Protein AF-A0A2N1WE53-F1 (afdb_monomer)

Sequence (401 aa):
MAVELYDEHEQSERVRNWMRENGVSVLMGVVLALAGIFGWRQWQDYQITQAMLANEYYAAVQREVEAGNLEAAAQQWASLREAVGEHGYSALAGLLIAGEHAARGELDPAAEIYAELRQGKSWDALQPLLRIRLAQLESARGRSDSALSLLQGAAPIGFEGLWQELRGDVLLDQSQGLNFPATYALVAQRHMQQYGTTTRDFELISLKNHANAQLNPLAHFHHKKVTQTDIDAGATVAAPLRLFDCCPVSDGAAAIIISRNPRDERSVPIIGSGLGTDAISLAQRENHTSFAAARAAAGQAYMQAGITAADIDLVEVHDCFTIAEIVAMEDLGLAEPGAAVDLIRAGETAPGGKMPVNPSGGLKAGGHAIGATGIGQMYEATKQLRGEAGDRQVPGAEIAV

pLDDT: mean 91.37, std 8.87, range [40.12, 98.56]

Mean predicted aligned error: 12.95 Å

Structure (mmCIF, N/CA/C/O backbone):
data_AF-A0A2N1WE53-F1
#
_entry.id   AF-A0A2N1WE53-F1
#
loop_
_atom_site.group_PDB
_atom_site.id
_atom_site.type_symbol
_atom_site.label_atom_id
_atom_site.label_alt_id
_atom_site.label_comp_id
_atom_site.label_asym_id
_atom_site.label_entity_id
_atom_site.label_seq_id
_atom_site.pdbx_PDB_ins_code
_atom_site.Cartn_x
_atom_site.Cartn_y
_atom_site.Cartn_z
_atom_site.occupancy
_atom_site.B_iso_or_equiv
_atom_site.auth_seq_id
_atom_site.auth_comp_id
_atom_site.auth_asym_id
_atom_site.auth_atom_id
_atom_site.pdbx_PDB_model_num
ATOM 1 N N . MET A 1 1 ? 37.924 63.545 -34.837 1.00 40.12 1 MET A N 1
ATOM 2 C CA . MET A 1 1 ? 37.833 62.192 -35.422 1.00 40.12 1 MET A CA 1
ATOM 3 C C . MET A 1 1 ? 37.201 62.344 -36.787 1.00 40.12 1 MET A C 1
ATOM 5 O O . MET A 1 1 ? 36.008 62.602 -36.857 1.00 40.12 1 MET A O 1
ATOM 9 N N . ALA A 1 2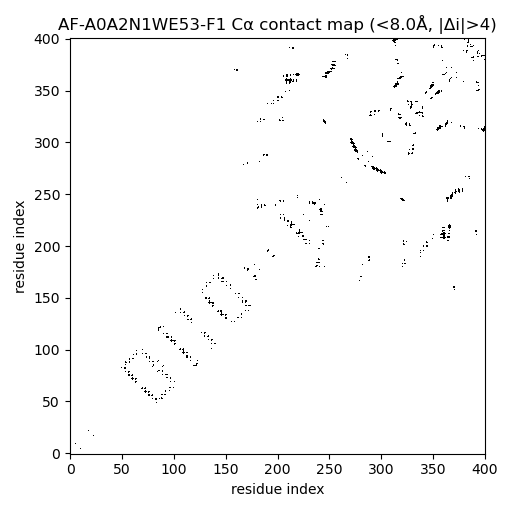 ? 38.015 62.338 -37.841 1.00 41.25 2 ALA A N 1
ATOM 10 C CA . ALA A 1 2 ? 37.519 62.398 -39.207 1.00 41.25 2 ALA A CA 1
ATOM 11 C C . ALA A 1 2 ? 36.960 61.017 -39.566 1.00 41.25 2 ALA A C 1
ATOM 13 O O . ALA A 1 2 ? 37.676 60.024 -39.473 1.00 41.25 2 ALA A O 1
ATOM 14 N N . VAL A 1 3 ? 35.676 60.958 -39.903 1.00 51.59 3 VAL A N 1
ATOM 15 C CA . VAL A 1 3 ? 35.092 59.792 -40.564 1.00 51.59 3 VAL A CA 1
ATOM 16 C C . VAL A 1 3 ? 35.572 59.870 -42.011 1.00 51.59 3 VAL A C 1
ATOM 18 O O . VAL A 1 3 ? 35.158 60.771 -42.738 1.00 51.59 3 VAL A O 1
ATOM 21 N N . GLU A 1 4 ? 36.496 58.991 -42.406 1.00 52.78 4 GLU A N 1
ATOM 22 C CA . GLU A 1 4 ? 36.828 58.773 -43.819 1.00 52.78 4 GLU A CA 1
ATOM 23 C C . GLU A 1 4 ? 35.568 58.253 -44.523 1.00 52.78 4 GLU A C 1
ATOM 25 O O . GLU A 1 4 ? 35.209 57.080 -44.422 1.00 52.78 4 GLU A O 1
ATOM 30 N N . LEU A 1 5 ? 34.852 59.153 -45.196 1.00 53.03 5 LEU A N 1
ATOM 31 C CA . LEU A 1 5 ? 33.812 58.805 -46.158 1.00 53.03 5 LEU A CA 1
ATOM 32 C C . LEU A 1 5 ? 34.520 58.312 -47.425 1.00 53.03 5 LEU A C 1
ATOM 34 O O . LEU A 1 5 ? 34.875 59.109 -48.288 1.00 53.03 5 LEU A O 1
ATOM 38 N N . TYR A 1 6 ? 34.785 57.006 -47.483 1.00 56.25 6 TYR A N 1
ATOM 39 C CA . TYR A 1 6 ? 35.295 56.338 -48.682 1.00 56.25 6 TYR A CA 1
ATOM 40 C C . TYR A 1 6 ? 34.317 56.534 -49.848 1.00 56.25 6 TYR A C 1
ATOM 42 O O . TYR A 1 6 ? 33.113 56.333 -49.665 1.00 56.25 6 TYR A O 1
ATOM 50 N N . ASP A 1 7 ? 34.847 56.882 -51.023 1.00 65.38 7 ASP A N 1
ATOM 51 C CA . ASP A 1 7 ? 34.106 56.952 -52.287 1.00 65.38 7 ASP A CA 1
ATOM 52 C C . ASP A 1 7 ? 33.467 55.581 -52.591 1.00 65.38 7 ASP A C 1
ATOM 54 O O . ASP A 1 7 ? 34.053 54.536 -52.280 1.00 65.38 7 ASP A O 1
ATOM 58 N N . GLU A 1 8 ? 32.262 55.551 -53.175 1.00 64.56 8 GLU A N 1
ATOM 59 C CA . GLU A 1 8 ? 31.503 54.306 -53.423 1.00 64.56 8 GLU A CA 1
ATOM 60 C C . GLU A 1 8 ? 32.340 53.282 -54.208 1.00 64.56 8 GLU A C 1
ATOM 62 O O . GLU A 1 8 ? 32.225 52.065 -54.016 1.00 64.56 8 GLU A O 1
ATOM 67 N N . HIS A 1 9 ? 33.258 53.779 -55.039 1.00 65.56 9 HIS A N 1
ATOM 68 C CA . HIS A 1 9 ? 34.184 52.957 -55.799 1.00 65.56 9 HIS A CA 1
ATOM 69 C C . HIS A 1 9 ? 35.218 52.222 -54.928 1.00 65.56 9 HIS A C 1
ATOM 71 O O . HIS A 1 9 ? 35.420 51.021 -55.126 1.00 65.56 9 HIS A O 1
ATOM 77 N N . GLU A 1 10 ? 35.820 52.871 -53.928 1.00 67.19 10 GLU A N 1
ATOM 78 C CA . GLU A 1 10 ? 36.818 52.243 -53.041 1.00 67.19 10 GLU A CA 1
ATOM 79 C C . GLU A 1 10 ? 36.188 51.213 -52.096 1.00 67.19 10 GLU A C 1
ATOM 81 O O . GLU A 1 10 ? 36.779 50.163 -51.819 1.00 67.19 10 GLU A O 1
ATOM 86 N N . GLN A 1 11 ? 34.956 51.463 -51.639 1.00 69.19 11 GLN A N 1
ATOM 87 C CA . GLN A 1 11 ? 34.206 50.479 -50.853 1.00 69.19 11 GLN A CA 1
ATOM 88 C C . GLN A 1 11 ? 33.918 49.217 -51.676 1.00 69.19 11 GLN A C 1
ATOM 90 O O . GLN A 1 11 ? 34.068 48.097 -51.176 1.00 69.19 11 GLN A O 1
ATOM 95 N N . SER A 1 12 ? 33.576 49.387 -52.958 1.00 68.81 12 SER A N 1
ATOM 96 C CA . SER A 1 12 ? 33.310 48.269 -53.865 1.00 68.81 12 SER A CA 1
ATOM 97 C C . SER A 1 12 ? 34.553 47.404 -54.123 1.00 68.81 12 SER A C 1
ATOM 99 O O . SER A 1 12 ? 34.458 46.173 -54.128 1.00 68.81 12 SER A O 1
ATOM 101 N N . GLU A 1 13 ? 35.739 48.009 -54.263 1.00 74.56 13 GLU A N 1
ATOM 102 C CA . GLU A 1 13 ? 36.986 47.265 -54.475 1.00 74.56 13 GLU A CA 1
ATOM 103 C C . GLU A 1 13 ? 37.429 46.492 -53.232 1.00 74.56 13 GLU A C 1
ATOM 105 O O . GLU A 1 13 ? 37.861 45.342 -53.348 1.00 74.56 13 GLU A O 1
ATOM 110 N N . ARG A 1 14 ? 37.255 47.064 -52.033 1.00 77.31 14 ARG A N 1
ATOM 111 C CA . ARG A 1 14 ? 37.538 46.370 -50.767 1.00 77.31 14 ARG A CA 1
ATOM 112 C C . ARG A 1 14 ? 36.705 45.104 -50.606 1.00 77.31 14 ARG A C 1
ATOM 114 O O . ARG A 1 14 ? 37.258 44.052 -50.292 1.00 77.31 14 ARG A O 1
ATOM 121 N N . VAL A 1 15 ? 35.400 45.180 -50.866 1.00 76.06 15 VAL A N 1
ATOM 122 C CA . VAL A 1 15 ? 34.510 44.008 -50.807 1.00 76.06 15 VAL A CA 1
ATOM 123 C C . VAL A 1 15 ? 34.922 42.965 -51.847 1.00 76.06 15 VAL A C 1
ATOM 125 O O . VAL A 1 15 ? 34.939 41.770 -51.553 1.00 76.06 15 VAL A O 1
ATOM 128 N N . ARG A 1 16 ? 35.313 43.399 -53.050 1.00 76.69 16 ARG A N 1
ATOM 129 C CA . ARG A 1 16 ? 35.734 42.506 -54.137 1.00 76.69 16 ARG A CA 1
ATOM 130 C C . ARG A 1 16 ? 37.054 41.790 -53.836 1.00 76.69 16 ARG A C 1
ATOM 132 O O . ARG A 1 16 ? 37.174 40.603 -54.140 1.00 76.69 16 ARG A O 1
ATOM 139 N N . ASN A 1 17 ? 38.013 42.474 -53.214 1.00 80.44 17 ASN A N 1
ATOM 140 C CA . ASN A 1 17 ? 39.272 41.875 -52.766 1.00 80.44 17 ASN A CA 1
ATOM 141 C C . ASN A 1 17 ? 39.057 40.941 -51.570 1.00 80.44 17 ASN A C 1
ATOM 143 O O . ASN A 1 17 ? 39.539 39.811 -51.595 1.00 80.44 17 ASN A O 1
ATOM 147 N N . TRP A 1 18 ? 38.233 41.334 -50.594 1.00 83.38 18 TRP A N 1
ATOM 148 C CA . TRP A 1 18 ? 37.872 40.466 -49.470 1.00 83.38 18 TRP A CA 1
ATOM 149 C C . TRP A 1 18 ? 37.157 39.189 -49.931 1.00 83.38 18 TRP A C 1
ATOM 151 O O . TRP A 1 18 ? 37.475 38.103 -49.453 1.00 83.38 18 TRP A O 1
ATOM 161 N N . MET A 1 19 ? 36.251 39.291 -50.910 1.00 77.62 19 MET A N 1
ATOM 162 C CA . MET A 1 19 ? 35.602 38.137 -51.547 1.00 77.62 19 MET A CA 1
ATOM 163 C C . MET A 1 19 ? 36.584 37.257 -52.327 1.00 77.62 19 MET A C 1
ATOM 165 O O . MET A 1 19 ? 36.406 36.044 -52.362 1.00 77.62 19 MET A O 1
ATOM 169 N N . ARG A 1 20 ? 37.630 37.822 -52.942 1.00 79.81 20 ARG A N 1
ATOM 170 C CA . ARG A 1 20 ? 38.683 37.023 -53.595 1.00 79.81 20 ARG A CA 1
ATOM 171 C C . ARG A 1 20 ? 39.531 36.249 -52.589 1.00 79.81 20 ARG A C 1
ATOM 173 O O . ARG A 1 20 ? 39.886 35.111 -52.869 1.00 79.81 20 ARG A O 1
ATOM 180 N N . GLU A 1 21 ? 39.827 36.844 -51.439 1.00 84.12 21 GLU A N 1
ATOM 181 C CA . GLU A 1 21 ? 40.636 36.215 -50.390 1.00 84.12 21 GLU A CA 1
ATOM 182 C C . GLU A 1 21 ? 39.837 35.209 -49.546 1.00 84.12 21 GLU A C 1
ATOM 184 O O . GLU A 1 21 ? 40.342 34.139 -49.217 1.00 84.12 21 GLU A O 1
ATOM 189 N N . ASN A 1 22 ? 38.578 35.521 -49.219 1.00 88.19 22 ASN A N 1
ATOM 190 C CA . ASN A 1 22 ? 37.775 34.770 -48.246 1.00 88.19 22 ASN A CA 1
ATOM 191 C C . ASN A 1 22 ? 36.565 34.048 -48.854 1.00 88.19 22 ASN A C 1
ATOM 193 O O . ASN A 1 22 ? 35.926 33.250 -48.168 1.00 88.19 22 ASN A O 1
ATOM 197 N N . GLY A 1 23 ? 36.231 34.288 -50.126 1.00 84.06 23 GLY A N 1
ATOM 198 C CA . GLY A 1 23 ? 35.020 33.752 -50.756 1.00 84.06 23 GLY A CA 1
ATOM 199 C C . GLY A 1 23 ? 34.953 32.225 -50.757 1.00 84.06 23 GLY A C 1
ATOM 200 O O . GLY A 1 23 ? 33.880 31.665 -50.546 1.00 84.06 23 GLY A O 1
ATOM 201 N N . VAL A 1 24 ? 36.095 31.542 -50.901 1.00 86.44 24 VAL A N 1
ATOM 202 C CA . VAL A 1 24 ? 36.174 30.071 -50.810 1.00 86.44 24 VAL A CA 1
ATOM 203 C C . VAL A 1 24 ? 35.845 29.586 -49.393 1.00 86.44 24 VAL A C 1
ATOM 205 O O . VAL A 1 24 ? 35.058 28.655 -49.233 1.00 86.44 24 VAL A O 1
ATOM 208 N N . SER A 1 25 ? 36.381 30.245 -48.364 1.00 87.31 25 SER A N 1
ATOM 209 C CA . SER A 1 25 ? 36.132 29.910 -46.955 1.00 87.31 25 SER A CA 1
ATOM 210 C C . SER A 1 25 ? 34.677 30.159 -46.550 1.00 87.31 25 SER A C 1
ATOM 212 O O . SER A 1 25 ? 34.080 29.336 -45.857 1.00 87.31 25 SER A O 1
ATOM 214 N N . VAL A 1 26 ? 34.076 31.257 -47.023 1.00 87.31 26 VAL A N 1
ATOM 215 C CA . VAL A 1 26 ? 32.651 31.563 -46.805 1.00 87.31 26 VAL A CA 1
ATOM 216 C C . VAL A 1 26 ? 31.765 30.524 -47.494 1.00 87.31 26 VAL A C 1
ATOM 218 O O . VAL A 1 26 ? 30.842 30.003 -46.869 1.00 87.31 26 VAL A O 1
ATOM 221 N N . LEU A 1 27 ? 32.068 30.164 -48.747 1.00 89.44 27 LEU A N 1
ATOM 222 C CA . LEU A 1 27 ? 31.337 29.128 -49.479 1.00 89.44 27 LEU A CA 1
ATOM 223 C C . LEU A 1 27 ? 31.416 27.773 -48.757 1.00 89.44 27 LEU A C 1
ATOM 225 O O . LEU A 1 27 ? 30.393 27.119 -48.568 1.00 89.44 27 LEU A O 1
ATOM 229 N N . MET A 1 28 ? 32.605 27.376 -48.291 1.00 88.81 28 MET A N 1
ATOM 230 C CA . MET A 1 28 ? 32.788 26.166 -47.482 1.00 88.81 28 MET A CA 1
ATOM 231 C C . MET A 1 28 ? 31.977 26.202 -46.183 1.00 88.81 28 MET A C 1
ATOM 233 O O . MET A 1 28 ? 31.338 25.208 -45.841 1.00 88.81 28 MET A O 1
ATOM 237 N N . GLY A 1 29 ? 31.970 27.334 -45.473 1.00 91.12 29 GLY A N 1
ATOM 238 C CA . GLY A 1 29 ? 31.183 27.506 -44.251 1.00 91.12 29 GLY A CA 1
ATOM 239 C C . GLY A 1 29 ? 29.682 27.330 -44.493 1.00 91.12 29 GLY A C 1
ATOM 240 O O . GLY A 1 29 ? 29.013 26.628 -43.737 1.00 91.12 29 GLY A O 1
ATOM 241 N N . VAL A 1 30 ? 29.162 27.892 -45.590 1.00 90.75 30 VAL A N 1
ATOM 242 C CA . VAL A 1 30 ? 27.756 27.727 -45.994 1.00 90.75 30 VAL A CA 1
ATOM 243 C C . VAL A 1 30 ? 27.448 26.275 -46.369 1.00 90.75 30 VAL A C 1
ATOM 245 O O . VAL A 1 30 ? 26.426 25.745 -45.939 1.00 90.75 30 VAL A O 1
ATOM 248 N N . VAL A 1 31 ? 28.327 25.601 -47.116 1.00 93.44 31 VAL A N 1
ATOM 249 C CA . VAL A 1 31 ? 28.145 24.186 -47.488 1.00 93.44 31 VAL A CA 1
ATOM 250 C C . VAL A 1 31 ? 28.136 23.280 -46.255 1.00 93.44 31 VAL A C 1
ATOM 252 O O . VAL A 1 31 ? 27.266 22.419 -46.152 1.00 93.44 31 VAL A O 1
ATOM 255 N N . LEU A 1 32 ? 29.040 23.493 -45.293 1.00 93.69 32 LEU A N 1
ATOM 256 C CA . LEU A 1 32 ? 29.061 22.740 -44.033 1.00 93.69 32 LEU A CA 1
ATOM 257 C C . LEU A 1 32 ? 27.807 22.996 -43.189 1.00 93.69 32 LEU A C 1
ATOM 259 O O . LEU A 1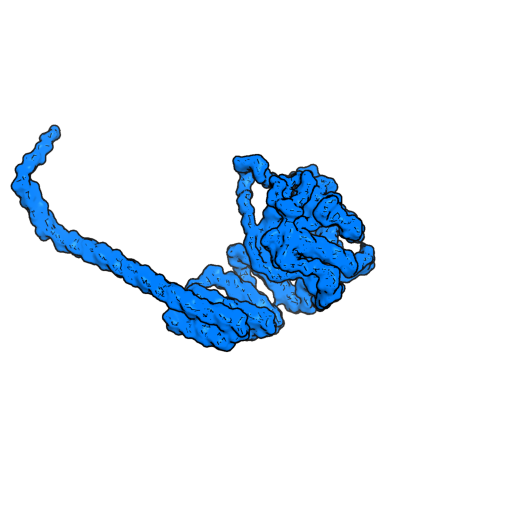 32 ? 27.241 22.052 -42.642 1.00 93.69 32 LEU A O 1
ATOM 263 N N . ALA A 1 33 ? 27.339 24.246 -43.119 1.00 92.12 33 ALA A N 1
ATOM 264 C CA . ALA A 1 33 ? 26.107 24.586 -42.414 1.00 92.12 33 ALA A CA 1
ATOM 265 C C . ALA A 1 33 ? 24.883 23.911 -43.053 1.00 92.12 33 ALA A C 1
ATOM 267 O O . ALA A 1 33 ? 24.067 23.318 -42.348 1.00 92.12 33 ALA A O 1
ATOM 268 N N . LEU A 1 34 ? 24.776 23.936 -44.386 1.00 93.94 34 LEU A N 1
ATOM 269 C CA . LEU A 1 34 ? 23.707 23.248 -45.109 1.00 93.94 34 LEU A CA 1
ATOM 270 C C . LEU A 1 34 ? 23.798 21.729 -44.927 1.00 93.94 34 LEU A C 1
ATOM 272 O O . LEU A 1 34 ? 22.786 21.108 -44.620 1.00 93.94 34 LEU A O 1
ATOM 276 N N . ALA A 1 35 ? 24.987 21.133 -45.035 1.00 92.88 35 ALA A N 1
ATOM 277 C CA . ALA A 1 35 ? 25.188 19.705 -44.790 1.00 92.88 35 ALA A CA 1
ATOM 278 C C . ALA A 1 35 ? 24.785 19.306 -43.360 1.00 92.88 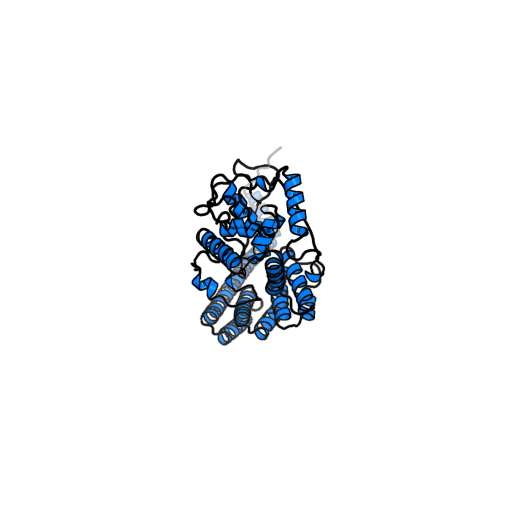35 ALA A C 1
ATOM 280 O O . ALA A 1 35 ? 24.132 18.282 -43.176 1.00 92.88 35 ALA A O 1
ATOM 281 N N . GLY A 1 36 ? 25.094 20.140 -42.362 1.00 95.19 36 GLY A N 1
ATOM 282 C CA . GLY A 1 36 ? 24.650 19.947 -40.983 1.00 95.19 36 GLY A CA 1
ATOM 283 C C . GLY A 1 36 ? 23.129 20.015 -40.835 1.00 95.19 36 GLY A C 1
ATOM 284 O O . GLY A 1 36 ? 22.539 19.135 -40.216 1.00 95.19 36 GLY A O 1
ATOM 285 N N . ILE A 1 37 ? 22.473 21.008 -41.446 1.00 93.62 37 ILE A N 1
ATOM 286 C CA . ILE A 1 37 ? 21.010 21.173 -41.380 1.00 93.62 37 ILE A CA 1
ATOM 287 C C . ILE A 1 37 ? 20.286 20.024 -42.092 1.00 93.62 37 ILE A C 1
ATOM 289 O O . ILE A 1 37 ? 19.351 19.453 -41.533 1.00 93.62 37 ILE A O 1
ATOM 293 N N . PHE A 1 38 ? 20.698 19.677 -43.315 1.00 94.69 38 PHE A N 1
ATOM 294 C CA . PHE A 1 38 ? 20.082 18.593 -44.082 1.00 94.69 38 PHE A CA 1
ATOM 295 C C . PHE A 1 38 ? 20.367 17.228 -43.458 1.00 94.69 38 PHE A C 1
ATOM 297 O O . PHE A 1 38 ? 19.446 16.427 -43.335 1.00 94.69 38 PHE A O 1
ATOM 304 N N . GLY A 1 39 ? 21.599 16.987 -43.000 1.00 94.69 39 GLY A N 1
ATOM 305 C CA . GLY A 1 39 ? 21.957 15.763 -42.289 1.00 94.69 39 GLY A CA 1
ATOM 306 C C . GLY A 1 39 ? 21.170 15.601 -40.989 1.00 94.69 39 GLY A C 1
ATOM 307 O O . GLY A 1 39 ? 20.643 14.524 -40.725 1.00 94.69 39 GLY A O 1
ATOM 308 N N . TRP A 1 40 ? 21.011 16.679 -40.213 1.00 93.81 40 TRP A N 1
ATOM 309 C CA . TRP A 1 40 ? 20.199 16.668 -38.996 1.00 93.81 40 TRP A CA 1
ATOM 310 C C . TRP A 1 40 ? 18.718 16.414 -39.288 1.00 93.81 40 TRP A C 1
ATOM 312 O O . TRP A 1 40 ? 18.115 15.567 -38.637 1.00 93.81 40 TRP A O 1
ATOM 322 N N . ARG A 1 41 ? 18.137 17.085 -40.293 1.00 94.38 41 ARG A N 1
ATOM 323 C CA . ARG A 1 41 ? 16.746 16.840 -40.713 1.00 94.38 41 ARG A CA 1
ATOM 324 C C . ARG A 1 41 ? 16.535 15.402 -41.175 1.00 94.38 41 ARG A C 1
ATOM 326 O O . ARG A 1 41 ? 15.615 14.753 -40.704 1.00 94.38 41 ARG A O 1
ATOM 333 N N . GLN A 1 42 ? 17.420 14.880 -42.022 1.00 94.81 42 GLN A N 1
ATOM 334 C CA . GLN A 1 42 ? 17.325 13.503 -42.502 1.00 94.81 42 GLN A CA 1
ATOM 335 C C . GLN A 1 42 ? 17.466 12.487 -41.363 1.00 94.81 42 GLN A C 1
ATOM 337 O O . GLN A 1 42 ? 16.774 11.472 -41.348 1.00 94.81 42 GLN A O 1
ATOM 342 N N . TRP A 1 43 ? 18.333 12.762 -40.387 1.00 93.25 43 TRP A N 1
ATOM 343 C CA . TRP A 1 43 ? 18.435 11.945 -39.185 1.00 93.25 43 TRP A CA 1
ATOM 344 C C . TRP A 1 43 ? 17.159 12.015 -38.332 1.00 93.25 43 TRP A C 1
ATOM 346 O O . TRP A 1 43 ? 16.685 10.975 -37.884 1.00 93.25 43 TRP A O 1
ATOM 356 N N . GLN A 1 44 ? 16.556 13.196 -38.156 1.00 92.38 44 GLN A N 1
ATOM 357 C CA . GLN A 1 44 ? 15.270 13.342 -37.461 1.00 92.38 44 GLN A CA 1
ATOM 358 C C . GLN A 1 44 ? 14.144 12.578 -38.169 1.00 92.38 44 GLN A C 1
ATOM 360 O O . GLN A 1 44 ? 13.412 11.837 -37.515 1.00 92.38 44 GLN A O 1
ATOM 365 N N . ASP A 1 45 ? 14.040 12.700 -39.493 1.00 92.25 45 ASP A N 1
ATOM 366 C CA . ASP A 1 45 ? 13.042 11.989 -40.300 1.00 92.25 45 ASP A CA 1
ATOM 367 C C . ASP A 1 45 ? 13.233 10.468 -40.207 1.00 92.25 45 ASP A C 1
ATOM 369 O O . ASP A 1 45 ? 12.262 9.714 -40.087 1.00 92.25 45 ASP A O 1
ATOM 373 N N . TYR A 1 46 ? 14.487 10.005 -40.188 1.00 89.75 46 TYR A N 1
ATOM 374 C CA . TYR A 1 46 ? 14.817 8.602 -39.953 1.00 89.75 46 TYR A CA 1
ATOM 375 C C . TYR A 1 46 ? 14.350 8.131 -38.569 1.00 89.75 46 TYR A C 1
ATOM 377 O O . TYR A 1 46 ? 13.693 7.097 -38.476 1.00 89.75 46 TYR A O 1
ATOM 385 N N . GLN A 1 47 ? 14.621 8.896 -37.504 1.00 86.81 47 GLN A N 1
ATOM 386 C CA . GLN A 1 47 ? 14.170 8.555 -36.147 1.00 86.81 47 GLN A CA 1
ATOM 387 C C . GLN A 1 47 ? 12.640 8.510 -36.040 1.00 86.81 47 GLN A C 1
ATOM 389 O O . GLN A 1 47 ? 12.096 7.581 -35.448 1.00 86.81 47 GLN A O 1
ATOM 394 N N . ILE A 1 48 ? 11.931 9.466 -36.654 1.00 88.50 48 ILE A N 1
ATOM 395 C CA . ILE A 1 48 ? 10.461 9.477 -36.689 1.00 88.50 48 ILE A CA 1
ATOM 396 C C . ILE A 1 48 ? 9.932 8.242 -37.424 1.00 88.50 48 ILE A C 1
ATOM 398 O O . ILE A 1 48 ? 9.032 7.571 -36.924 1.00 88.50 48 ILE A O 1
ATOM 402 N N . THR A 1 49 ? 10.511 7.911 -38.580 1.00 90.00 49 THR A N 1
ATOM 403 C CA . THR A 1 49 ? 10.097 6.746 -39.376 1.00 90.00 49 THR A CA 1
ATOM 404 C C . THR A 1 49 ? 10.299 5.445 -38.598 1.00 90.00 49 THR A C 1
ATOM 406 O O . THR A 1 49 ? 9.402 4.605 -38.559 1.00 90.00 49 THR A O 1
ATOM 409 N N . GLN A 1 50 ? 11.444 5.300 -37.925 1.00 87.38 50 GLN A N 1
ATOM 410 C CA . GLN A 1 50 ? 11.728 4.154 -37.058 1.00 87.38 50 GLN A CA 1
ATOM 411 C C . GLN A 1 50 ? 10.744 4.069 -35.885 1.00 87.38 50 GLN A C 1
ATOM 413 O O . GLN A 1 50 ? 10.209 2.997 -35.613 1.00 87.38 50 GLN A O 1
ATOM 418 N N . ALA A 1 51 ? 10.435 5.193 -35.233 1.00 87.44 51 ALA A N 1
ATOM 419 C CA . ALA A 1 51 ? 9.471 5.231 -34.136 1.00 87.44 51 ALA A CA 1
ATOM 420 C C . ALA A 1 51 ? 8.042 4.883 -34.590 1.00 87.44 51 ALA A C 1
ATOM 422 O O . ALA A 1 51 ? 7.338 4.160 -33.886 1.00 87.44 51 ALA A O 1
ATOM 423 N N . MET A 1 52 ? 7.616 5.354 -35.769 1.00 90.81 52 MET A N 1
ATOM 424 C CA . MET A 1 52 ? 6.312 5.014 -36.350 1.00 90.81 52 MET A CA 1
ATOM 425 C C . MET A 1 52 ? 6.206 3.520 -36.660 1.00 90.81 52 MET A C 1
ATOM 427 O O . MET A 1 52 ? 5.217 2.894 -36.282 1.00 90.81 52 MET A O 1
ATOM 431 N N . LEU A 1 53 ? 7.241 2.948 -37.284 1.00 92.75 53 LEU A N 1
ATOM 432 C CA . LEU A 1 53 ? 7.306 1.517 -37.575 1.00 92.75 53 LEU A CA 1
ATOM 433 C C . LEU A 1 53 ? 7.280 0.690 -36.283 1.00 92.75 53 LEU A C 1
ATOM 435 O O . LEU A 1 53 ? 6.514 -0.263 -36.162 1.00 92.75 53 LEU A O 1
ATOM 439 N N . ALA A 1 54 ? 8.067 1.092 -35.282 1.00 92.19 54 ALA A N 1
ATOM 440 C CA . ALA A 1 54 ? 8.097 0.438 -33.981 1.00 92.19 54 ALA A CA 1
ATOM 441 C C . ALA A 1 54 ? 6.725 0.465 -33.285 1.00 92.19 54 ALA A C 1
ATOM 443 O O . ALA A 1 54 ? 6.302 -0.534 -32.705 1.00 92.19 54 ALA A O 1
ATOM 444 N N . ASN A 1 55 ? 6.016 1.594 -33.363 1.00 92.56 55 ASN A N 1
ATOM 445 C CA . ASN A 1 55 ? 4.678 1.742 -32.802 1.00 92.56 55 ASN A CA 1
ATOM 446 C C . ASN A 1 55 ? 3.642 0.853 -33.513 1.00 92.56 55 ASN A C 1
ATOM 448 O O . ASN A 1 55 ? 2.770 0.296 -32.852 1.00 92.56 55 ASN A O 1
ATOM 452 N N . GLU A 1 56 ? 3.733 0.690 -34.835 1.00 94.69 56 GLU A N 1
ATOM 453 C CA . GLU A 1 56 ? 2.831 -0.183 -35.598 1.00 94.69 56 GLU A CA 1
ATOM 454 C C . GLU A 1 56 ? 2.955 -1.650 -35.161 1.00 94.69 56 GLU A C 1
ATOM 456 O O . GLU A 1 56 ? 1.951 -2.293 -34.838 1.00 94.69 56 GLU A O 1
ATOM 461 N N . TYR A 1 57 ? 4.185 -2.158 -35.065 1.00 95.12 57 TYR A N 1
ATOM 462 C CA . TYR A 1 57 ? 4.433 -3.503 -34.547 1.00 95.12 57 TYR A CA 1
ATOM 463 C C . TYR A 1 57 ? 4.030 -3.643 -33.076 1.00 95.12 57 TYR A C 1
ATOM 465 O O . TYR A 1 57 ? 3.426 -4.643 -32.697 1.00 95.12 57 TYR A O 1
ATOM 473 N N . TYR A 1 58 ? 4.315 -2.641 -32.239 1.00 95.50 58 TYR A N 1
ATOM 474 C CA . TYR A 1 58 ? 3.886 -2.646 -30.840 1.00 95.50 58 TYR A CA 1
ATOM 475 C C . TYR A 1 58 ? 2.357 -2.738 -30.713 1.00 95.50 58 TYR A C 1
ATOM 477 O O . TYR A 1 58 ? 1.852 -3.562 -29.954 1.00 95.50 58 TYR A O 1
ATOM 485 N N . ALA A 1 59 ? 1.610 -1.980 -31.518 1.00 95.56 59 ALA A N 1
ATOM 486 C CA . ALA A 1 59 ? 0.152 -2.064 -31.563 1.00 95.56 59 ALA A CA 1
ATOM 487 C C . ALA A 1 59 ? -0.352 -3.427 -32.080 1.00 95.56 59 ALA A C 1
ATOM 489 O O . ALA A 1 59 ? -1.442 -3.871 -31.715 1.00 95.56 59 ALA A O 1
ATOM 490 N N . ALA A 1 60 ? 0.411 -4.115 -32.937 1.00 96.50 60 ALA A N 1
ATOM 491 C CA . ALA A 1 60 ? 0.112 -5.495 -33.318 1.00 96.50 60 ALA A CA 1
ATOM 492 C C . ALA A 1 60 ? 0.308 -6.463 -32.140 1.00 96.50 60 ALA A C 1
ATOM 494 O O . ALA A 1 60 ? -0.586 -7.262 -31.873 1.00 96.50 60 ALA A O 1
ATOM 495 N N . VAL A 1 61 ? 1.407 -6.335 -31.385 1.00 96.69 61 VAL A N 1
ATOM 496 C CA . VAL A 1 61 ? 1.634 -7.114 -30.154 1.00 96.69 61 VAL A CA 1
ATOM 497 C C . VAL A 1 61 ? 0.492 -6.902 -29.158 1.00 96.69 61 VAL A C 1
ATOM 499 O O . VAL A 1 61 ? -0.051 -7.879 -28.652 1.00 96.69 61 VAL A O 1
ATOM 502 N N . GLN A 1 62 ? 0.085 -5.651 -28.914 1.00 95.62 62 GLN A N 1
ATOM 503 C CA . GLN A 1 62 ? -1.014 -5.334 -27.993 1.00 95.62 62 GLN A CA 1
ATOM 504 C C . GLN A 1 62 ? -2.313 -6.051 -28.369 1.00 95.62 62 GLN A C 1
ATOM 506 O O . GLN A 1 62 ? -2.921 -6.689 -27.515 1.00 95.62 62 GLN A O 1
ATOM 511 N N . ARG A 1 63 ? -2.699 -6.015 -29.651 1.00 97.50 63 ARG A N 1
ATOM 512 C CA . ARG A 1 63 ? -3.915 -6.687 -30.134 1.00 97.50 63 ARG A CA 1
ATOM 513 C C . ARG A 1 63 ? -3.879 -8.199 -29.924 1.00 97.50 63 ARG A C 1
ATOM 515 O O . ARG A 1 63 ? -4.889 -8.775 -29.535 1.00 97.50 63 ARG A O 1
ATOM 522 N N . GLU A 1 64 ? -2.738 -8.840 -30.171 1.00 97.44 64 GLU A N 1
ATOM 523 C CA . GLU A 1 64 ? -2.607 -10.288 -29.966 1.00 97.44 64 GLU A CA 1
ATOM 524 C C . GLU A 1 64 ? -2.628 -10.658 -28.476 1.00 97.44 64 GLU A C 1
ATOM 526 O O . GLU A 1 64 ? -3.265 -11.643 -28.104 1.00 97.44 64 GLU A O 1
ATOM 531 N N . VAL A 1 65 ? -2.005 -9.849 -27.608 1.00 94.75 65 VAL A N 1
ATOM 532 C CA . VAL A 1 65 ? -2.088 -10.034 -26.149 1.00 94.75 65 VAL A CA 1
ATOM 533 C C . VAL A 1 65 ? -3.529 -9.872 -25.660 1.00 94.75 65 VAL A C 1
ATOM 535 O O . VAL A 1 65 ? -4.016 -10.732 -24.932 1.00 94.75 65 VAL A O 1
ATOM 538 N N . GLU A 1 66 ? -4.244 -8.836 -26.107 1.00 92.88 66 GLU A N 1
ATOM 539 C CA . GLU A 1 66 ? -5.662 -8.611 -25.781 1.00 92.88 66 GLU A CA 1
ATOM 540 C C . GLU A 1 66 ? -6.569 -9.748 -26.279 1.00 92.88 66 GLU A C 1
ATOM 542 O O . GLU A 1 66 ? -7.530 -10.123 -25.608 1.00 92.88 66 GLU A O 1
ATOM 547 N N . ALA A 1 67 ? -6.246 -10.340 -27.433 1.00 94.75 67 ALA A N 1
ATOM 548 C CA . ALA A 1 67 ? -6.917 -11.530 -27.956 1.00 94.75 67 ALA A CA 1
ATOM 549 C C . ALA A 1 67 ? -6.526 -12.826 -27.217 1.00 94.75 67 ALA A C 1
ATOM 551 O O . ALA A 1 67 ? -7.070 -13.895 -27.500 1.00 94.75 67 ALA A O 1
ATOM 552 N N . GLY A 1 68 ? -5.578 -12.750 -26.280 1.00 92.62 68 GLY A N 1
ATOM 553 C CA . GLY A 1 68 ? -5.063 -13.868 -25.503 1.00 92.62 68 GLY A CA 1
ATOM 554 C C . GLY A 1 68 ? -4.089 -14.783 -26.256 1.00 92.62 68 GLY A C 1
ATOM 555 O O . GLY A 1 68 ? -3.740 -15.845 -25.731 1.00 92.62 68 GLY A O 1
ATOM 556 N N . ASN A 1 69 ? -3.637 -14.380 -27.446 1.00 96.19 69 ASN A N 1
ATOM 557 C CA . ASN A 1 69 ? -2.797 -15.147 -28.360 1.00 96.19 69 ASN A CA 1
ATOM 558 C C . ASN A 1 69 ? -1.304 -14.825 -28.174 1.00 96.19 69 ASN A C 1
ATOM 560 O O . ASN A 1 69 ? -0.689 -14.088 -28.947 1.00 96.19 69 ASN A O 1
ATOM 564 N N . LEU A 1 70 ? -0.706 -15.390 -27.124 1.00 94.81 70 LEU A N 1
ATOM 565 C CA . LEU A 1 70 ? 0.678 -15.089 -26.743 1.00 94.81 70 LEU A CA 1
ATOM 566 C C . LEU A 1 70 ? 1.726 -15.572 -27.747 1.00 94.81 70 LEU A C 1
ATOM 568 O O . LEU A 1 70 ? 2.763 -14.932 -27.901 1.00 94.81 70 LEU A O 1
ATOM 572 N N . GLU A 1 71 ? 1.455 -16.656 -28.471 1.00 94.88 71 GLU A N 1
ATOM 573 C CA . GLU A 1 71 ? 2.377 -17.157 -29.491 1.00 94.88 71 GLU A CA 1
ATOM 574 C C . GLU A 1 71 ? 2.474 -16.181 -30.672 1.00 94.88 71 GLU A C 1
ATOM 576 O O . GLU A 1 71 ? 3.575 -15.821 -31.096 1.00 94.88 71 GLU A O 1
ATOM 581 N N . ALA A 1 72 ? 1.336 -15.673 -31.156 1.00 96.00 72 ALA A N 1
ATOM 582 C CA . ALA A 1 72 ? 1.338 -14.643 -32.191 1.00 96.00 72 ALA A CA 1
ATOM 583 C C . ALA A 1 72 ? 1.929 -13.325 -31.678 1.00 96.00 72 ALA A C 1
ATOM 585 O O . ALA A 1 72 ? 2.696 -12.684 -32.397 1.00 96.00 72 ALA A O 1
ATOM 586 N N . ALA A 1 73 ? 1.651 -12.943 -30.427 1.00 96.69 73 ALA A N 1
ATOM 587 C CA . ALA A 1 73 ? 2.267 -11.771 -29.811 1.00 96.69 73 ALA A CA 1
ATOM 588 C C . ALA A 1 73 ? 3.804 -11.887 -29.778 1.00 96.69 73 ALA A C 1
ATOM 590 O O . ALA A 1 73 ? 4.502 -10.943 -30.152 1.00 96.69 73 ALA A O 1
ATOM 591 N N . ALA A 1 74 ? 4.343 -13.057 -29.420 1.00 95.12 74 ALA A N 1
ATOM 592 C CA . ALA A 1 74 ? 5.780 -13.326 -29.433 1.00 95.12 74 ALA A CA 1
ATOM 593 C C . ALA A 1 74 ? 6.381 -13.255 -30.850 1.00 95.12 74 ALA A C 1
ATOM 595 O O . ALA A 1 74 ? 7.472 -12.711 -31.027 1.00 95.12 74 ALA A O 1
ATOM 596 N N . GLN A 1 75 ? 5.662 -13.727 -31.875 1.00 96.19 75 GLN A N 1
ATOM 597 C CA . GLN A 1 75 ? 6.082 -13.592 -33.279 1.00 96.19 75 GLN A CA 1
ATOM 598 C C . GLN A 1 75 ? 6.106 -12.124 -33.739 1.00 96.19 75 GLN A C 1
ATOM 600 O O . GLN A 1 75 ? 7.063 -11.692 -34.392 1.00 96.19 75 GLN A O 1
ATOM 605 N N . GLN A 1 76 ? 5.096 -11.331 -33.364 1.00 96.50 76 GLN A N 1
ATOM 606 C CA . GLN A 1 76 ? 5.072 -9.890 -33.642 1.00 96.50 76 GLN A CA 1
ATOM 607 C C . GLN A 1 76 ? 6.207 -9.163 -32.914 1.00 96.50 76 GLN A C 1
ATOM 609 O O . GLN A 1 76 ? 6.852 -8.283 -33.482 1.00 96.50 76 GLN A O 1
ATOM 614 N N . TRP A 1 77 ? 6.520 -9.573 -31.686 1.00 95.75 77 TRP A N 1
ATOM 615 C CA . TRP A 1 77 ? 7.641 -9.027 -30.929 1.00 95.75 77 TRP A CA 1
ATOM 616 C C . TRP A 1 77 ? 9.006 -9.388 -31.531 1.00 95.75 77 TRP A C 1
ATOM 618 O O . TRP A 1 77 ? 9.901 -8.544 -31.586 1.00 95.75 77 TRP A O 1
ATOM 628 N N . ALA A 1 78 ? 9.179 -10.609 -32.042 1.00 94.75 78 ALA A N 1
ATOM 629 C CA . ALA A 1 78 ? 10.373 -10.979 -32.801 1.00 94.75 78 ALA A CA 1
ATOM 630 C C . ALA A 1 78 ? 10.523 -10.116 -34.067 1.00 94.75 78 ALA A C 1
ATOM 632 O O . ALA A 1 78 ? 11.595 -9.559 -34.298 1.00 94.75 78 ALA A O 1
ATOM 633 N N . SER A 1 79 ? 9.428 -9.922 -34.809 1.00 95.31 79 SER A N 1
ATOM 634 C CA . SER A 1 79 ? 9.395 -9.085 -36.018 1.00 95.31 79 SER A CA 1
ATOM 635 C C . SER A 1 79 ? 9.726 -7.619 -35.716 1.00 95.31 79 SER A C 1
ATOM 637 O O . SER A 1 79 ? 10.504 -6.995 -36.434 1.00 95.31 79 SER A O 1
ATOM 639 N N . LEU A 1 80 ? 9.206 -7.080 -34.607 1.00 94.12 80 LEU A N 1
ATOM 640 C CA . LEU A 1 80 ? 9.541 -5.743 -34.115 1.00 94.12 80 LEU A CA 1
ATOM 641 C C . LEU A 1 80 ? 11.052 -5.596 -33.898 1.00 94.12 80 LEU A C 1
ATOM 643 O O . LEU A 1 80 ? 11.662 -4.642 -34.376 1.00 94.12 80 LEU A O 1
ATOM 647 N N . ARG A 1 81 ? 11.671 -6.552 -33.200 1.00 91.75 81 ARG A N 1
ATOM 648 C CA . ARG A 1 81 ? 13.109 -6.512 -32.901 1.00 91.75 81 ARG A CA 1
ATOM 649 C C . ARG A 1 81 ? 13.973 -6.643 -34.149 1.00 91.75 81 ARG A C 1
ATOM 651 O O . ARG A 1 81 ? 15.013 -6.000 -34.216 1.00 91.75 81 ARG A O 1
ATOM 658 N N . GLU A 1 82 ? 13.545 -7.423 -35.134 1.00 93.25 82 GLU A N 1
ATOM 659 C CA . GLU A 1 82 ? 14.231 -7.505 -36.424 1.00 93.25 82 GLU A CA 1
ATOM 660 C C . GLU A 1 82 ? 14.120 -6.189 -37.210 1.00 93.25 82 GLU A C 1
ATOM 662 O O . GLU A 1 82 ? 15.100 -5.732 -37.796 1.00 93.25 82 GLU A O 1
ATOM 667 N N . ALA A 1 83 ? 12.949 -5.547 -37.177 1.00 91.06 83 ALA A N 1
ATOM 668 C CA . ALA A 1 83 ? 12.679 -4.338 -37.945 1.00 91.06 83 ALA A CA 1
ATOM 669 C C . ALA A 1 83 ? 13.368 -3.082 -37.387 1.00 91.06 83 ALA A C 1
ATOM 671 O O . ALA A 1 83 ? 13.887 -2.281 -38.165 1.00 91.06 83 ALA A O 1
ATOM 672 N N . VAL A 1 84 ? 13.353 -2.888 -36.061 1.00 88.81 84 VAL A N 1
ATOM 673 C CA . VAL A 1 84 ? 13.829 -1.639 -35.425 1.00 88.81 84 VAL A CA 1
ATOM 674 C C . VAL A 1 84 ? 14.947 -1.839 -34.396 1.00 88.81 84 VAL A C 1
ATOM 676 O O . VAL A 1 84 ? 15.475 -0.863 -33.863 1.00 88.81 84 VAL A O 1
ATOM 679 N N . GLY A 1 85 ? 15.339 -3.084 -34.104 1.00 85.62 85 GLY A N 1
ATOM 680 C CA . GLY A 1 85 ? 16.398 -3.400 -33.144 1.00 85.62 85 GLY A CA 1
ATOM 681 C C . GLY A 1 85 ? 16.029 -3.110 -31.682 1.00 85.62 85 GLY A C 1
ATOM 682 O O . GLY A 1 85 ? 14.878 -3.263 -31.249 1.00 85.62 85 GLY A O 1
ATOM 683 N N . GLU A 1 86 ? 17.032 -2.697 -30.897 1.00 83.62 86 GLU A N 1
ATOM 684 C CA . GLU A 1 86 ? 16.855 -2.260 -29.507 1.00 83.62 86 GLU A CA 1
ATOM 685 C C . GLU A 1 86 ? 16.192 -0.873 -29.448 1.00 83.62 86 GLU A C 1
ATOM 687 O O . GLU A 1 86 ? 16.857 0.157 -29.309 1.00 83.62 86 GLU A O 1
ATOM 692 N N . HIS A 1 87 ? 14.862 -0.859 -29.535 1.00 87.19 87 HIS A N 1
ATOM 693 C CA . HIS A 1 87 ? 14.021 0.329 -29.396 1.00 87.19 87 HIS A CA 1
ATOM 694 C C . HIS A 1 87 ? 13.139 0.235 -28.136 1.00 87.19 87 HIS A C 1
ATOM 696 O O . HIS A 1 87 ? 12.804 -0.859 -27.684 1.00 87.19 87 HIS A O 1
ATOM 702 N N . GLY A 1 88 ? 12.708 1.371 -27.574 1.00 85.81 88 GLY A N 1
ATOM 703 C CA . GLY A 1 88 ? 11.883 1.395 -26.352 1.00 85.81 88 GLY A CA 1
ATOM 704 C C . GLY A 1 88 ? 10.570 0.605 -26.477 1.00 85.81 88 GLY A C 1
ATOM 705 O O . GLY A 1 88 ? 10.194 -0.126 -25.565 1.00 85.81 88 GLY A O 1
ATOM 706 N N . TYR A 1 89 ? 9.920 0.666 -27.643 1.00 89.38 89 TYR A N 1
ATOM 707 C CA . TYR A 1 89 ? 8.740 -0.154 -27.957 1.00 89.38 89 TYR A CA 1
ATOM 708 C C . TYR A 1 89 ? 9.023 -1.662 -27.946 1.00 89.38 89 TYR A C 1
ATOM 710 O O . TYR A 1 89 ? 8.149 -2.433 -27.556 1.00 89.38 89 TYR A O 1
ATOM 718 N N . SER A 1 90 ? 10.238 -2.093 -28.305 1.00 89.81 90 SER A N 1
ATOM 719 C CA . SER A 1 90 ? 10.646 -3.499 -28.214 1.00 89.81 90 SER A CA 1
ATOM 720 C C . SER A 1 90 ? 10.672 -3.967 -26.759 1.00 89.81 90 SER A C 1
ATOM 722 O O . SER A 1 90 ? 10.223 -5.072 -26.464 1.00 89.81 90 SER A O 1
ATOM 724 N N . ALA A 1 91 ? 11.138 -3.120 -25.836 1.00 90.31 91 ALA A N 1
ATOM 725 C CA . ALA A 1 91 ? 11.099 -3.425 -24.409 1.00 90.31 91 ALA A CA 1
ATOM 726 C C . ALA A 1 91 ? 9.663 -3.462 -23.869 1.00 90.31 91 ALA A C 1
ATOM 728 O O . ALA A 1 91 ? 9.301 -4.405 -23.172 1.00 90.31 91 ALA A O 1
ATOM 729 N N . LEU A 1 92 ? 8.829 -2.482 -24.235 1.00 91.69 92 LEU A N 1
ATOM 730 C CA . LEU A 1 92 ? 7.423 -2.433 -23.819 1.00 91.69 92 LEU A CA 1
ATOM 731 C C . LEU A 1 92 ? 6.623 -3.645 -24.319 1.00 91.69 92 LEU A C 1
ATOM 733 O O . LEU A 1 92 ? 5.854 -4.216 -23.551 1.00 91.69 92 LEU A O 1
ATOM 737 N N . ALA A 1 93 ? 6.828 -4.071 -25.570 1.00 94.50 93 ALA A N 1
ATOM 738 C CA . ALA A 1 93 ? 6.202 -5.275 -26.119 1.00 94.50 93 ALA A CA 1
ATOM 739 C C . ALA A 1 93 ? 6.576 -6.527 -25.314 1.00 94.50 93 ALA A C 1
ATOM 741 O O . ALA A 1 93 ? 5.699 -7.293 -24.922 1.00 94.50 93 ALA A O 1
ATOM 742 N N . GLY A 1 94 ? 7.868 -6.712 -25.024 1.00 94.62 94 GLY A N 1
ATOM 743 C CA . GLY A 1 94 ? 8.332 -7.843 -24.222 1.00 94.62 94 GLY A CA 1
ATOM 744 C C . GLY A 1 94 ? 7.765 -7.812 -22.800 1.00 94.62 94 GLY A C 1
ATOM 745 O O . GLY A 1 94 ? 7.292 -8.830 -22.309 1.00 94.62 94 GLY A O 1
ATOM 746 N N . LEU A 1 95 ? 7.739 -6.637 -22.159 1.00 94.44 95 LEU A N 1
ATOM 747 C CA . LEU A 1 95 ? 7.136 -6.455 -20.834 1.00 94.44 95 LEU A CA 1
ATOM 748 C C . LEU A 1 95 ? 5.652 -6.831 -20.817 1.00 94.44 95 LEU A C 1
ATOM 750 O O . LEU A 1 95 ? 5.201 -7.461 -19.864 1.00 94.44 95 LEU A O 1
ATOM 754 N N . LEU A 1 96 ? 4.910 -6.460 -21.861 1.00 94.94 96 LEU A N 1
ATOM 755 C CA . LEU A 1 96 ? 3.490 -6.773 -21.990 1.00 94.94 96 LEU A CA 1
ATOM 756 C C . LEU A 1 96 ? 3.258 -8.287 -22.095 1.00 94.94 96 LEU A C 1
ATOM 758 O O . LEU A 1 96 ? 2.443 -8.838 -21.359 1.00 94.94 96 LEU A O 1
ATOM 762 N N . ILE A 1 97 ? 4.016 -8.963 -22.963 1.00 97.12 97 ILE A N 1
ATOM 763 C CA . ILE A 1 97 ? 3.932 -10.419 -23.149 1.00 97.12 97 ILE A CA 1
ATOM 764 C C . ILE A 1 97 ? 4.334 -11.150 -21.860 1.00 97.12 97 ILE A C 1
ATOM 766 O O . ILE A 1 97 ? 3.627 -12.049 -21.407 1.00 97.12 97 ILE A O 1
ATOM 770 N N . ALA A 1 98 ? 5.442 -10.743 -21.232 1.00 96.06 98 ALA A N 1
ATOM 771 C CA . ALA A 1 98 ? 5.915 -11.337 -19.985 1.00 96.06 98 ALA A CA 1
ATOM 772 C C . ALA A 1 98 ? 4.921 -11.142 -18.832 1.00 96.06 98 ALA A C 1
ATOM 774 O O . ALA A 1 98 ? 4.719 -12.057 -18.033 1.00 96.06 98 ALA A O 1
ATOM 775 N N . GLY A 1 99 ? 4.289 -9.967 -18.757 1.00 91.00 99 GLY A N 1
ATOM 776 C CA . GLY A 1 99 ? 3.250 -9.666 -17.777 1.00 91.00 99 GLY A CA 1
ATOM 777 C C . GLY A 1 99 ? 2.037 -10.585 -17.916 1.00 91.00 99 GLY A C 1
ATOM 778 O O . GLY A 1 99 ? 1.560 -11.113 -16.915 1.00 91.00 99 GLY A O 1
ATOM 779 N N . GLU A 1 100 ? 1.587 -10.843 -19.144 1.00 94.31 100 GLU A N 1
ATOM 780 C CA . GLU A 1 100 ? 0.458 -11.743 -19.404 1.00 94.31 100 GLU A CA 1
ATOM 781 C C . GLU A 1 100 ? 0.811 -13.216 -19.121 1.00 94.31 100 GLU A C 1
ATOM 783 O O . GLU A 1 100 ? 0.020 -13.922 -18.495 1.00 94.31 100 GLU A O 1
ATOM 788 N N . HIS A 1 101 ? 2.018 -13.681 -19.474 1.00 94.50 101 HIS A N 1
ATOM 789 C CA . HIS A 1 101 ? 2.498 -15.003 -19.042 1.00 94.50 101 HIS A CA 1
ATOM 790 C C . HIS A 1 101 ? 2.488 -15.130 -17.510 1.00 94.50 101 HIS A C 1
ATOM 792 O O . HIS A 1 101 ? 1.968 -16.106 -16.964 1.00 94.50 101 HIS A O 1
ATOM 798 N N . ALA A 1 102 ? 3.001 -14.122 -16.796 1.00 88.81 102 ALA A N 1
ATOM 799 C CA . ALA A 1 102 ? 3.001 -14.113 -15.337 1.00 88.81 102 ALA A CA 1
ATOM 800 C C . ALA A 1 102 ? 1.573 -14.138 -14.759 1.00 88.81 102 ALA A C 1
ATOM 802 O O . ALA A 1 102 ? 1.317 -14.878 -13.809 1.00 88.81 102 ALA A O 1
ATOM 803 N N . ALA A 1 103 ? 0.631 -13.400 -15.358 1.00 86.50 103 ALA A N 1
ATOM 804 C CA . ALA A 1 103 ? -0.777 -13.389 -14.954 1.00 86.50 103 ALA A CA 1
ATOM 805 C C . ALA A 1 103 ? -1.458 -14.760 -15.115 1.00 86.50 103 ALA A C 1
ATOM 807 O O . ALA A 1 103 ? -2.323 -15.120 -14.315 1.00 86.50 103 ALA A O 1
ATOM 808 N N . ARG A 1 104 ? -1.032 -15.558 -16.102 1.00 91.00 104 ARG A N 1
ATOM 809 C CA . ARG A 1 104 ? -1.490 -16.944 -16.317 1.00 91.00 104 ARG A CA 1
ATOM 810 C C . ARG A 1 104 ? -0.795 -17.974 -15.423 1.00 91.00 104 ARG A C 1
ATOM 812 O O . ARG A 1 104 ? -1.142 -19.152 -15.470 1.00 91.00 104 ARG A O 1
ATOM 819 N N . GLY A 1 105 ? 0.176 -17.556 -14.611 1.00 87.69 105 GLY A N 1
ATOM 820 C CA . GLY A 1 105 ? 1.012 -18.457 -13.812 1.00 87.69 105 GLY A CA 1
ATOM 821 C C . GLY A 1 105 ? 2.094 -19.177 -14.625 1.00 87.69 105 GLY A C 1
ATOM 822 O O . GLY A 1 105 ? 2.721 -20.112 -14.130 1.00 87.69 105 GLY A O 1
ATOM 823 N N . GLU A 1 106 ? 2.347 -18.746 -15.861 1.00 93.62 106 GLU A N 1
ATOM 824 C CA . GLU A 1 106 ? 3.374 -19.294 -16.747 1.00 93.62 106 GLU A CA 1
ATOM 825 C C . GLU A 1 106 ? 4.727 -18.631 -16.425 1.00 93.62 106 GLU A C 1
ATOM 827 O O . GLU A 1 106 ? 5.216 -17.745 -17.127 1.00 93.62 106 GLU A O 1
ATOM 832 N N . LEU A 1 107 ? 5.325 -19.027 -15.297 1.00 93.31 107 LEU A N 1
ATOM 833 C CA . LEU A 1 107 ? 6.467 -18.315 -14.705 1.00 93.31 107 LEU A CA 1
ATOM 834 C C . LEU A 1 107 ? 7.763 -18.402 -15.523 1.00 93.31 107 LEU A C 1
ATOM 836 O O . LEU A 1 107 ? 8.536 -17.445 -15.544 1.00 93.31 107 LEU A O 1
ATOM 840 N N . ASP A 1 108 ? 8.026 -19.539 -16.167 1.00 95.50 108 ASP A N 1
ATOM 841 C CA . ASP A 1 108 ? 9.245 -19.740 -16.958 1.00 95.50 108 ASP A CA 1
ATOM 842 C C . ASP A 1 108 ? 9.305 -18.856 -18.215 1.00 95.50 108 ASP A C 1
ATOM 844 O O . ASP A 1 108 ? 10.274 -18.099 -18.321 1.00 95.50 108 ASP A O 1
ATOM 848 N N . PRO A 1 109 ? 8.295 -18.838 -19.112 1.00 95.88 109 PRO A N 1
ATOM 849 C CA . PRO A 1 109 ? 8.336 -17.957 -20.281 1.00 95.88 109 PRO A CA 1
ATOM 850 C C . PRO A 1 109 ? 8.355 -16.476 -19.884 1.00 95.88 109 PRO A C 1
ATOM 852 O O . PRO A 1 109 ? 9.088 -15.689 -20.482 1.00 95.88 109 PRO A O 1
ATOM 855 N N . ALA A 1 110 ? 7.632 -16.089 -18.824 1.00 96.12 110 ALA A N 1
ATOM 856 C CA . ALA A 1 110 ? 7.704 -14.729 -18.296 1.00 96.12 110 ALA A CA 1
ATOM 857 C C . ALA A 1 110 ? 9.141 -14.361 -17.892 1.00 96.12 110 ALA A C 1
ATOM 859 O O . ALA A 1 110 ? 9.671 -13.323 -18.296 1.00 96.12 110 ALA A O 1
ATOM 860 N N . ALA A 1 111 ? 9.795 -15.221 -17.110 1.00 95.94 111 ALA A N 1
ATOM 861 C CA . ALA A 1 111 ? 11.134 -14.955 -16.608 1.00 95.94 111 ALA A CA 1
ATOM 862 C C . ALA A 1 111 ? 12.200 -14.933 -17.707 1.00 95.94 111 ALA A C 1
ATOM 864 O O . ALA A 1 111 ? 13.121 -14.121 -17.630 1.00 95.94 111 ALA A O 1
ATOM 865 N N . GLU A 1 112 ? 12.082 -15.790 -18.721 1.00 96.12 112 GLU A N 1
ATOM 866 C CA . GLU A 1 112 ? 12.981 -15.788 -19.878 1.00 96.12 112 GLU A CA 1
ATOM 867 C C . GLU A 1 112 ? 12.927 -14.451 -20.620 1.00 96.12 112 GLU A C 1
ATOM 869 O O . GLU A 1 112 ? 13.974 -13.854 -20.879 1.00 96.12 112 GLU A O 1
ATOM 874 N N . ILE A 1 113 ? 11.723 -13.918 -20.855 1.00 95.88 113 ILE A N 1
ATOM 875 C CA . ILE A 1 113 ? 11.549 -12.612 -21.501 1.00 95.88 113 ILE A CA 1
ATOM 876 C C . ILE A 1 113 ? 12.156 -11.493 -20.643 1.00 95.88 113 ILE A C 1
ATOM 878 O O . ILE A 1 113 ? 12.909 -10.664 -21.153 1.00 95.88 113 ILE A O 1
ATOM 882 N N . TYR A 1 114 ? 11.899 -11.468 -19.329 1.00 95.62 114 TYR A N 1
ATOM 883 C CA . TYR A 1 114 ? 12.517 -10.474 -18.438 1.00 95.62 114 TYR A CA 1
ATOM 884 C C . TYR A 1 114 ? 14.051 -10.580 -18.411 1.00 95.62 114 TYR A C 1
ATOM 886 O O . TYR A 1 114 ? 14.743 -9.556 -18.401 1.00 95.62 114 TYR A O 1
ATOM 894 N N . ALA A 1 115 ? 14.597 -11.798 -18.412 1.00 94.62 115 ALA A N 1
ATOM 895 C CA . ALA A 1 115 ? 16.036 -12.037 -18.445 1.00 94.62 115 ALA A CA 1
ATOM 896 C C . ALA A 1 115 ? 16.669 -11.597 -19.773 1.00 94.62 115 ALA A C 1
ATOM 898 O O . ALA A 1 115 ? 17.784 -11.069 -19.765 1.00 94.62 115 ALA A O 1
ATOM 899 N N . GLU A 1 116 ? 15.965 -11.776 -20.891 1.00 93.12 116 GLU A N 1
ATOM 900 C CA . GLU A 1 116 ? 16.376 -11.293 -22.207 1.00 93.12 116 GLU A CA 1
ATOM 901 C C . GLU A 1 116 ? 16.358 -9.761 -22.266 1.00 93.12 116 GLU A C 1
ATOM 903 O O . GLU A 1 116 ? 17.366 -9.142 -22.606 1.00 93.12 116 GLU A O 1
ATOM 908 N N . LEU A 1 117 ? 15.262 -9.128 -21.834 1.00 92.94 117 LEU A N 1
ATOM 909 C CA . LEU A 1 117 ? 15.142 -7.668 -21.794 1.00 92.94 117 LEU A CA 1
ATOM 910 C C . LEU A 1 117 ? 16.234 -7.013 -20.943 1.00 92.94 117 LEU A C 1
ATOM 912 O O . LEU A 1 117 ? 16.716 -5.933 -21.277 1.00 92.94 117 LEU A O 1
ATOM 916 N N . ARG A 1 118 ? 16.675 -7.664 -19.863 1.00 91.94 118 ARG A N 1
ATOM 917 C CA . ARG A 1 118 ? 17.756 -7.156 -19.006 1.00 91.94 118 ARG A CA 1
ATOM 918 C C . ARG A 1 118 ? 19.094 -7.019 -19.743 1.00 91.94 118 ARG A C 1
ATOM 920 O O . ARG A 1 118 ? 19.935 -6.232 -19.315 1.00 91.94 118 ARG A O 1
ATOM 927 N N . GLN A 1 119 ? 19.304 -7.767 -20.825 1.00 89.81 119 GLN A N 1
ATOM 928 C CA . GLN A 1 119 ? 20.539 -7.717 -21.612 1.00 89.81 119 GLN A CA 1
ATOM 929 C C . GLN A 1 119 ? 20.601 -6.503 -22.551 1.00 89.81 119 GLN A C 1
ATOM 931 O O . GLN A 1 119 ? 21.695 -6.149 -22.994 1.00 89.81 119 GLN A O 1
ATOM 936 N N . GLY A 1 120 ? 19.462 -5.860 -22.830 1.00 86.06 120 GLY A N 1
ATOM 937 C CA . GLY A 1 120 ? 19.400 -4.687 -23.700 1.00 86.06 120 GLY A CA 1
ATOM 938 C C . GLY A 1 120 ? 19.977 -3.428 -23.054 1.00 86.06 120 GLY A C 1
ATOM 939 O O . GLY A 1 120 ? 19.868 -3.220 -21.842 1.00 86.06 120 GLY A O 1
ATOM 940 N N . LYS A 1 121 ? 20.590 -2.577 -23.882 1.00 81.62 121 LYS A N 1
ATOM 941 C CA . LYS A 1 121 ? 21.291 -1.352 -23.456 1.00 81.62 121 LYS A CA 1
ATOM 942 C C . LYS A 1 121 ? 20.502 -0.080 -23.752 1.00 81.62 121 LYS A C 1
ATOM 944 O O . LYS A 1 121 ? 20.767 0.956 -23.156 1.00 81.62 121 LYS A O 1
ATOM 949 N N . SER A 1 122 ? 19.514 -0.141 -24.643 1.00 80.56 122 SER A N 1
ATOM 950 C CA . SER A 1 122 ? 18.718 1.034 -25.029 1.00 80.56 122 SER A CA 1
ATOM 951 C C . SER A 1 122 ? 17.690 1.499 -23.983 1.00 80.56 122 SER A C 1
ATOM 953 O O . SER A 1 122 ? 16.986 2.478 -24.226 1.00 80.56 122 SER A O 1
ATOM 955 N N . TRP A 1 123 ? 17.563 0.830 -22.830 1.00 84.81 123 TRP A N 1
ATOM 956 C CA . TRP A 1 123 ? 16.555 1.145 -21.802 1.00 84.81 123 TRP A CA 1
ATOM 957 C C . TRP A 1 123 ? 17.086 1.047 -20.367 1.00 84.81 123 TRP A C 1
ATOM 959 O O . TRP A 1 123 ? 16.467 0.440 -19.492 1.00 84.81 123 TRP A O 1
ATOM 969 N N . ASP A 1 124 ? 18.205 1.714 -20.091 1.00 82.88 124 ASP A N 1
ATOM 970 C CA . ASP A 1 124 ? 18.796 1.778 -18.744 1.00 82.88 124 ASP A CA 1
ATOM 971 C C . ASP A 1 124 ? 17.798 2.221 -17.659 1.00 82.88 124 ASP A C 1
ATOM 973 O O . ASP A 1 124 ? 17.814 1.699 -16.544 1.00 82.88 124 ASP A O 1
ATOM 977 N N . ALA A 1 125 ? 16.862 3.114 -17.998 1.00 84.00 125 ALA A N 1
ATOM 978 C CA . ALA A 1 125 ? 15.810 3.569 -17.087 1.00 84.00 125 ALA A CA 1
ATOM 979 C C . ALA A 1 125 ? 14.861 2.444 -16.620 1.00 84.00 125 ALA A C 1
ATOM 981 O O . ALA A 1 125 ? 14.271 2.550 -15.547 1.00 84.00 125 ALA A O 1
ATOM 982 N N . LEU A 1 126 ? 14.719 1.362 -17.395 1.00 87.44 126 LEU A N 1
ATOM 983 C CA . LEU A 1 126 ? 13.871 0.212 -17.057 1.00 87.44 126 LEU A CA 1
ATOM 984 C C . LEU A 1 126 ? 14.622 -0.872 -16.276 1.00 87.44 126 LEU A C 1
ATOM 986 O O . LEU A 1 126 ? 13.987 -1.759 -15.708 1.00 87.44 126 LEU A O 1
ATOM 990 N N . GLN A 1 127 ? 15.955 -0.815 -16.211 1.00 88.00 127 GLN A N 1
ATOM 991 C CA . GLN A 1 127 ? 16.773 -1.844 -15.559 1.00 88.00 127 GLN A CA 1
ATOM 992 C C . GLN A 1 127 ? 16.388 -2.106 -14.090 1.00 88.00 127 GLN A C 1
ATOM 994 O O . GLN A 1 127 ? 16.311 -3.279 -13.714 1.00 88.00 127 GLN A O 1
ATOM 999 N N . PRO A 1 128 ? 16.083 -1.089 -13.252 1.00 89.81 128 PRO A N 1
ATOM 1000 C CA . PRO A 1 128 ? 15.563 -1.321 -11.903 1.00 89.81 128 PRO A CA 1
ATOM 1001 C C . PRO A 1 128 ? 14.296 -2.182 -11.893 1.00 89.81 128 PRO A C 1
ATOM 1003 O O . PRO A 1 128 ? 14.231 -3.182 -11.178 1.00 89.81 128 PRO A O 1
ATOM 1006 N N . LEU A 1 129 ? 13.322 -1.836 -12.739 1.00 89.81 129 LEU A N 1
ATOM 1007 C CA . LEU A 1 129 ? 12.044 -2.536 -12.834 1.00 89.81 129 LEU A CA 1
ATOM 1008 C C . LEU A 1 129 ? 12.226 -3.974 -13.335 1.00 89.81 129 LEU A C 1
ATOM 1010 O O . LEU A 1 129 ? 11.661 -4.897 -12.754 1.00 89.81 129 LEU A O 1
ATOM 1014 N N . LEU A 1 130 ? 13.046 -4.175 -14.372 1.00 92.50 130 LEU A N 1
ATOM 1015 C CA . LEU A 1 130 ? 13.350 -5.499 -14.926 1.00 92.50 130 LEU A CA 1
ATOM 1016 C C . LEU A 1 130 ? 13.980 -6.420 -13.875 1.00 92.50 130 LEU A C 1
ATOM 1018 O O . LEU A 1 130 ? 13.587 -7.580 -13.762 1.00 92.50 130 LEU A O 1
ATOM 1022 N N . ARG A 1 131 ? 14.924 -5.906 -13.072 1.00 93.06 131 ARG A N 1
ATOM 1023 C CA . ARG A 1 131 ? 15.554 -6.669 -11.980 1.00 93.06 131 ARG A CA 1
ATOM 1024 C C . ARG A 1 131 ? 14.541 -7.078 -10.919 1.00 93.06 131 ARG A C 1
ATOM 1026 O O . ARG A 1 131 ? 14.538 -8.236 -10.518 1.00 93.06 131 ARG A O 1
ATOM 1033 N N . ILE A 1 132 ? 13.689 -6.149 -10.490 1.00 92.69 132 ILE A N 1
ATOM 1034 C CA . ILE A 1 132 ? 12.670 -6.401 -9.466 1.00 92.69 132 ILE A CA 1
ATOM 1035 C C . ILE A 1 132 ? 11.655 -7.438 -9.960 1.00 92.69 132 ILE A C 1
ATOM 1037 O O . ILE A 1 132 ? 11.419 -8.430 -9.276 1.00 92.69 132 ILE A O 1
ATOM 1041 N N . ARG A 1 133 ? 11.100 -7.262 -11.166 1.00 93.62 133 ARG A N 1
ATOM 1042 C CA . ARG A 1 133 ? 10.126 -8.205 -11.741 1.00 93.62 133 ARG A CA 1
ATOM 1043 C C . ARG A 1 133 ? 10.726 -9.594 -11.949 1.00 93.62 133 ARG A C 1
ATOM 1045 O O . ARG A 1 133 ? 10.104 -10.588 -11.587 1.00 93.62 133 ARG A O 1
ATOM 1052 N N . LEU A 1 134 ? 11.958 -9.679 -12.454 1.00 95.31 134 LEU A N 1
ATOM 1053 C CA . LEU A 1 134 ? 12.639 -10.964 -12.595 1.00 95.31 134 LEU A CA 1
ATOM 1054 C C . LEU A 1 134 ? 12.901 -11.620 -11.232 1.00 95.31 134 LEU A C 1
ATOM 1056 O O . LEU A 1 134 ? 12.698 -12.822 -11.096 1.00 95.31 134 LEU A O 1
ATOM 1060 N N . ALA A 1 135 ? 13.295 -10.851 -10.214 1.00 93.94 135 ALA A N 1
ATOM 1061 C CA . ALA A 1 135 ? 13.493 -11.375 -8.866 1.00 93.94 135 ALA A CA 1
ATOM 1062 C C . ALA A 1 135 ? 12.188 -11.920 -8.258 1.00 93.94 135 ALA A C 1
ATOM 1064 O O . ALA A 1 135 ? 12.214 -12.990 -7.653 1.00 93.94 135 ALA A O 1
ATOM 1065 N N . GLN A 1 136 ? 11.045 -11.261 -8.490 1.00 90.44 136 GLN A N 1
ATOM 1066 C CA . GLN A 1 136 ? 9.724 -11.781 -8.105 1.00 90.44 136 GLN A CA 1
ATOM 1067 C C . GLN A 1 136 ? 9.442 -13.140 -8.763 1.00 90.44 136 GLN A C 1
ATOM 1069 O O . GLN A 1 136 ? 9.045 -14.085 -8.084 1.00 90.44 136 GLN A O 1
ATOM 1074 N N . LEU A 1 137 ? 9.704 -13.269 -10.069 1.00 92.50 137 LEU A N 1
ATOM 1075 C CA . LEU A 1 137 ? 9.495 -14.519 -10.810 1.00 92.50 137 LEU A CA 1
ATOM 1076 C C . LEU A 1 137 ? 10.473 -15.633 -10.406 1.00 92.50 137 LEU A C 1
ATOM 1078 O O . LEU A 1 137 ? 10.113 -16.808 -10.410 1.00 92.50 137 LEU A O 1
ATOM 1082 N N . GLU A 1 138 ? 11.724 -15.305 -10.081 1.00 92.81 138 GLU A N 1
ATOM 1083 C CA . GLU A 1 138 ? 12.690 -16.261 -9.519 1.00 92.81 138 GLU A CA 1
ATOM 1084 C C . GLU A 1 138 ? 12.246 -16.737 -8.125 1.00 92.81 138 GLU A C 1
ATOM 1086 O O . GLU A 1 138 ? 12.272 -17.942 -7.873 1.00 92.81 138 GLU A O 1
ATOM 1091 N N . SER A 1 139 ? 11.753 -15.840 -7.259 1.00 87.50 139 SER A N 1
ATOM 1092 C CA . SER A 1 139 ? 11.203 -16.220 -5.946 1.00 87.50 139 SER A CA 1
ATOM 1093 C C . SER A 1 139 ? 9.991 -17.136 -6.089 1.00 87.50 139 SER A C 1
ATOM 1095 O O . SER A 1 139 ? 9.957 -18.210 -5.496 1.00 87.50 139 SER A O 1
ATOM 1097 N N . ALA A 1 140 ? 9.045 -16.780 -6.965 1.00 85.25 140 ALA A N 1
ATOM 1098 C CA . ALA A 1 140 ? 7.849 -17.581 -7.233 1.00 85.25 140 ALA A CA 1
ATOM 1099 C C . ALA A 1 140 ? 8.171 -18.985 -7.784 1.00 85.25 140 ALA A C 1
ATOM 1101 O O . ALA A 1 140 ? 7.419 -19.930 -7.559 1.00 85.25 140 ALA A O 1
ATOM 1102 N N . ARG A 1 141 ? 9.313 -19.147 -8.465 1.00 87.62 141 ARG A N 1
ATOM 1103 C CA . ARG A 1 141 ? 9.836 -20.448 -8.922 1.00 87.62 141 ARG A CA 1
ATOM 1104 C C . ARG A 1 141 ? 10.653 -21.196 -7.862 1.00 87.62 141 ARG A C 1
ATOM 1106 O O . ARG A 1 141 ? 11.264 -22.216 -8.178 1.00 87.62 141 ARG A O 1
ATOM 1113 N N . GLY A 1 142 ? 10.707 -20.696 -6.628 1.00 83.19 142 GLY A N 1
ATOM 1114 C CA . GLY A 1 142 ? 11.475 -21.280 -5.527 1.00 83.19 142 GLY A CA 1
ATOM 1115 C C . GLY A 1 142 ? 12.991 -21.110 -5.664 1.00 83.19 142 GLY A C 1
ATOM 1116 O O . GLY A 1 142 ? 13.753 -21.825 -5.019 1.00 83.19 142 GLY A O 1
ATOM 1117 N N . ARG A 1 143 ? 13.457 -20.189 -6.518 1.00 88.81 143 ARG A N 1
ATOM 1118 C CA . ARG A 1 143 ? 14.882 -19.930 -6.781 1.00 88.81 143 ARG A CA 1
ATOM 1119 C C . ARG A 1 143 ? 15.358 -18.712 -5.992 1.00 88.81 143 ARG A C 1
ATOM 1121 O O . ARG A 1 143 ? 15.851 -17.736 -6.559 1.00 88.81 143 ARG A O 1
ATOM 1128 N N . SER A 1 144 ? 15.222 -18.765 -4.671 1.00 87.19 144 SER A N 1
ATOM 1129 C CA . SER A 1 144 ? 15.489 -17.620 -3.792 1.00 87.19 144 SER A CA 1
ATOM 1130 C C . SER A 1 144 ? 16.918 -17.075 -3.916 1.00 87.19 144 SER A C 1
ATOM 1132 O O . SER A 1 144 ? 17.105 -15.865 -3.926 1.00 87.19 144 SER A O 1
ATOM 1134 N N . ASP A 1 145 ? 17.930 -17.926 -4.112 1.00 88.69 145 ASP A N 1
ATOM 1135 C CA . ASP A 1 145 ? 19.317 -17.468 -4.311 1.00 88.69 145 ASP A CA 1
ATOM 1136 C C . ASP A 1 145 ? 19.480 -16.617 -5.582 1.00 88.69 145 ASP A C 1
ATOM 1138 O O . ASP A 1 145 ? 20.194 -15.610 -5.587 1.00 88.69 145 ASP A O 1
ATOM 1142 N N . SER A 1 146 ? 18.776 -16.994 -6.653 1.00 91.25 146 SER A N 1
ATOM 1143 C CA . SER A 1 146 ? 18.737 -16.256 -7.919 1.00 91.25 146 SER A CA 1
ATOM 1144 C C . SER A 1 146 ? 18.048 -14.900 -7.734 1.00 91.25 146 SER A C 1
ATOM 1146 O O . SER A 1 146 ? 18.593 -13.861 -8.115 1.00 91.25 146 SER A O 1
ATOM 1148 N N . ALA A 1 147 ? 16.905 -14.886 -7.040 1.00 91.62 147 ALA A N 1
ATOM 1149 C CA . ALA A 1 147 ? 16.193 -13.661 -6.687 1.00 91.62 147 ALA A CA 1
ATOM 1150 C C . ALA A 1 147 ? 17.054 -12.717 -5.822 1.00 91.62 147 ALA A C 1
ATOM 1152 O O . ALA A 1 147 ? 17.170 -11.530 -6.131 1.00 91.62 147 ALA A O 1
ATOM 1153 N N . LEU A 1 148 ? 17.747 -13.233 -4.799 1.00 91.19 148 LEU A N 1
ATOM 1154 C CA . LEU A 1 148 ? 18.658 -12.432 -3.974 1.00 91.19 148 LEU A CA 1
ATOM 1155 C C . LEU A 1 148 ? 19.838 -11.892 -4.774 1.00 91.19 148 LEU A C 1
ATOM 1157 O O . LEU A 1 148 ? 20.233 -10.751 -4.549 1.00 91.19 148 LEU A O 1
ATOM 1161 N N . SER A 1 149 ? 20.390 -12.672 -5.709 1.00 93.62 149 SER A N 1
ATOM 1162 C CA . SER A 1 149 ? 21.467 -12.220 -6.597 1.00 93.62 149 SER A CA 1
ATOM 1163 C C . SER A 1 149 ? 21.046 -11.009 -7.431 1.00 93.62 149 SER A C 1
ATOM 1165 O O . SER A 1 149 ? 21.784 -10.024 -7.517 1.00 93.62 149 SER A O 1
ATOM 1167 N N . LEU A 1 150 ? 19.825 -11.030 -7.969 1.00 93.62 150 LEU A N 1
ATOM 1168 C CA . LEU A 1 150 ? 19.257 -9.906 -8.713 1.00 93.62 150 LEU A CA 1
ATOM 1169 C C . LEU A 1 150 ? 19.078 -8.660 -7.840 1.00 93.62 150 LEU A C 1
ATOM 1171 O O . LEU A 1 150 ? 19.193 -7.546 -8.360 1.00 93.62 150 LEU A O 1
ATOM 1175 N N . LEU A 1 151 ? 18.881 -8.846 -6.532 1.00 92.38 151 LEU A N 1
ATOM 1176 C CA . LEU A 1 151 ? 18.669 -7.797 -5.532 1.00 92.38 151 LEU A CA 1
ATOM 1177 C C . LEU A 1 151 ? 19.938 -7.399 -4.749 1.00 92.38 151 LEU A C 1
ATOM 1179 O O . LEU A 1 151 ? 19.861 -6.726 -3.717 1.00 92.38 151 LEU A O 1
ATOM 1183 N N . GLN A 1 152 ? 21.126 -7.763 -5.242 1.00 87.31 152 GLN A N 1
ATOM 1184 C CA . GLN A 1 152 ? 22.396 -7.331 -4.651 1.00 87.31 152 GLN A CA 1
ATOM 1185 C C . GLN A 1 152 ? 22.734 -5.867 -4.966 1.00 87.31 152 GLN A C 1
ATOM 1187 O O . GLN A 1 152 ? 22.434 -5.339 -6.044 1.00 87.31 152 GLN A O 1
ATOM 1192 N N . GLY A 1 153 ? 23.453 -5.243 -4.030 1.00 85.94 153 GLY A N 1
ATOM 1193 C CA . GLY A 1 153 ? 23.964 -3.880 -4.147 1.00 85.94 153 GLY A CA 1
ATOM 1194 C C . GLY A 1 153 ? 23.035 -2.821 -3.557 1.00 85.94 153 GLY A C 1
ATOM 1195 O O . GLY A 1 153 ? 22.099 -3.127 -2.817 1.00 85.94 153 GLY A O 1
ATOM 1196 N N . ALA A 1 154 ? 23.341 -1.559 -3.858 1.00 85.00 154 ALA A N 1
ATOM 1197 C CA . ALA A 1 154 ? 22.489 -0.440 -3.483 1.00 85.00 154 ALA A CA 1
ATOM 1198 C C . ALA A 1 154 ? 21.189 -0.485 -4.294 1.00 85.00 154 ALA A C 1
ATOM 1200 O O . ALA A 1 154 ? 21.212 -0.734 -5.504 1.00 85.00 154 ALA A O 1
ATOM 1201 N N . ALA A 1 155 ? 20.071 -0.236 -3.615 1.00 85.19 155 ALA A N 1
ATOM 1202 C CA . ALA A 1 155 ? 18.789 -0.107 -4.278 1.00 85.19 155 ALA A CA 1
ATOM 1203 C C . ALA A 1 155 ? 18.822 1.092 -5.248 1.00 85.19 155 ALA A C 1
ATOM 1205 O O . ALA A 1 155 ? 19.407 2.127 -4.914 1.00 85.19 155 ALA A O 1
ATOM 1206 N N . PRO A 1 156 ? 18.242 0.965 -6.451 1.00 87.19 156 PRO A N 1
ATOM 1207 C CA . PRO A 1 156 ? 18.112 2.086 -7.370 1.00 87.19 156 PRO A CA 1
ATOM 1208 C C . PRO A 1 156 ? 17.228 3.196 -6.790 1.00 87.19 156 PRO A C 1
ATOM 1210 O O . PRO A 1 156 ? 16.217 2.902 -6.152 1.00 87.19 156 PRO A O 1
ATOM 1213 N N . ILE A 1 157 ? 17.582 4.449 -7.094 1.00 84.38 157 ILE A N 1
ATOM 1214 C CA . ILE A 1 157 ? 16.836 5.640 -6.664 1.00 84.38 157 ILE A CA 1
ATOM 1215 C C . ILE A 1 157 ? 15.370 5.535 -7.090 1.00 84.38 157 ILE A C 1
ATOM 1217 O O . ILE A 1 157 ? 15.080 5.345 -8.272 1.00 84.38 157 ILE A O 1
ATOM 1221 N N . GLY A 1 158 ? 14.459 5.687 -6.129 1.00 84.31 158 GLY A N 1
ATOM 1222 C CA . GLY A 1 158 ? 13.011 5.623 -6.334 1.00 84.31 158 GLY A CA 1
ATOM 1223 C C . GLY A 1 158 ? 12.422 4.216 -6.211 1.00 84.31 158 GLY A C 1
ATOM 1224 O O . GLY A 1 158 ? 11.206 4.062 -6.294 1.00 84.31 158 GLY A O 1
ATOM 1225 N N . PHE A 1 159 ? 13.258 3.197 -5.989 1.00 83.81 159 PHE A N 1
ATOM 1226 C CA . PHE A 1 159 ? 12.843 1.803 -5.822 1.00 83.81 159 PHE A CA 1
ATOM 1227 C C . PHE A 1 159 ? 13.274 1.214 -4.475 1.00 83.81 159 PHE A C 1
ATOM 1229 O O . PHE A 1 159 ? 13.081 0.023 -4.257 1.00 83.81 159 PHE A O 1
ATOM 1236 N N . GLU A 1 160 ? 13.831 2.010 -3.559 1.00 87.06 160 GLU A N 1
ATOM 1237 C CA . GLU A 1 160 ? 14.366 1.547 -2.274 1.00 87.06 160 GLU A CA 1
ATOM 1238 C C . GLU A 1 160 ? 13.371 0.703 -1.476 1.00 87.06 160 GLU A C 1
ATOM 1240 O O . GLU A 1 160 ? 13.742 -0.365 -0.991 1.00 87.06 160 GLU A O 1
ATOM 1245 N N . GLY A 1 161 ? 12.120 1.161 -1.365 1.00 80.81 161 GLY A N 1
ATOM 1246 C CA . GLY A 1 161 ? 11.070 0.445 -0.636 1.00 80.81 161 GLY A CA 1
ATOM 1247 C C . GLY A 1 161 ? 10.815 -0.936 -1.232 1.00 80.81 161 GLY A C 1
ATOM 1248 O O . GLY A 1 161 ? 11.061 -1.942 -0.573 1.00 80.81 161 GLY A O 1
ATOM 1249 N N . LEU A 1 162 ? 10.437 -0.972 -2.513 1.00 81.12 162 LEU A N 1
ATOM 1250 C CA . LEU A 1 162 ? 10.148 -2.209 -3.246 1.00 81.12 162 LEU A CA 1
ATOM 1251 C C . LEU A 1 162 ? 11.355 -3.160 -3.289 1.00 81.12 162 LEU A C 1
ATOM 1253 O O . LEU A 1 162 ? 11.205 -4.377 -3.253 1.00 81.12 162 LEU A O 1
ATOM 1257 N N . TRP A 1 163 ? 12.567 -2.606 -3.352 1.00 87.75 163 TRP A N 1
ATOM 1258 C CA . TRP A 1 163 ? 13.813 -3.365 -3.342 1.00 87.75 163 TRP A CA 1
ATOM 1259 C C . TRP A 1 163 ? 14.042 -4.091 -2.021 1.00 87.75 163 TRP A C 1
ATOM 1261 O O . TRP A 1 163 ? 14.362 -5.280 -2.017 1.00 87.75 163 TRP A O 1
ATOM 1271 N N . GLN A 1 164 ? 13.934 -3.371 -0.899 1.00 85.56 164 GLN A N 1
ATOM 1272 C CA . GLN A 1 164 ? 14.185 -3.951 0.420 1.00 85.56 164 GLN A CA 1
ATOM 1273 C C . GLN A 1 164 ? 13.047 -4.861 0.865 1.00 85.56 164 GLN A C 1
ATOM 1275 O O . GLN A 1 164 ? 13.324 -5.880 1.488 1.00 85.56 164 GLN A O 1
ATOM 1280 N N . GLU A 1 165 ? 11.808 -4.527 0.512 1.00 82.00 165 GLU A N 1
ATOM 1281 C CA . GLU A 1 165 ? 10.645 -5.383 0.730 1.00 82.00 165 GLU A CA 1
ATOM 1282 C C . GLU A 1 165 ? 10.822 -6.722 0.024 1.00 82.00 165 GLU A C 1
ATOM 1284 O O . GLU A 1 165 ? 10.918 -7.741 0.696 1.00 82.00 165 GLU A O 1
ATOM 1289 N N . LEU A 1 166 ? 11.007 -6.722 -1.302 1.00 86.25 166 LEU A N 1
ATOM 1290 C CA . LEU A 1 166 ? 11.168 -7.964 -2.055 1.00 86.25 166 LEU A CA 1
ATOM 1291 C C . LEU A 1 166 ? 12.380 -8.764 -1.574 1.00 86.25 166 LEU A C 1
ATOM 1293 O O . LEU A 1 166 ? 12.340 -9.986 -1.494 1.00 86.25 166 LEU A O 1
ATOM 1297 N N . ARG A 1 167 ? 13.484 -8.095 -1.239 1.00 88.25 167 ARG A N 1
ATOM 1298 C CA . ARG A 1 167 ? 14.650 -8.782 -0.682 1.00 88.25 167 ARG A CA 1
ATOM 1299 C C . ARG A 1 167 ? 14.330 -9.414 0.676 1.00 88.25 167 ARG A C 1
ATOM 1301 O O . ARG A 1 167 ? 14.802 -10.515 0.943 1.00 88.25 167 ARG A O 1
ATOM 1308 N N . GLY A 1 168 ? 13.562 -8.724 1.515 1.00 82.31 168 GLY A N 1
ATOM 1309 C CA . GLY A 1 168 ? 13.038 -9.241 2.775 1.00 82.31 168 GLY A CA 1
ATOM 1310 C C . GLY A 1 168 ? 12.144 -10.456 2.557 1.00 82.31 168 GLY A C 1
ATOM 1311 O O . GLY A 1 168 ? 12.382 -11.480 3.190 1.00 82.31 168 GLY A O 1
ATOM 1312 N N . ASP A 1 169 ? 11.214 -10.380 1.606 1.00 78.38 169 ASP A N 1
ATOM 1313 C CA . ASP A 1 169 ? 10.328 -11.482 1.222 1.00 78.38 169 ASP A CA 1
ATOM 1314 C C . ASP A 1 169 ? 11.111 -12.693 0.754 1.00 78.38 169 ASP A C 1
ATOM 1316 O O . ASP A 1 169 ? 10.865 -13.792 1.221 1.00 78.38 169 ASP A O 1
ATOM 1320 N N . VAL A 1 170 ? 12.109 -12.513 -0.111 1.00 81.50 170 VAL A N 1
ATOM 1321 C CA . VAL A 1 170 ? 12.923 -13.628 -0.608 1.00 81.50 170 VAL A CA 1
ATOM 1322 C C . VAL A 1 170 ? 13.736 -14.268 0.529 1.00 81.50 170 VAL A C 1
ATOM 1324 O O . VAL A 1 170 ? 13.898 -15.490 0.567 1.00 81.50 170 VAL A O 1
ATOM 1327 N N . LEU A 1 171 ? 14.242 -13.465 1.473 1.00 79.88 171 LEU A N 1
ATOM 1328 C CA . LEU A 1 171 ? 14.919 -13.966 2.678 1.00 79.88 171 LEU A CA 1
ATOM 1329 C C . LEU A 1 171 ? 13.946 -14.692 3.620 1.00 79.88 171 LEU A C 1
ATOM 1331 O O . LEU A 1 171 ? 14.333 -15.656 4.279 1.00 79.88 171 LEU A O 1
ATOM 1335 N N . LEU A 1 172 ? 12.693 -14.245 3.676 1.00 69.06 172 LEU A N 1
ATOM 1336 C CA . LEU A 1 172 ? 11.628 -14.871 4.448 1.00 69.06 172 LEU A CA 1
ATOM 1337 C C . LEU A 1 172 ? 11.133 -16.167 3.781 1.00 69.06 172 LEU A C 1
ATOM 1339 O O . LEU A 1 172 ? 10.943 -17.169 4.470 1.00 69.06 172 LEU A O 1
ATOM 1343 N N . ASP A 1 173 ? 11.031 -16.198 2.452 1.00 62.84 173 ASP A N 1
ATOM 1344 C CA . ASP A 1 173 ? 10.695 -17.363 1.627 1.00 62.84 173 ASP A CA 1
ATOM 1345 C C . ASP A 1 173 ? 11.779 -18.443 1.723 1.00 62.84 173 ASP A C 1
ATOM 1347 O O . ASP A 1 173 ? 11.446 -19.626 1.837 1.00 62.84 173 ASP A O 1
ATOM 1351 N N . GLN A 1 174 ? 13.068 -18.060 1.802 1.00 65.06 174 GLN A N 1
ATOM 1352 C CA . GLN A 1 174 ? 14.149 -18.988 2.185 1.00 65.06 174 GLN A CA 1
ATOM 1353 C C . GLN A 1 174 ? 13.870 -19.678 3.534 1.00 65.06 174 GLN A C 1
ATOM 1355 O O . GLN A 1 174 ? 14.390 -20.764 3.793 1.00 65.06 174 GLN A O 1
ATOM 1360 N N . SER A 1 175 ? 13.043 -19.076 4.393 1.00 57.66 175 SER A N 1
ATOM 1361 C CA . SER A 1 175 ? 12.752 -19.528 5.751 1.00 57.66 175 SER A CA 1
ATOM 1362 C C . SER A 1 175 ? 11.337 -20.098 5.953 1.00 57.66 175 SER A C 1
ATOM 1364 O O . SER A 1 175 ? 10.709 -19.794 6.955 1.00 57.66 175 SER A O 1
ATOM 1366 N N . GLN A 1 176 ? 10.890 -21.044 5.111 1.00 61.66 176 GLN A N 1
ATOM 1367 C CA . GLN A 1 176 ? 9.672 -21.885 5.298 1.00 61.66 176 GLN A CA 1
ATOM 1368 C C . GLN A 1 176 ? 8.371 -21.410 4.598 1.00 61.66 176 GLN A C 1
ATOM 1370 O O . GLN A 1 176 ? 7.294 -21.888 4.955 1.00 61.66 176 GLN A O 1
ATOM 1375 N N . GLY A 1 177 ? 8.423 -20.526 3.590 1.00 65.25 177 GLY A N 1
ATOM 1376 C CA . GLY A 1 177 ? 7.232 -20.164 2.789 1.00 65.25 177 GLY A CA 1
ATOM 1377 C C . GLY A 1 177 ? 6.235 -19.218 3.478 1.00 65.25 177 GLY A C 1
ATOM 1378 O O . GLY A 1 177 ? 5.033 -19.261 3.206 1.00 65.25 177 GLY A O 1
ATOM 1379 N N . LEU A 1 178 ? 6.722 -18.374 4.391 1.00 72.81 178 LEU A N 1
ATOM 1380 C CA . LEU A 1 178 ? 5.936 -17.328 5.048 1.00 72.81 178 LEU A CA 1
ATOM 1381 C C . LEU A 1 178 ? 5.839 -16.081 4.158 1.00 72.81 178 LEU A C 1
ATOM 1383 O O . LEU A 1 178 ? 6.532 -15.101 4.385 1.00 72.81 178 LEU A O 1
ATOM 1387 N N . ASN A 1 179 ? 4.950 -16.079 3.169 1.00 77.44 179 ASN A N 1
ATOM 1388 C CA . ASN A 1 179 ? 4.634 -14.850 2.432 1.00 77.44 179 ASN A CA 1
ATOM 1389 C C . ASN A 1 179 ? 3.807 -13.857 3.288 1.00 77.44 179 ASN A C 1
ATOM 1391 O O . ASN A 1 179 ? 3.375 -14.175 4.404 1.00 77.44 179 ASN A O 1
ATOM 1395 N N . PHE A 1 180 ? 3.564 -12.641 2.783 1.00 85.44 180 PHE A N 1
ATOM 1396 C CA . PHE A 1 180 ? 2.801 -11.612 3.507 1.00 85.44 180 PHE A CA 1
ATOM 1397 C C . PHE A 1 180 ? 1.413 -12.078 3.991 1.00 85.44 180 PHE A C 1
ATOM 1399 O O . PHE A 1 180 ? 1.147 -11.937 5.190 1.00 85.44 180 PHE A O 1
ATOM 1406 N N . PRO A 1 181 ? 0.547 -12.683 3.144 1.00 91.00 181 PRO A N 1
ATOM 1407 C CA . PRO A 1 181 ? -0.727 -13.228 3.608 1.00 91.00 181 PRO A CA 1
ATOM 1408 C C . PRO A 1 181 ? -0.577 -14.245 4.741 1.00 91.00 181 PRO A C 1
ATOM 1410 O O . PRO A 1 181 ? -1.315 -14.174 5.720 1.00 91.00 181 PRO A O 1
ATOM 1413 N N . ALA A 1 182 ? 0.391 -15.164 4.652 1.00 89.75 182 ALA A N 1
ATOM 1414 C CA . ALA A 1 182 ? 0.643 -16.144 5.707 1.00 89.75 182 ALA A CA 1
ATOM 1415 C C . ALA A 1 182 ? 1.099 -15.476 7.016 1.00 89.75 182 ALA A C 1
ATOM 1417 O O . ALA A 1 182 ? 0.635 -15.842 8.096 1.00 89.75 182 ALA A O 1
ATOM 1418 N N . THR A 1 183 ? 1.952 -14.454 6.927 1.00 89.44 183 THR A N 1
ATOM 1419 C CA . THR A 1 183 ? 2.445 -13.705 8.091 1.00 89.44 183 THR A CA 1
ATOM 1420 C C . THR A 1 183 ? 1.310 -12.969 8.806 1.00 89.44 183 THR A C 1
ATOM 1422 O O . THR A 1 183 ? 1.160 -13.096 10.023 1.00 89.44 183 THR A O 1
ATOM 1425 N N . TYR A 1 184 ? 0.452 -12.257 8.071 1.00 95.25 184 TYR A N 1
ATOM 1426 C CA . TYR A 1 184 ? -0.708 -11.583 8.663 1.00 95.25 184 TYR A CA 1
ATOM 1427 C C . TYR A 1 184 ? -1.805 -12.557 9.103 1.00 95.25 184 TYR A C 1
ATOM 1429 O O . TYR A 1 184 ? -2.510 -12.276 10.072 1.00 95.25 184 TYR A O 1
ATOM 1437 N N . ALA A 1 185 ? -1.919 -13.732 8.482 1.00 95.94 185 ALA A N 1
ATOM 1438 C CA . ALA A 1 185 ? -2.801 -14.786 8.968 1.00 95.94 185 ALA A CA 1
ATOM 1439 C C . ALA A 1 185 ? -2.376 -15.287 10.358 1.00 95.94 185 ALA A C 1
ATOM 1441 O O . ALA A 1 185 ? -3.238 -15.492 11.209 1.00 95.94 185 ALA A O 1
ATOM 1442 N N . LEU A 1 186 ? -1.072 -15.410 10.640 1.00 94.75 186 LEU A N 1
ATOM 1443 C CA . LEU A 1 186 ? -0.577 -15.746 11.984 1.00 94.75 186 LEU A CA 1
ATOM 1444 C C . LEU A 1 186 ? -0.911 -14.657 13.014 1.00 94.75 186 LEU A C 1
ATOM 1446 O O . LEU A 1 186 ? -1.344 -14.975 14.123 1.00 94.75 186 LEU A O 1
ATOM 1450 N N . VAL A 1 187 ? -0.770 -13.380 12.640 1.00 97.00 187 VAL A N 1
ATOM 1451 C CA . VAL A 1 187 ? -1.194 -12.240 13.476 1.00 97.00 187 VAL A CA 1
ATOM 1452 C C . VAL A 1 187 ? -2.697 -12.318 13.757 1.00 97.00 187 VAL A C 1
ATOM 1454 O O . VAL A 1 187 ? -3.112 -12.213 14.911 1.00 97.00 187 VAL A O 1
ATOM 1457 N N . ALA A 1 188 ? -3.512 -12.588 12.732 1.00 98.19 188 ALA A N 1
ATOM 1458 C CA . ALA A 1 188 ? -4.956 -12.752 12.871 1.00 98.19 188 ALA A CA 1
ATOM 1459 C C . ALA A 1 188 ? -5.301 -13.904 13.815 1.00 98.19 188 ALA A C 1
ATOM 1461 O O . ALA A 1 188 ? -6.025 -13.696 14.782 1.00 98.19 188 ALA A O 1
ATOM 1462 N N . GLN A 1 189 ? -4.735 -15.096 13.608 1.00 98.06 189 GLN A N 1
ATOM 1463 C CA . GLN A 1 189 ? -4.958 -16.249 14.486 1.00 98.06 189 GLN A CA 1
ATOM 1464 C C . GLN A 1 189 ? -4.593 -15.939 15.938 1.00 98.06 189 GLN A C 1
ATOM 1466 O O . GLN A 1 189 ? -5.334 -16.304 16.853 1.00 98.06 189 GLN A O 1
ATOM 1471 N N . ARG A 1 190 ? -3.475 -15.240 16.163 1.00 97.81 190 ARG A N 1
ATOM 1472 C CA . ARG A 1 190 ? -3.059 -14.854 17.508 1.00 97.81 190 ARG A CA 1
ATOM 1473 C C . ARG A 1 190 ? -4.023 -13.847 18.136 1.00 97.81 190 ARG A C 1
ATOM 1475 O O . ARG A 1 190 ? -4.377 -14.024 19.301 1.00 97.81 190 ARG A O 1
ATOM 1482 N N . HIS A 1 191 ? -4.466 -12.833 17.390 1.00 98.50 191 HIS A N 1
ATOM 1483 C CA . HIS A 1 191 ? -5.430 -11.833 17.870 1.00 98.50 191 HIS A CA 1
ATOM 1484 C C . HIS A 1 191 ? -6.785 -12.480 18.182 1.00 98.50 191 HIS A C 1
ATOM 1486 O O . HIS A 1 191 ? -7.317 -12.288 19.273 1.00 98.50 191 HIS A O 1
ATOM 1492 N N . MET A 1 192 ? -7.275 -13.369 17.311 1.00 98.44 192 MET A N 1
ATOM 1493 C CA . MET A 1 192 ? -8.473 -14.183 17.555 1.00 98.44 192 MET A CA 1
ATOM 1494 C C . MET A 1 192 ? -8.335 -15.041 18.822 1.00 98.44 192 MET A C 1
ATOM 1496 O O . MET A 1 192 ? -9.248 -15.084 19.641 1.00 98.44 192 MET A O 1
ATOM 1500 N N . GLN A 1 193 ? -7.191 -15.707 19.020 1.00 98.19 193 GLN A N 1
ATOM 1501 C CA . GLN A 1 193 ? -6.946 -16.539 20.203 1.00 98.19 193 GLN A CA 1
ATOM 1502 C C . GLN A 1 193 ? -6.891 -15.715 21.497 1.00 98.19 193 GLN A C 1
ATOM 1504 O O . GLN A 1 193 ? -7.333 -16.185 22.544 1.00 98.19 193 GLN A O 1
ATOM 1509 N N . GLN A 1 194 ? -6.300 -14.521 21.442 1.00 98.25 194 GLN A N 1
ATOM 1510 C CA . GLN A 1 194 ? -6.052 -13.689 22.617 1.00 98.25 194 GLN A CA 1
ATOM 1511 C C . GLN A 1 194 ? -7.259 -12.828 23.006 1.00 98.25 194 GLN A C 1
ATOM 1513 O O . GLN A 1 194 ? -7.535 -12.693 24.196 1.00 98.25 194 GLN A O 1
ATOM 1518 N N . TYR A 1 195 ? -7.974 -12.271 22.027 1.00 98.25 195 TYR A N 1
ATOM 1519 C CA . TYR A 1 195 ? -9.033 -11.278 22.242 1.00 98.25 195 TYR A CA 1
ATOM 1520 C C . TYR A 1 195 ? -10.416 -11.722 21.751 1.00 98.25 195 TYR A C 1
ATOM 1522 O O . TYR A 1 195 ? -11.406 -11.046 22.013 1.00 98.25 195 TYR A O 1
ATOM 1530 N N . GLY A 1 196 ? -10.524 -12.864 21.067 1.00 97.56 196 GLY A N 1
ATOM 1531 C CA . GLY A 1 196 ? -11.811 -13.379 20.591 1.00 97.56 196 GLY A CA 1
ATOM 1532 C C . GLY A 1 196 ? -12.353 -12.678 19.343 1.00 97.56 196 GLY A C 1
ATOM 1533 O O . GLY A 1 196 ? -13.534 -12.828 19.030 1.00 97.56 196 GLY A O 1
ATOM 1534 N N . THR A 1 197 ? -11.514 -11.931 18.621 1.00 97.94 197 THR A N 1
ATOM 1535 C CA . THR A 1 197 ? -11.836 -11.411 17.284 1.00 97.94 197 THR A CA 1
ATOM 1536 C C . THR A 1 197 ? -12.253 -12.546 16.353 1.00 97.94 197 THR A C 1
ATOM 1538 O O . THR A 1 197 ? -11.833 -13.696 16.506 1.00 97.94 197 THR A O 1
ATOM 1541 N N . THR A 1 198 ? -13.100 -12.237 15.380 1.00 97.94 198 THR A N 1
ATOM 1542 C CA . THR A 1 198 ? -13.701 -13.218 14.477 1.00 97.94 198 THR A CA 1
ATOM 1543 C C . THR A 1 198 ? -13.508 -12.818 13.019 1.00 97.94 198 THR A C 1
ATOM 1545 O O . THR A 1 198 ? -13.284 -11.652 12.708 1.00 97.94 198 THR A O 1
ATOM 1548 N N . THR A 1 199 ? -13.676 -13.766 12.092 1.00 96.81 199 THR A N 1
ATOM 1549 C CA . THR A 1 199 ? -13.694 -13.441 10.653 1.00 96.81 199 THR A CA 1
ATOM 1550 C C . THR A 1 199 ? -14.809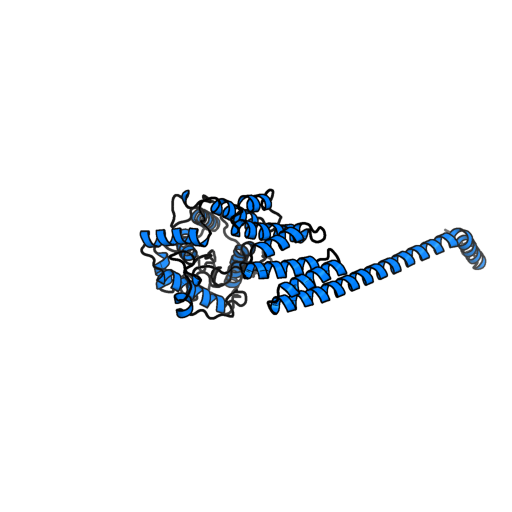 -12.465 10.300 1.00 96.81 199 THR A C 1
ATOM 1552 O O . THR A 1 199 ? -14.660 -11.679 9.373 1.00 96.81 199 THR A O 1
ATOM 1555 N N . ARG A 1 200 ? -15.895 -12.448 11.083 1.00 97.06 200 ARG A N 1
ATOM 1556 C CA . ARG A 1 200 ? -16.977 -11.484 10.905 1.00 97.06 200 ARG A CA 1
ATOM 1557 C C . ARG A 1 200 ? -16.501 -10.045 11.097 1.00 97.06 200 ARG A C 1
ATOM 1559 O O . ARG A 1 200 ? -16.965 -9.158 10.392 1.00 97.06 200 ARG A O 1
ATOM 1566 N N . ASP A 1 201 ? -15.564 -9.818 12.012 1.00 98.19 201 ASP A N 1
ATOM 1567 C CA . ASP A 1 201 ? -14.989 -8.491 12.243 1.00 98.19 201 ASP A CA 1
ATOM 1568 C C . ASP A 1 201 ? -14.133 -8.051 11.045 1.00 98.19 201 ASP A C 1
ATOM 1570 O O . ASP A 1 201 ? -14.203 -6.900 10.619 1.00 98.19 201 ASP A O 1
ATOM 1574 N N . PHE A 1 202 ? -13.405 -8.989 10.432 1.00 98.19 202 PHE A N 1
ATOM 1575 C CA . PHE A 1 202 ? -12.635 -8.746 9.208 1.00 98.19 202 PHE A CA 1
ATOM 1576 C C . PHE A 1 202 ? -13.543 -8.407 8.013 1.00 98.19 202 PHE A C 1
ATOM 1578 O O . PHE A 1 202 ? -13.287 -7.454 7.275 1.00 98.19 202 PHE A O 1
ATOM 1585 N N . GLU A 1 203 ? -14.661 -9.123 7.865 1.00 97.81 203 GLU A N 1
ATOM 1586 C CA . GLU A 1 203 ? -15.669 -8.864 6.830 1.00 97.81 203 GLU A CA 1
ATOM 1587 C C . GLU A 1 203 ? -16.281 -7.457 6.948 1.00 97.81 203 GLU A C 1
ATOM 1589 O O . GLU A 1 203 ? -16.528 -6.808 5.931 1.00 97.81 203 GLU A O 1
ATOM 1594 N N . LEU A 1 204 ? -16.503 -6.957 8.171 1.00 97.94 204 LEU A N 1
ATOM 1595 C CA . LEU A 1 204 ? -17.025 -5.603 8.397 1.00 97.94 204 LEU A CA 1
ATOM 1596 C C . LEU A 1 204 ? -16.053 -4.525 7.899 1.00 97.94 204 LEU A C 1
ATOM 1598 O O . LEU A 1 204 ? -16.478 -3.584 7.226 1.00 97.94 204 LEU A O 1
ATOM 1602 N N . ILE A 1 205 ? -14.754 -4.693 8.157 1.00 98.25 205 ILE A N 1
ATOM 1603 C CA . ILE A 1 205 ? -13.703 -3.812 7.620 1.00 98.25 205 ILE A CA 1
ATOM 1604 C C . ILE A 1 205 ? -13.694 -3.886 6.093 1.00 98.25 205 ILE A C 1
ATOM 1606 O O . ILE A 1 205 ? -13.677 -2.868 5.401 1.00 98.25 205 ILE A O 1
ATOM 1610 N N . SER A 1 206 ? -13.769 -5.105 5.558 1.00 97.94 206 SER A N 1
ATOM 1611 C CA . SER A 1 206 ? -13.773 -5.369 4.125 1.00 97.94 206 SER A CA 1
ATOM 1612 C C . SER A 1 206 ? -14.928 -4.664 3.399 1.00 97.94 206 SER A C 1
ATOM 1614 O O . SER A 1 206 ? -14.700 -4.027 2.361 1.00 97.94 206 SER A O 1
ATOM 1616 N N . LEU A 1 207 ? -16.138 -4.728 3.966 1.00 97.62 207 LEU A N 1
ATOM 1617 C CA . LEU A 1 207 ? -17.327 -4.021 3.488 1.00 97.62 207 LEU A CA 1
ATOM 1618 C C . LEU A 1 207 ? -17.164 -2.503 3.565 1.00 97.62 207 LEU A C 1
ATOM 1620 O O . LEU A 1 207 ? -17.414 -1.821 2.570 1.00 97.62 207 LEU A O 1
ATOM 1624 N N . LYS A 1 208 ? -16.736 -1.984 4.724 1.00 97.69 208 LYS A N 1
ATOM 1625 C CA . LYS A 1 208 ? -16.502 -0.550 4.938 1.00 97.69 208 LYS A CA 1
ATOM 1626 C C . LYS A 1 208 ? -15.540 0.004 3.890 1.00 97.69 208 LYS A C 1
ATOM 1628 O O . LYS A 1 208 ? -15.876 0.958 3.196 1.00 97.69 208 LYS A O 1
ATOM 1633 N N . ASN A 1 209 ? -14.376 -0.622 3.726 1.00 98.19 209 ASN A N 1
ATOM 1634 C CA . ASN A 1 209 ? -13.337 -0.110 2.834 1.00 98.19 209 ASN A CA 1
ATOM 1635 C C . ASN A 1 209 ? -13.773 -0.181 1.367 1.00 98.19 209 ASN A C 1
ATOM 1637 O O . ASN A 1 209 ? -13.510 0.752 0.613 1.00 98.19 209 ASN A O 1
ATOM 1641 N N . HIS A 1 210 ? -14.524 -1.212 0.956 1.00 98.06 210 HIS A N 1
ATOM 1642 C CA . HIS A 1 210 ? -15.124 -1.217 -0.382 1.00 98.06 210 HIS A CA 1
ATOM 1643 C C . HIS A 1 210 ? -16.174 -0.125 -0.574 1.00 98.06 210 HIS A C 1
ATOM 1645 O O . HIS A 1 210 ? -16.191 0.487 -1.637 1.00 98.06 210 HIS A O 1
ATOM 1651 N N . ALA A 1 211 ? -17.024 0.142 0.420 1.00 96.88 211 ALA A N 1
ATOM 1652 C CA . ALA A 1 211 ? -17.993 1.232 0.340 1.00 96.88 211 ALA A CA 1
ATOM 1653 C C . ALA A 1 211 ? -17.291 2.596 0.217 1.00 96.88 211 ALA A C 1
ATOM 1655 O O . ALA A 1 211 ? -17.643 3.382 -0.660 1.00 96.88 211 ALA A O 1
ATOM 1656 N N . ASN A 1 212 ? -16.245 2.832 1.011 1.00 97.50 212 ASN A N 1
ATOM 1657 C CA . ASN A 1 212 ? -15.419 4.040 0.940 1.00 97.50 212 ASN A CA 1
ATOM 1658 C C . ASN A 1 212 ? -14.724 4.180 -0.426 1.00 97.50 212 ASN A C 1
ATOM 1660 O O . ASN A 1 212 ? -14.768 5.243 -1.042 1.00 97.50 212 ASN A O 1
ATOM 1664 N N . ALA A 1 213 ? -14.161 3.089 -0.956 1.00 97.62 213 ALA A N 1
ATOM 1665 C CA . ALA A 1 213 ? -13.520 3.071 -2.271 1.00 97.62 213 ALA A CA 1
ATOM 1666 C C . ALA A 1 213 ? -14.480 3.458 -3.410 1.00 97.62 213 ALA A C 1
ATOM 1668 O O . ALA A 1 213 ? -14.066 4.101 -4.372 1.00 97.62 213 ALA A O 1
ATOM 1669 N N . GLN A 1 214 ? -15.775 3.137 -3.314 1.00 96.94 214 GLN A N 1
ATOM 1670 C CA . GLN A 1 214 ? -16.753 3.577 -4.319 1.00 96.94 214 GLN A CA 1
ATOM 1671 C C . GLN A 1 214 ? -16.924 5.097 -4.369 1.00 96.94 214 GLN A C 1
ATOM 1673 O O . GLN A 1 214 ? -17.219 5.640 -5.430 1.00 96.94 214 GLN A O 1
ATOM 1678 N N . LEU A 1 215 ? -16.697 5.782 -3.249 1.00 95.94 215 LEU A N 1
ATOM 1679 C CA . LEU A 1 215 ? -16.748 7.242 -3.145 1.00 95.94 215 LEU A CA 1
ATOM 1680 C C . LEU A 1 215 ? -15.427 7.908 -3.566 1.00 95.94 215 LEU A C 1
ATOM 1682 O O . LEU A 1 215 ? -15.321 9.136 -3.603 1.00 95.94 215 LEU A O 1
ATOM 1686 N N . ASN A 1 216 ? -14.401 7.113 -3.875 1.00 97.19 216 ASN A N 1
ATOM 1687 C CA . ASN A 1 216 ? -13.090 7.583 -4.286 1.00 97.19 216 ASN A CA 1
ATOM 1688 C C . ASN A 1 216 ? -12.827 7.253 -5.767 1.00 97.19 216 ASN A C 1
ATOM 1690 O O . ASN A 1 216 ? -12.497 6.113 -6.081 1.00 97.19 216 ASN A O 1
ATOM 1694 N N . PRO A 1 217 ? -12.878 8.240 -6.683 1.00 96.12 217 PRO A N 1
ATOM 1695 C CA . PRO A 1 217 ? -12.606 8.021 -8.107 1.00 96.12 217 PRO A CA 1
ATOM 1696 C C . PRO A 1 217 ? -11.207 7.475 -8.428 1.00 96.12 217 PRO A C 1
ATOM 1698 O O . PRO A 1 217 ? -10.979 7.016 -9.543 1.00 96.12 217 PRO A O 1
ATOM 1701 N N . LEU A 1 218 ? -10.263 7.560 -7.483 1.00 96.38 218 LEU A N 1
ATOM 1702 C CA . LEU A 1 218 ? -8.892 7.067 -7.638 1.00 96.38 218 LEU A CA 1
ATOM 1703 C C . LEU A 1 218 ? -8.703 5.637 -7.110 1.00 96.38 218 LEU A C 1
ATOM 1705 O O . LEU A 1 218 ? -7.630 5.067 -7.293 1.00 96.38 218 LEU A O 1
ATOM 1709 N N . ALA A 1 219 ? -9.702 5.066 -6.434 1.00 97.44 219 ALA A N 1
ATOM 1710 C CA . ALA A 1 219 ? -9.585 3.746 -5.832 1.00 97.44 219 ALA A CA 1
ATOM 1711 C C . ALA A 1 219 ? -9.593 2.628 -6.884 1.00 97.44 219 ALA A C 1
ATOM 1713 O O . ALA A 1 219 ? -10.409 2.640 -7.806 1.00 97.44 219 ALA A O 1
ATOM 1714 N N . HIS A 1 220 ? -8.772 1.592 -6.680 1.00 97.44 220 HIS A N 1
ATOM 1715 C CA . HIS A 1 220 ? -8.749 0.387 -7.519 1.00 97.44 220 HIS A CA 1
ATOM 1716 C C . HIS A 1 220 ? -10.162 -0.198 -7.682 1.00 97.44 220 HIS A C 1
ATOM 1718 O O . HIS A 1 220 ? -10.603 -0.498 -8.791 1.00 97.44 220 HIS A O 1
ATOM 1724 N N . PHE A 1 221 ? -10.918 -0.312 -6.587 1.00 96.69 221 PHE A N 1
ATOM 1725 C CA . PHE A 1 221 ? -12.271 -0.870 -6.614 1.00 96.69 221 PHE A CA 1
ATOM 1726 C C . PHE A 1 221 ? -13.391 0.163 -6.822 1.00 96.69 221 PHE A C 1
ATOM 1728 O O . PHE A 1 221 ? -14.553 -0.168 -6.593 1.00 96.69 221 PHE A O 1
ATOM 1735 N N . HIS A 1 222 ? -13.093 1.374 -7.309 1.00 96.50 222 HIS A N 1
ATOM 1736 C CA . HIS A 1 222 ? -14.094 2.430 -7.518 1.00 96.50 222 HIS A CA 1
ATOM 1737 C C . HIS A 1 222 ? -15.309 1.960 -8.343 1.00 96.50 222 HIS A C 1
ATOM 1739 O O . HIS A 1 222 ? -16.459 2.200 -7.978 1.00 96.50 222 HIS A O 1
ATOM 1745 N N . HIS A 1 223 ? -15.070 1.213 -9.426 1.00 94.25 223 HIS A N 1
ATOM 1746 C CA . HIS A 1 223 ? -16.120 0.767 -10.351 1.00 94.25 223 HIS A CA 1
ATOM 1747 C C . HIS A 1 223 ? -16.779 -0.572 -9.985 1.00 94.25 223 HIS A C 1
ATOM 1749 O O . HIS A 1 223 ? -17.647 -1.047 -10.719 1.00 94.25 223 HIS A O 1
ATOM 1755 N N . LYS A 1 224 ? -16.393 -1.204 -8.868 1.00 91.50 224 LYS A N 1
ATOM 1756 C CA . LYS A 1 224 ? -16.922 -2.513 -8.467 1.00 91.50 224 LYS A CA 1
ATOM 1757 C C . LYS A 1 224 ? -17.649 -2.415 -7.136 1.00 91.50 224 LYS A C 1
ATOM 1759 O O . LYS A 1 224 ? -17.066 -2.075 -6.113 1.00 91.50 224 LYS A O 1
ATOM 1764 N N . LYS A 1 225 ? -18.931 -2.779 -7.132 1.00 93.19 225 LYS A N 1
ATOM 1765 C CA . LYS A 1 225 ? -19.684 -2.969 -5.890 1.00 93.19 225 LYS A CA 1
ATOM 1766 C C . LYS A 1 225 ? -19.425 -4.355 -5.344 1.00 93.19 225 LYS A C 1
ATOM 1768 O O . LYS A 1 225 ? -19.902 -5.327 -5.913 1.00 93.19 225 LYS A O 1
ATOM 1773 N N . VAL A 1 226 ? -18.670 -4.418 -4.255 1.00 94.94 226 VAL A N 1
ATOM 1774 C CA . VAL A 1 226 ? -18.447 -5.653 -3.507 1.00 94.94 226 VAL A CA 1
ATOM 1775 C C . VAL A 1 226 ? -19.505 -5.755 -2.417 1.00 94.94 226 VAL A C 1
ATOM 1777 O O . VAL A 1 226 ? -19.703 -4.830 -1.630 1.00 94.94 226 VAL A O 1
ATOM 1780 N N . THR A 1 227 ? -20.227 -6.867 -2.416 1.00 96.12 227 THR A N 1
ATOM 1781 C CA . THR A 1 227 ? -21.306 -7.175 -1.478 1.00 96.12 227 THR A CA 1
ATOM 1782 C C . THR A 1 227 ? -20.843 -8.168 -0.413 1.00 96.12 227 THR A C 1
ATOM 1784 O O . THR A 1 227 ? -19.791 -8.792 -0.546 1.00 96.12 227 THR A O 1
ATOM 1787 N N . GLN A 1 228 ? -21.653 -8.370 0.632 1.00 96.38 228 GLN A N 1
ATOM 1788 C CA . GLN A 1 228 ? -21.388 -9.414 1.629 1.00 96.38 228 GLN A CA 1
ATOM 1789 C C . GLN A 1 228 ? -21.261 -10.796 0.976 1.00 96.38 228 GLN A C 1
ATOM 1791 O O . GLN A 1 228 ? -20.360 -11.551 1.310 1.00 96.38 228 GLN A O 1
ATOM 1796 N N . THR A 1 229 ? -22.124 -11.104 0.004 1.00 96.38 229 THR A N 1
ATOM 1797 C CA . THR A 1 229 ? -22.100 -12.387 -0.706 1.00 96.38 229 THR A CA 1
ATOM 1798 C C . THR A 1 229 ? -20.794 -12.598 -1.469 1.00 96.38 229 THR A C 1
ATOM 1800 O O . THR A 1 229 ? -20.286 -13.715 -1.491 1.00 96.38 229 THR A O 1
ATOM 1803 N N . ASP A 1 230 ? -20.224 -11.539 -2.052 1.00 95.38 230 ASP A N 1
ATOM 1804 C CA . ASP A 1 230 ? -18.919 -11.621 -2.715 1.00 95.38 230 ASP A CA 1
ATOM 1805 C C . ASP A 1 230 ? -17.807 -11.935 -1.706 1.00 95.38 230 ASP A C 1
ATOM 1807 O O . ASP A 1 230 ? -16.969 -12.799 -1.960 1.00 95.38 230 ASP A O 1
ATOM 1811 N N . ILE A 1 231 ? -17.826 -11.267 -0.547 1.00 95.31 231 ILE A N 1
ATOM 1812 C CA . ILE A 1 231 ? -16.851 -11.474 0.534 1.00 95.31 231 ILE A CA 1
ATOM 1813 C C . ILE A 1 231 ? -16.942 -12.903 1.079 1.00 95.31 231 ILE A C 1
ATOM 1815 O O . ILE A 1 231 ? -15.922 -13.586 1.190 1.00 95.31 231 ILE A O 1
ATOM 1819 N N . ASP A 1 232 ? -18.158 -13.387 1.338 1.00 93.12 232 ASP A N 1
ATOM 1820 C CA . ASP A 1 232 ? -18.412 -14.742 1.834 1.00 93.12 232 ASP A CA 1
ATOM 1821 C C . ASP A 1 232 ? -17.933 -15.812 0.845 1.00 93.12 232 ASP A C 1
ATOM 1823 O O . ASP A 1 232 ? -17.417 -16.851 1.264 1.00 93.12 232 ASP A O 1
ATOM 1827 N N . ALA A 1 233 ? -18.074 -15.551 -0.458 1.00 93.38 233 ALA A N 1
ATOM 1828 C CA . ALA A 1 233 ? -17.624 -16.427 -1.538 1.00 93.38 233 ALA A CA 1
ATOM 1829 C C . ALA A 1 233 ? -16.111 -16.339 -1.818 1.00 93.38 233 ALA A C 1
ATOM 1831 O O . ALA A 1 233 ? -15.588 -17.125 -2.613 1.00 93.38 233 ALA A O 1
ATOM 1832 N N . GLY A 1 234 ? -15.398 -15.400 -1.188 1.00 93.19 234 GLY A N 1
ATOM 1833 C CA . GLY A 1 234 ? -13.961 -15.219 -1.359 1.00 93.19 234 GLY A CA 1
ATOM 1834 C C . GLY A 1 234 ? -13.169 -16.462 -0.949 1.00 93.19 234 GLY A C 1
ATOM 1835 O O . GLY A 1 234 ? -13.323 -16.978 0.159 1.00 93.19 234 GLY A O 1
ATOM 1836 N N . ALA A 1 235 ? -12.280 -16.924 -1.831 1.00 94.88 235 ALA A N 1
ATOM 1837 C CA . ALA A 1 235 ? -11.406 -18.055 -1.542 1.00 94.88 235 ALA A CA 1
ATOM 1838 C C . ALA A 1 235 ? -10.491 -17.757 -0.343 1.00 94.88 235 ALA A C 1
ATOM 1840 O O . ALA A 1 235 ? -10.028 -16.629 -0.167 1.00 94.88 235 ALA A O 1
ATOM 1841 N N . THR A 1 236 ? -10.201 -18.771 0.472 1.00 96.12 236 THR A N 1
ATOM 1842 C CA . THR A 1 236 ? -9.177 -18.664 1.516 1.00 96.12 236 THR A CA 1
ATOM 1843 C C . THR A 1 236 ? -7.804 -18.506 0.872 1.00 96.12 236 THR A C 1
ATOM 1845 O O . THR A 1 236 ? -7.408 -19.346 0.069 1.00 96.12 236 THR A O 1
ATOM 1848 N N . VAL A 1 237 ? -7.083 -17.449 1.247 1.00 94.25 237 VAL A N 1
ATOM 1849 C CA . VAL A 1 237 ? -5.704 -17.203 0.796 1.00 94.25 237 VAL A CA 1
ATOM 1850 C C . VAL A 1 237 ? -4.729 -17.789 1.812 1.00 94.25 237 VAL A C 1
ATOM 1852 O O . VAL A 1 237 ? -3.883 -18.608 1.468 1.00 94.25 237 VAL A O 1
ATOM 1855 N N . ALA A 1 238 ? -4.900 -17.425 3.084 1.00 93.25 238 ALA A N 1
ATOM 1856 C CA . ALA A 1 238 ? -4.145 -17.964 4.207 1.00 93.25 238 ALA A CA 1
ATOM 1857 C C . ALA A 1 238 ? -5.041 -17.935 5.447 1.00 93.25 238 ALA A C 1
ATOM 1859 O O . ALA A 1 238 ? -5.331 -16.866 5.973 1.00 93.25 238 ALA A O 1
ATOM 1860 N N . ALA A 1 239 ? -5.525 -19.096 5.897 1.00 93.62 239 ALA A N 1
ATOM 1861 C CA . ALA A 1 239 ? -6.541 -19.161 6.947 1.00 93.62 239 ALA A CA 1
ATOM 1862 C C . ALA A 1 239 ? -6.099 -18.399 8.217 1.00 93.62 239 ALA A C 1
ATOM 1864 O O . ALA A 1 239 ? -5.019 -18.683 8.738 1.00 93.62 239 ALA A O 1
ATOM 1865 N N . PRO A 1 240 ? -6.919 -17.476 8.756 1.00 96.38 240 PRO A N 1
ATOM 1866 C CA . PRO A 1 240 ? -8.346 -17.274 8.477 1.00 96.38 240 PRO A CA 1
ATOM 1867 C C . PRO A 1 240 ? -8.666 -16.289 7.338 1.00 96.38 240 PRO A C 1
ATOM 1869 O O . PRO A 1 240 ? -9.839 -16.131 7.008 1.00 96.38 240 PRO A O 1
ATOM 1872 N N . LEU A 1 241 ? -7.660 -15.638 6.754 1.00 97.62 241 LEU A N 1
ATOM 1873 C CA . LEU A 1 241 ? -7.819 -14.579 5.761 1.00 97.62 241 LEU A CA 1
ATOM 1874 C C . LEU A 1 241 ? -8.289 -15.130 4.407 1.00 97.62 241 LEU A C 1
ATOM 1876 O O . LEU A 1 241 ? -7.748 -16.104 3.860 1.00 97.62 241 LEU A O 1
ATOM 1880 N N . ARG A 1 242 ? -9.307 -14.477 3.856 1.00 96.44 242 ARG A N 1
ATOM 1881 C CA . ARG A 1 242 ? -9.891 -14.731 2.538 1.00 96.44 242 ARG A CA 1
ATOM 1882 C C . ARG A 1 242 ? -9.468 -13.660 1.541 1.00 96.44 242 ARG A C 1
ATOM 1884 O O . ARG A 1 242 ? -8.870 -12.656 1.899 1.00 96.44 242 ARG A O 1
ATOM 1891 N N . LEU A 1 243 ? -9.812 -13.860 0.273 1.00 96.44 243 LEU A N 1
ATOM 1892 C CA . LEU A 1 243 ? -9.427 -12.972 -0.826 1.00 96.44 243 LEU A CA 1
ATOM 1893 C C . LEU A 1 243 ? -9.751 -11.496 -0.552 1.00 96.44 243 LEU A C 1
ATOM 1895 O O . LEU A 1 243 ? -8.935 -10.625 -0.823 1.00 96.44 243 LEU A O 1
ATOM 1899 N N . PHE A 1 244 ? -10.925 -11.218 0.017 1.00 96.62 244 PHE A N 1
ATOM 1900 C CA . PHE A 1 244 ? -11.362 -9.857 0.332 1.00 96.62 244 PHE A CA 1
ATOM 1901 C C . PHE A 1 244 ? -10.824 -9.316 1.664 1.00 96.62 244 PHE A C 1
ATOM 1903 O O . PHE A 1 244 ? -11.165 -8.192 2.035 1.00 96.62 244 PHE A O 1
ATOM 1910 N N . ASP A 1 245 ? -9.988 -10.082 2.361 1.00 97.75 245 ASP A N 1
ATOM 1911 C CA . ASP A 1 245 ? -9.164 -9.599 3.466 1.00 97.75 245 ASP A CA 1
ATOM 1912 C C . ASP A 1 245 ? -7.809 -9.079 2.990 1.00 97.75 245 ASP A C 1
ATOM 1914 O O . ASP A 1 245 ? -7.110 -8.465 3.784 1.00 97.75 245 ASP A O 1
ATOM 1918 N N . CYS A 1 246 ? -7.426 -9.325 1.733 1.00 97.00 246 CYS A N 1
ATOM 1919 C CA . CYS A 1 246 ? -6.141 -8.935 1.160 1.00 97.00 246 CYS A CA 1
ATOM 1920 C C . CYS A 1 246 ? -6.300 -7.709 0.250 1.00 97.00 246 CYS A C 1
ATOM 1922 O O . CYS A 1 246 ? -7.245 -7.637 -0.542 1.00 97.00 246 CYS A O 1
ATOM 1924 N N . CYS A 1 247 ? -5.358 -6.766 0.308 1.00 95.75 247 CYS A N 1
ATOM 1925 C CA . CYS A 1 247 ? -5.286 -5.695 -0.683 1.00 95.75 247 CYS A CA 1
ATOM 1926 C C . CYS A 1 247 ? -4.934 -6.242 -2.083 1.00 95.75 247 CYS A C 1
ATOM 1928 O O . CYS A 1 247 ? -4.222 -7.246 -2.198 1.00 95.75 247 CYS A O 1
ATOM 1930 N N . PRO A 1 248 ? -5.392 -5.5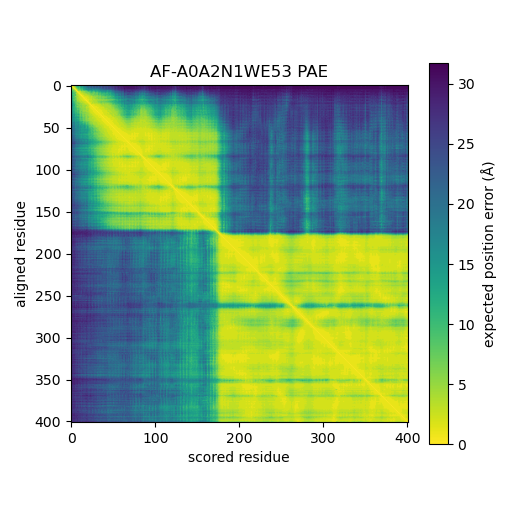93 -3.167 1.00 93.06 248 PRO A N 1
ATOM 1931 C CA . PRO A 1 248 ? -4.996 -5.969 -4.515 1.00 93.06 248 PRO A CA 1
ATOM 1932 C C . PRO A 1 248 ? -3.560 -5.514 -4.800 1.00 93.06 248 PRO A C 1
ATOM 1934 O O . PRO A 1 248 ? -3.065 -4.550 -4.213 1.00 93.06 248 PRO A O 1
ATOM 1937 N N . VAL A 1 249 ? -2.922 -6.151 -5.779 1.00 90.12 249 VAL A N 1
ATOM 1938 C CA . VAL A 1 249 ? -1.720 -5.594 -6.408 1.00 90.12 249 VAL A CA 1
ATOM 1939 C C . VAL A 1 249 ? -2.158 -4.440 -7.310 1.00 90.12 249 VAL A C 1
ATOM 1941 O O . VAL A 1 249 ? -2.993 -4.636 -8.194 1.00 90.12 249 VAL A O 1
ATOM 1944 N N . SER A 1 250 ? -1.619 -3.242 -7.080 1.00 88.56 250 SER A N 1
ATOM 1945 C CA . SER A 1 250 ? -1.985 -2.036 -7.830 1.00 88.56 250 SER A CA 1
ATOM 1946 C C . SER A 1 250 ? -0.764 -1.335 -8.412 1.00 88.56 250 SER A C 1
ATOM 1948 O O . SER A 1 250 ? 0.255 -1.192 -7.738 1.00 88.56 250 SER A O 1
ATOM 1950 N N . ASP A 1 251 ? -0.920 -0.790 -9.615 1.00 91.88 251 ASP A N 1
ATOM 1951 C CA . ASP A 1 251 ? -0.018 0.223 -10.156 1.00 91.88 251 ASP A CA 1
ATOM 1952 C C . ASP A 1 251 ? -0.543 1.622 -9.800 1.00 91.88 251 ASP A C 1
ATOM 1954 O O . ASP A 1 251 ? -1.749 1.874 -9.817 1.00 91.88 251 ASP A O 1
ATOM 1958 N N . GLY A 1 252 ? 0.354 2.548 -9.463 1.00 90.12 252 GLY A N 1
ATOM 1959 C CA . GLY A 1 252 ? -0.028 3.905 -9.081 1.00 90.12 252 GLY A CA 1
ATOM 1960 C C . GLY A 1 252 ? 1.155 4.773 -8.667 1.00 90.12 252 GLY A C 1
ATOM 1961 O O . GLY A 1 252 ? 2.248 4.278 -8.394 1.00 90.12 252 GLY A O 1
ATOM 1962 N N . ALA A 1 253 ? 0.929 6.084 -8.619 1.00 93.31 253 ALA A N 1
ATOM 1963 C CA . ALA A 1 253 ? 1.907 7.071 -8.180 1.00 93.31 253 ALA A CA 1
ATOM 1964 C C . ALA A 1 253 ? 1.220 8.165 -7.358 1.00 93.31 253 ALA A C 1
ATOM 1966 O O . ALA A 1 253 ? 0.085 8.546 -7.639 1.00 93.31 253 ALA A O 1
ATOM 1967 N N . ALA A 1 254 ? 1.932 8.696 -6.369 1.00 93.88 254 ALA A N 1
ATOM 1968 C CA . ALA A 1 254 ? 1.490 9.823 -5.561 1.00 93.88 254 ALA A CA 1
ATOM 1969 C C . ALA A 1 254 ? 2.671 10.770 -5.326 1.00 93.88 254 ALA A C 1
ATOM 1971 O O . ALA A 1 254 ? 3.823 10.341 -5.258 1.00 93.88 254 ALA A O 1
ATOM 1972 N N . ALA A 1 255 ? 2.384 12.065 -5.224 1.00 95.62 255 ALA A N 1
ATOM 1973 C CA . ALA A 1 255 ? 3.389 13.092 -4.992 1.00 95.62 255 ALA A CA 1
ATOM 1974 C C . ALA A 1 255 ? 2.825 14.200 -4.102 1.00 95.62 255 ALA A C 1
ATOM 1976 O O . ALA A 1 255 ? 1.655 14.568 -4.208 1.00 95.62 255 ALA A O 1
ATOM 1977 N N . ILE A 1 256 ? 3.691 14.764 -3.265 1.00 93.12 256 ILE A N 1
ATOM 1978 C CA . ILE A 1 256 ? 3.403 15.927 -2.425 1.00 93.12 256 ILE A CA 1
ATOM 1979 C C . ILE A 1 256 ? 4.527 16.951 -2.564 1.00 93.12 256 ILE A C 1
ATOM 1981 O O . ILE A 1 256 ? 5.669 16.609 -2.868 1.00 93.12 256 ILE A O 1
ATOM 1985 N N . ILE A 1 257 ? 4.199 18.220 -2.328 1.00 93.38 257 ILE A N 1
ATOM 1986 C CA . ILE A 1 257 ? 5.168 19.316 -2.291 1.00 93.38 257 ILE A CA 1
ATOM 1987 C C . ILE A 1 257 ? 5.232 19.817 -0.854 1.00 93.38 257 ILE A C 1
ATOM 1989 O O . ILE A 1 257 ? 4.240 20.323 -0.332 1.00 93.38 257 ILE A O 1
ATOM 1993 N N . ILE A 1 258 ? 6.402 19.694 -0.231 1.00 92.69 258 ILE A N 1
ATOM 1994 C CA . ILE A 1 258 ? 6.644 20.150 1.139 1.00 92.69 258 ILE A CA 1
ATOM 1995 C C . ILE A 1 258 ? 7.456 21.443 1.093 1.00 92.69 258 ILE A C 1
ATOM 1997 O O . ILE A 1 258 ? 8.451 21.551 0.377 1.00 92.69 258 ILE A O 1
ATOM 2001 N N . SER A 1 259 ? 7.032 22.431 1.876 1.00 92.69 259 SER A N 1
ATOM 2002 C CA . SER A 1 259 ? 7.714 23.712 2.030 1.00 92.69 259 SER A CA 1
ATOM 2003 C C . SER A 1 259 ? 7.723 24.111 3.498 1.00 92.69 259 SER A C 1
ATOM 2005 O O . SER A 1 259 ? 6.741 23.912 4.207 1.00 92.69 259 SER A O 1
ATOM 2007 N N . ARG A 1 260 ? 8.821 24.730 3.944 1.00 91.94 260 ARG A N 1
ATOM 2008 C CA . ARG A 1 260 ? 8.904 25.331 5.283 1.00 91.94 260 ARG A CA 1
ATOM 2009 C C . ARG A 1 260 ? 7.982 26.544 5.429 1.00 91.94 260 ARG A C 1
ATOM 2011 O O . ARG A 1 260 ? 7.521 26.831 6.526 1.00 91.94 260 ARG A O 1
ATOM 2018 N N . ASN A 1 261 ? 7.753 27.265 4.334 1.00 89.38 261 ASN A N 1
ATOM 2019 C CA . ASN A 1 261 ? 6.904 28.448 4.319 1.00 89.38 261 ASN A CA 1
ATOM 2020 C C . ASN A 1 261 ? 5.553 28.076 3.692 1.00 89.38 261 ASN A C 1
ATOM 2022 O O . ASN A 1 261 ? 5.558 27.618 2.539 1.00 89.38 261 ASN A O 1
ATOM 2026 N N . PRO A 1 262 ? 4.422 28.255 4.400 1.00 86.25 262 PRO A N 1
ATOM 2027 C CA . PRO A 1 262 ? 3.106 28.050 3.810 1.00 86.25 262 PRO A CA 1
ATOM 2028 C C . PRO A 1 262 ? 2.924 29.031 2.650 1.00 86.25 262 PRO A C 1
ATOM 2030 O O . PRO A 1 262 ? 3.316 30.196 2.738 1.00 86.25 262 PRO A O 1
ATOM 2033 N N . ARG A 1 263 ? 2.376 28.545 1.536 1.00 82.81 263 ARG A N 1
ATOM 2034 C CA . ARG A 1 263 ? 2.171 29.372 0.339 1.00 82.81 263 ARG A CA 1
ATOM 2035 C C . ARG A 1 263 ? 0.899 30.214 0.447 1.00 82.81 263 ARG A C 1
ATOM 2037 O O . ARG A 1 263 ? 0.879 31.346 -0.024 1.00 82.81 263 ARG A O 1
ATOM 2044 N N . ASP A 1 264 ? -0.138 29.634 1.040 1.00 89.38 264 ASP A N 1
ATOM 2045 C CA . ASP A 1 264 ? -1.481 30.185 1.222 1.00 89.38 264 ASP A CA 1
ATOM 2046 C C . ASP A 1 264 ? -2.231 29.405 2.322 1.00 89.38 264 ASP A C 1
ATOM 2048 O O . ASP A 1 264 ? -1.704 28.439 2.882 1.00 89.38 264 ASP A O 1
ATOM 2052 N N . GLU A 1 265 ? -3.471 29.810 2.606 1.00 85.06 265 GLU A N 1
ATOM 2053 C CA . GLU A 1 265 ? -4.364 29.201 3.608 1.00 85.06 265 GLU A CA 1
ATOM 2054 C C . GLU A 1 265 ? -4.729 27.738 3.316 1.00 85.06 265 GLU A C 1
ATOM 2056 O O . GLU A 1 265 ? -5.227 27.045 4.196 1.00 85.06 265 GLU A O 1
ATOM 2061 N N . ARG A 1 266 ? -4.453 27.224 2.109 1.00 89.81 266 ARG A N 1
ATOM 2062 C CA . ARG A 1 266 ? -4.674 25.807 1.785 1.00 89.81 266 ARG A CA 1
ATOM 2063 C C . ARG A 1 266 ? -3.505 24.942 2.245 1.00 89.81 266 ARG A C 1
ATOM 2065 O O . ARG A 1 266 ? -3.560 23.721 2.123 1.00 89.81 266 ARG A O 1
ATOM 2072 N N . SER A 1 267 ? -2.400 25.518 2.702 1.00 93.69 267 SER A N 1
ATOM 2073 C CA . SER A 1 267 ? -1.238 24.748 3.155 1.00 93.69 267 SER A CA 1
ATOM 2074 C C . SER A 1 267 ? -1.590 23.970 4.434 1.00 93.69 267 SER A C 1
ATOM 2076 O O . SER A 1 267 ? -1.961 24.581 5.428 1.00 93.69 267 SER A O 1
ATOM 2078 N N . VAL A 1 268 ? -1.466 22.637 4.416 1.00 95.88 268 VAL A N 1
ATOM 2079 C CA . VAL A 1 268 ? -1.742 21.772 5.579 1.00 95.88 268 VAL A CA 1
ATOM 2080 C C . VAL A 1 268 ? -0.433 21.549 6.346 1.00 95.88 268 VAL A C 1
ATOM 2082 O O . VAL A 1 268 ? 0.530 21.060 5.745 1.00 95.88 268 VAL A O 1
ATOM 2085 N N . PRO A 1 269 ? -0.338 21.940 7.630 1.00 95.38 269 PRO A N 1
ATOM 2086 C CA . PRO A 1 269 ? 0.886 21.789 8.404 1.00 95.38 269 PRO A CA 1
ATOM 2087 C C . PRO A 1 269 ? 1.111 20.332 8.826 1.00 95.38 269 PRO A C 1
ATOM 2089 O O . PRO A 1 269 ? 0.204 19.664 9.308 1.00 95.38 269 PRO A O 1
ATOM 2092 N N . ILE A 1 270 ? 2.355 19.863 8.715 1.00 96.81 270 ILE A N 1
ATOM 2093 C CA . ILE A 1 270 ? 2.790 18.611 9.347 1.00 96.81 270 ILE A CA 1
ATOM 2094 C C . ILE A 1 270 ? 3.208 18.955 10.778 1.00 96.81 270 ILE A C 1
ATOM 2096 O O . ILE A 1 270 ? 4.263 19.558 10.984 1.00 96.81 270 ILE A O 1
ATOM 2100 N N . ILE A 1 271 ? 2.360 18.618 11.750 1.00 97.00 271 ILE A N 1
ATOM 2101 C CA . ILE A 1 271 ? 2.553 18.987 13.163 1.00 97.00 271 ILE A CA 1
ATOM 2102 C C . ILE A 1 271 ? 3.390 17.970 13.953 1.00 97.00 271 ILE A C 1
ATOM 2104 O O . ILE A 1 271 ? 3.988 18.326 14.963 1.00 97.00 271 ILE A O 1
ATOM 2108 N N . GLY A 1 272 ? 3.509 16.734 13.466 1.00 97.38 272 GLY A N 1
ATOM 2109 C CA . GLY A 1 272 ? 4.329 15.687 14.071 1.00 97.38 272 GLY A CA 1
ATOM 2110 C C . GLY A 1 272 ? 4.756 14.638 13.048 1.00 97.38 272 GLY A C 1
ATOM 2111 O O . GLY A 1 272 ? 4.080 14.424 12.045 1.00 97.38 272 GLY A O 1
ATOM 2112 N N . SER A 1 273 ? 5.905 14.008 13.277 1.00 97.12 273 SER A N 1
ATOM 2113 C CA . SER A 1 273 ? 6.421 12.909 12.464 1.00 97.12 273 SER A CA 1
ATOM 2114 C C . SER A 1 273 ? 7.235 11.978 13.355 1.00 97.12 273 SER A C 1
ATOM 2116 O O . SER A 1 273 ? 8.015 12.429 14.191 1.00 97.12 273 SER A O 1
ATOM 2118 N N . GLY A 1 274 ? 7.048 10.672 13.199 1.00 95.25 274 GLY A N 1
ATOM 2119 C CA . GLY A 1 274 ? 7.723 9.677 14.018 1.00 95.25 274 GLY A CA 1
ATOM 2120 C C . GLY A 1 274 ? 8.163 8.481 13.197 1.00 95.25 274 GLY A C 1
ATOM 2121 O O . GLY A 1 274 ? 7.556 8.151 12.179 1.00 95.25 274 GLY A O 1
ATOM 2122 N N . LEU A 1 275 ? 9.230 7.828 13.653 1.00 94.50 275 LEU A N 1
ATOM 2123 C CA . LEU A 1 275 ? 9.764 6.623 13.034 1.00 94.50 275 LEU A CA 1
ATOM 2124 C C . LEU A 1 275 ? 10.039 5.572 14.108 1.00 94.50 275 LEU A C 1
ATOM 2126 O O . LEU A 1 275 ? 10.701 5.837 15.113 1.00 94.50 275 LEU A O 1
ATOM 2130 N N . GLY A 1 276 ? 9.569 4.357 13.855 1.00 90.50 276 GLY A N 1
ATOM 2131 C CA . GLY A 1 276 ? 9.865 3.183 14.660 1.00 90.50 276 GLY A CA 1
ATOM 2132 C C . GLY A 1 276 ? 10.334 2.034 13.780 1.00 90.50 276 GLY A C 1
ATOM 2133 O O . GLY A 1 276 ? 9.955 1.929 12.615 1.00 90.50 276 GLY A O 1
ATOM 2134 N N . THR A 1 277 ? 11.166 1.169 14.346 1.00 86.44 277 THR A N 1
ATOM 2135 C CA . THR A 1 277 ? 11.647 -0.057 13.705 1.00 86.44 277 THR A CA 1
ATOM 2136 C C . THR A 1 277 ? 11.412 -1.244 14.632 1.00 86.44 277 THR A C 1
ATOM 2138 O O . THR A 1 277 ? 11.314 -1.086 15.848 1.00 86.44 277 THR A O 1
ATOM 2141 N N . ASP A 1 278 ? 11.278 -2.431 14.049 1.00 86.94 278 ASP A N 1
ATOM 2142 C CA . ASP A 1 278 ? 11.063 -3.691 14.762 1.00 86.94 278 ASP A CA 1
ATOM 2143 C C . ASP A 1 278 ? 11.775 -4.824 14.004 1.00 86.94 278 ASP A C 1
ATOM 2145 O O . ASP A 1 278 ? 12.309 -4.616 12.907 1.00 86.94 278 ASP A O 1
ATOM 2149 N N . ALA A 1 279 ? 11.802 -6.024 14.576 1.00 79.62 279 ALA A N 1
ATOM 2150 C CA . ALA A 1 279 ? 12.365 -7.196 13.929 1.00 79.62 279 ALA A CA 1
ATOM 2151 C C . ALA A 1 279 ? 11.625 -7.522 12.618 1.00 79.62 279 ALA A C 1
ATOM 2153 O O . ALA A 1 279 ? 10.388 -7.527 12.550 1.00 79.62 279 ALA A O 1
ATOM 2154 N N . ILE A 1 280 ? 12.404 -7.846 11.578 1.00 76.94 280 ILE A N 1
ATOM 2155 C CA . ILE A 1 280 ? 11.880 -8.257 10.267 1.00 76.94 280 ILE A CA 1
ATOM 2156 C C . ILE A 1 280 ? 11.059 -9.541 10.420 1.00 76.94 280 ILE A C 1
ATOM 2158 O O . ILE A 1 280 ? 9.920 -9.608 9.968 1.00 76.94 280 ILE A O 1
ATOM 2162 N N . SER A 1 281 ? 11.617 -10.547 11.100 1.00 74.75 281 SER A N 1
ATOM 2163 C CA . SER A 1 281 ? 10.934 -11.819 11.325 1.00 74.75 281 SER A CA 1
ATOM 2164 C C . SER A 1 281 ? 9.869 -11.686 12.408 1.00 74.75 281 SER A C 1
ATOM 2166 O O . SER A 1 281 ? 10.176 -11.289 13.533 1.00 74.75 281 SER A O 1
ATOM 2168 N N . LEU A 1 282 ? 8.639 -12.112 12.101 1.00 80.94 282 LEU A N 1
ATOM 2169 C CA . LEU A 1 282 ? 7.551 -12.179 13.078 1.00 80.94 282 LEU A CA 1
ATOM 2170 C C . LEU A 1 282 ? 7.934 -13.036 14.298 1.00 80.94 282 LEU A C 1
ATOM 2172 O O . LEU A 1 282 ? 7.640 -12.649 15.421 1.00 80.94 282 LEU A O 1
ATOM 2176 N N . ALA A 1 283 ? 8.669 -14.135 14.096 1.00 80.69 283 ALA A N 1
ATOM 2177 C CA . ALA A 1 283 ? 9.088 -15.043 15.169 1.00 80.69 283 ALA A CA 1
ATOM 2178 C C . ALA A 1 283 ? 10.076 -14.421 16.174 1.00 80.69 283 ALA A C 1
ATOM 2180 O O . ALA A 1 283 ? 10.269 -14.959 17.262 1.00 80.69 283 ALA A O 1
ATOM 2181 N N . GLN A 1 284 ? 10.732 -13.318 15.804 1.00 80.94 284 GLN A N 1
ATOM 2182 C CA . GLN A 1 284 ? 11.658 -12.590 16.675 1.00 80.94 284 GLN A CA 1
ATOM 2183 C C . GLN A 1 284 ? 10.975 -11.451 17.440 1.00 80.94 284 GLN A C 1
ATOM 2185 O O . GLN A 1 284 ? 11.618 -10.826 18.281 1.00 80.94 284 GLN A O 1
ATOM 2190 N N . ARG A 1 285 ? 9.700 -11.162 17.154 1.00 86.38 285 ARG A N 1
ATOM 2191 C CA . ARG A 1 285 ? 8.955 -10.104 17.839 1.00 86.38 285 ARG A CA 1
ATOM 2192 C C . ARG A 1 285 ? 8.466 -10.591 19.194 1.00 86.38 285 ARG A C 1
ATOM 2194 O O . ARG A 1 285 ? 8.031 -11.729 19.356 1.00 86.38 285 ARG A O 1
ATOM 2201 N N . GLU A 1 286 ? 8.493 -9.695 20.173 1.00 88.75 286 GLU A N 1
ATOM 2202 C CA . GLU A 1 286 ? 8.000 -9.989 21.522 1.00 88.75 286 GLU A CA 1
ATOM 2203 C C . GLU A 1 286 ? 6.471 -10.107 21.558 1.00 88.75 286 GLU A C 1
ATOM 2205 O O . GLU A 1 286 ? 5.917 -10.923 22.295 1.00 88.75 286 GLU A O 1
ATOM 2210 N N . ASN A 1 287 ? 5.780 -9.310 20.736 1.00 91.31 287 ASN A N 1
ATOM 2211 C CA . ASN A 1 287 ? 4.330 -9.317 20.607 1.00 91.31 287 ASN A CA 1
ATOM 2212 C C . ASN A 1 287 ? 3.924 -9.594 19.154 1.00 91.31 287 ASN A C 1
ATOM 2214 O O . ASN A 1 287 ? 4.523 -9.089 18.210 1.00 91.31 287 ASN A O 1
ATOM 2218 N N . HIS A 1 288 ? 2.893 -10.418 18.999 1.00 92.62 288 HIS A N 1
ATOM 2219 C CA . HIS A 1 288 ? 2.374 -10.887 17.717 1.00 92.62 288 HIS A CA 1
ATOM 2220 C C . HIS A 1 288 ? 0.982 -10.313 17.403 1.00 92.62 288 HIS A C 1
ATOM 2222 O O . HIS A 1 288 ? 0.406 -10.653 16.378 1.00 92.62 288 HIS A O 1
ATOM 2228 N N . THR A 1 289 ? 0.432 -9.467 18.281 1.00 96.19 289 THR A N 1
ATOM 2229 C CA . THR A 1 289 ? -0.834 -8.733 18.095 1.00 96.19 289 THR A CA 1
ATOM 2230 C C . THR A 1 289 ? -0.643 -7.219 18.221 1.00 96.19 289 THR A C 1
ATOM 2232 O O . THR A 1 289 ? -1.607 -6.505 18.454 1.00 96.19 289 THR A O 1
ATOM 2235 N N . SER A 1 290 ? 0.600 -6.744 18.192 1.00 96.38 290 SER A N 1
ATOM 2236 C CA . SER A 1 290 ? 0.988 -5.333 18.282 1.00 96.38 290 SER A CA 1
ATOM 2237 C C . SER A 1 290 ? 2.360 -5.190 17.638 1.00 96.38 290 SER A C 1
ATOM 2239 O O . SER A 1 290 ? 3.205 -6.079 17.776 1.00 96.38 290 SER A O 1
ATOM 2241 N N . PHE A 1 291 ? 2.590 -4.081 16.951 1.00 94.94 291 PHE A N 1
ATOM 2242 C CA . PHE A 1 291 ? 3.839 -3.759 16.281 1.00 94.94 291 PHE A CA 1
ATOM 2243 C C . PHE A 1 291 ? 4.554 -2.637 17.033 1.00 94.94 291 PHE A C 1
ATOM 2245 O O . PHE A 1 291 ? 4.116 -1.484 17.052 1.00 94.94 291 PHE A O 1
ATOM 2252 N N . ALA A 1 292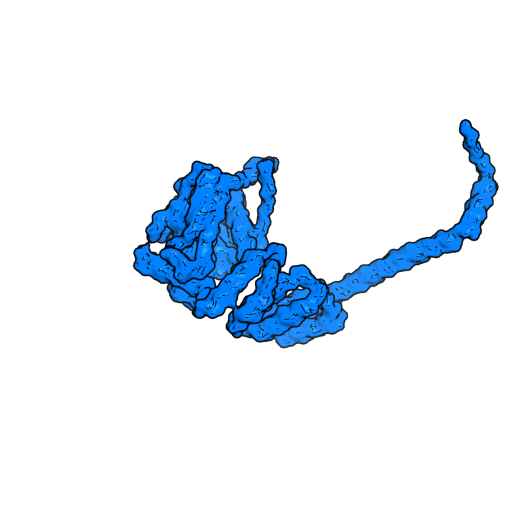 ? 5.705 -2.956 17.637 1.00 95.31 292 ALA A N 1
ATOM 2253 C CA . ALA A 1 292 ? 6.453 -1.992 18.443 1.00 95.31 292 ALA A CA 1
ATOM 2254 C C . ALA A 1 292 ? 6.890 -0.773 17.614 1.00 95.31 292 ALA A C 1
ATOM 2256 O O . ALA A 1 292 ? 6.866 0.353 18.115 1.00 95.31 292 ALA A O 1
ATOM 2257 N N . ALA A 1 293 ? 7.207 -0.991 16.332 1.00 94.75 293 ALA A N 1
ATOM 2258 C CA . ALA A 1 293 ? 7.503 0.070 15.374 1.00 94.75 293 ALA A CA 1
ATOM 2259 C C . ALA A 1 293 ? 6.354 1.083 15.236 1.00 94.75 293 ALA A C 1
ATOM 2261 O O . ALA A 1 293 ? 6.604 2.286 15.299 1.00 94.75 293 ALA A O 1
ATOM 2262 N N . ALA A 1 294 ? 5.110 0.614 15.086 1.00 96.62 294 ALA A N 1
ATOM 2263 C CA . ALA A 1 294 ? 3.947 1.482 14.905 1.00 96.62 294 ALA A CA 1
ATOM 2264 C C . ALA A 1 294 ? 3.695 2.330 16.157 1.00 96.62 294 ALA A C 1
ATOM 2266 O O . ALA A 1 294 ? 3.600 3.552 16.060 1.00 96.62 294 ALA A O 1
ATOM 2267 N N . ARG A 1 295 ? 3.715 1.711 17.347 1.00 97.75 295 ARG A N 1
ATOM 2268 C CA . ARG A 1 295 ? 3.547 2.445 18.613 1.00 97.75 295 ARG A CA 1
ATOM 2269 C C . ARG A 1 295 ? 4.654 3.472 18.850 1.00 97.75 295 ARG A C 1
ATOM 2271 O O . ARG A 1 295 ? 4.386 4.573 19.322 1.00 97.75 295 ARG A O 1
ATOM 2278 N N . ALA A 1 296 ? 5.905 3.120 18.542 1.00 97.12 296 ALA A N 1
ATOM 2279 C CA . ALA A 1 296 ? 7.035 4.034 18.689 1.00 97.12 296 ALA A CA 1
ATOM 2280 C C . ALA A 1 296 ? 6.927 5.230 17.731 1.00 97.12 296 ALA A C 1
ATOM 2282 O O . ALA A 1 296 ? 7.170 6.364 18.148 1.00 97.12 296 ALA A O 1
ATOM 2283 N N . ALA A 1 297 ? 6.527 4.991 16.477 1.00 98.19 297 ALA A N 1
ATOM 2284 C CA . ALA A 1 297 ? 6.292 6.043 15.495 1.00 98.19 297 ALA A CA 1
ATOM 2285 C C . ALA A 1 297 ? 5.135 6.963 15.916 1.00 98.19 297 ALA A C 1
ATOM 2287 O O . ALA A 1 297 ? 5.320 8.178 15.976 1.00 98.19 297 ALA A O 1
ATOM 2288 N N . ALA A 1 298 ? 3.982 6.397 16.289 1.00 98.00 298 ALA A N 1
ATOM 2289 C CA . ALA A 1 298 ? 2.826 7.159 16.759 1.00 98.00 298 ALA A CA 1
ATOM 2290 C C . ALA A 1 298 ? 3.169 7.987 18.007 1.00 98.00 298 ALA A C 1
ATOM 2292 O O . ALA A 1 298 ? 2.929 9.190 18.042 1.00 98.00 298 ALA A O 1
ATOM 2293 N N . GLY A 1 299 ? 3.837 7.384 18.997 1.00 97.88 299 GLY A N 1
ATOM 2294 C CA . GLY A 1 299 ? 4.255 8.074 20.218 1.00 97.88 299 GLY A CA 1
ATOM 2295 C C . GLY A 1 299 ? 5.204 9.251 19.966 1.00 97.88 299 GLY A C 1
ATOM 2296 O O . GLY A 1 299 ? 5.046 10.305 20.582 1.00 97.88 299 GLY A O 1
ATOM 2297 N N . GLN A 1 300 ? 6.164 9.112 19.043 1.00 98.12 300 GLN A N 1
ATOM 2298 C CA . GLN A 1 300 ? 7.029 10.225 18.630 1.00 98.12 300 GLN A CA 1
ATOM 2299 C C . GLN A 1 300 ? 6.234 11.332 17.924 1.00 98.12 300 GLN A C 1
ATOM 2301 O O . GLN A 1 300 ? 6.419 12.506 18.247 1.00 98.12 300 GLN A O 1
ATOM 2306 N N . ALA A 1 301 ? 5.334 10.970 17.002 1.00 98.50 301 ALA A N 1
ATOM 2307 C CA . ALA A 1 301 ? 4.518 11.930 16.264 1.00 98.50 301 ALA A CA 1
ATOM 2308 C C . ALA A 1 301 ? 3.586 12.723 17.196 1.00 98.50 301 ALA A C 1
ATOM 2310 O O . ALA A 1 301 ? 3.567 13.952 17.133 1.00 98.50 301 ALA A O 1
ATOM 2311 N N . TYR A 1 302 ? 2.889 12.046 18.115 1.00 98.56 302 TYR A N 1
ATOM 2312 C CA . TYR A 1 302 ? 2.017 12.677 19.112 1.00 98.56 302 TYR A CA 1
ATOM 2313 C C . TYR A 1 302 ? 2.793 13.597 20.053 1.00 98.56 302 TYR A C 1
ATOM 2315 O O . TYR A 1 302 ? 2.373 14.727 20.299 1.00 98.56 302 TYR A O 1
ATOM 2323 N N . MET A 1 303 ? 3.968 13.163 20.524 1.00 98.38 303 MET A N 1
ATOM 2324 C CA . MET A 1 303 ? 4.831 13.987 21.373 1.00 98.38 303 MET A CA 1
ATOM 2325 C C . MET A 1 303 ? 5.304 15.253 20.652 1.00 98.38 303 MET A C 1
ATOM 2327 O O . MET A 1 303 ? 5.293 16.328 21.248 1.00 98.38 303 MET A O 1
ATOM 2331 N N . GLN A 1 304 ? 5.709 15.141 19.384 1.00 98.31 304 GLN A N 1
ATOM 2332 C CA . GLN A 1 304 ? 6.137 16.291 18.586 1.00 98.31 304 GLN A CA 1
ATOM 2333 C C . GLN A 1 304 ? 4.981 17.264 18.313 1.00 98.31 304 GLN A C 1
ATOM 2335 O O . GLN A 1 304 ? 5.189 18.475 18.360 1.00 98.31 304 GLN A O 1
ATOM 2340 N N . ALA A 1 305 ? 3.785 16.735 18.056 1.00 98.25 305 ALA A N 1
ATOM 2341 C CA . ALA A 1 305 ? 2.581 17.518 17.801 1.00 98.25 305 ALA A CA 1
ATOM 2342 C C . ALA A 1 305 ? 1.959 18.118 19.075 1.00 98.25 305 ALA A C 1
ATOM 2344 O O . ALA A 1 305 ? 1.189 19.071 18.982 1.00 98.25 305 ALA A O 1
ATOM 2345 N N . GLY A 1 306 ? 2.297 17.595 20.259 1.00 98.19 306 GLY A N 1
ATOM 2346 C CA . GLY A 1 306 ? 1.696 18.015 21.525 1.00 98.19 306 GLY A CA 1
ATOM 2347 C C . GLY A 1 306 ? 0.232 17.591 21.673 1.00 98.19 306 GLY A C 1
ATOM 2348 O O . GLY A 1 306 ? -0.523 18.281 22.353 1.00 98.19 306 GLY A O 1
ATOM 2349 N N . ILE A 1 307 ? -0.155 16.483 21.034 1.00 98.38 307 ILE A N 1
ATOM 2350 C CA . ILE A 1 307 ? -1.523 15.941 21.020 1.00 98.38 307 ILE A CA 1
ATOM 2351 C C . ILE A 1 307 ? -1.557 14.515 21.580 1.00 98.38 307 ILE A C 1
ATOM 2353 O O . ILE A 1 307 ? -0.526 13.915 21.892 1.00 98.38 307 ILE A O 1
ATOM 2357 N N . THR A 1 308 ? -2.755 13.956 21.673 1.00 97.75 308 THR A N 1
ATOM 2358 C CA . THR A 1 308 ? -3.031 12.562 22.013 1.00 97.75 308 THR A CA 1
ATOM 2359 C C . THR A 1 308 ? -3.895 11.905 20.936 1.00 97.75 308 THR A C 1
ATOM 2361 O O . THR A 1 308 ? -4.466 12.579 20.084 1.00 97.75 308 THR A O 1
ATOM 2364 N N . ALA A 1 309 ? -4.046 10.580 20.997 1.00 96.56 309 ALA A N 1
ATOM 2365 C CA . ALA A 1 309 ? -4.916 9.847 20.076 1.00 96.56 309 ALA A CA 1
ATOM 2366 C C . ALA A 1 309 ? -6.396 10.290 20.135 1.00 96.56 309 ALA A C 1
ATOM 2368 O O . ALA A 1 309 ? -7.136 10.094 19.177 1.00 96.56 309 ALA A O 1
ATOM 2369 N N . ALA A 1 310 ? -6.826 10.904 21.244 1.00 96.06 310 ALA A N 1
ATOM 2370 C CA . ALA A 1 310 ? -8.185 11.416 21.410 1.00 96.06 310 ALA A CA 1
ATOM 2371 C C . ALA A 1 310 ? -8.457 12.709 20.622 1.00 96.06 310 ALA A C 1
ATOM 2373 O O . ALA A 1 310 ? -9.618 13.078 20.470 1.00 96.06 310 ALA A O 1
ATOM 2374 N N . ASP A 1 311 ? -7.405 13.380 20.146 1.00 97.19 311 ASP A N 1
ATOM 2375 C CA . ASP A 1 311 ? -7.497 14.616 19.366 1.00 97.19 311 ASP A CA 1
ATOM 2376 C C . ASP A 1 311 ? -7.585 14.344 17.849 1.00 97.19 311 ASP A C 1
ATOM 2378 O O . ASP A 1 311 ? -7.643 15.281 17.065 1.00 97.19 311 ASP A O 1
ATOM 2382 N N . ILE A 1 312 ? -7.544 13.077 17.418 1.00 96.88 312 ILE A N 1
ATOM 2383 C CA . ILE A 1 312 ? -7.556 12.682 16.001 1.00 96.88 312 ILE A CA 1
ATOM 2384 C C . ILE A 1 312 ? -8.998 12.619 15.489 1.00 96.88 312 ILE A C 1
ATOM 2386 O O . ILE A 1 312 ? -9.829 11.925 16.074 1.00 96.88 312 ILE A O 1
ATOM 2390 N N . ASP A 1 313 ? -9.275 13.273 14.359 1.00 96.75 313 ASP A N 1
ATOM 2391 C CA . ASP A 1 313 ? -10.609 13.301 13.744 1.00 96.75 313 ASP A CA 1
ATOM 2392 C C . ASP A 1 313 ? -10.791 12.253 12.641 1.00 96.75 313 ASP A C 1
ATOM 2394 O O . ASP A 1 313 ? -11.910 11.826 12.363 1.00 96.75 313 ASP A O 1
ATOM 2398 N N . LEU A 1 314 ? -9.706 11.857 11.971 1.00 96.50 314 LEU A N 1
ATOM 2399 C CA . LEU A 1 314 ? -9.693 10.779 10.982 1.00 96.50 314 LEU A CA 1
ATOM 2400 C C . LEU A 1 314 ? -8.304 10.163 10.869 1.00 96.50 314 LEU A C 1
ATOM 2402 O O . LEU A 1 314 ? -7.298 10.799 11.183 1.00 96.50 314 LEU A O 1
ATOM 2406 N N . VAL A 1 315 ? -8.242 8.942 10.352 1.00 97.19 315 VAL A N 1
ATOM 2407 C CA . VAL A 1 315 ? -6.974 8.229 10.193 1.00 97.19 315 VAL A CA 1
ATOM 2408 C C . VAL A 1 315 ? -6.916 7.459 8.875 1.00 97.19 315 VAL A C 1
ATOM 2410 O O . VAL A 1 315 ? -7.895 6.833 8.461 1.00 97.19 315 VAL A O 1
ATOM 2413 N N . GLU A 1 316 ? -5.751 7.474 8.235 1.00 98.25 316 GLU A N 1
ATOM 2414 C CA . GLU A 1 316 ? -5.383 6.558 7.157 1.00 98.25 316 GLU A CA 1
ATOM 2415 C C . GLU A 1 316 ? -4.326 5.564 7.673 1.00 98.25 316 GLU A C 1
ATOM 2417 O O . GLU A 1 316 ? -3.148 5.886 7.818 1.00 98.25 316 GLU A O 1
ATOM 2422 N N . VAL A 1 317 ? -4.730 4.320 7.941 1.00 97.88 317 VAL A N 1
ATOM 2423 C CA . VAL A 1 317 ? -3.836 3.253 8.419 1.00 97.88 317 VAL A CA 1
ATOM 2424 C C . VAL A 1 317 ? -3.431 2.297 7.302 1.00 97.88 317 VAL A C 1
ATOM 2426 O O . VAL A 1 317 ? -4.104 2.164 6.285 1.00 97.88 317 VAL A O 1
ATOM 2429 N N . HIS A 1 318 ? -2.317 1.592 7.503 1.00 97.94 318 HIS A N 1
ATOM 2430 C CA . HIS A 1 318 ? -1.788 0.625 6.541 1.00 97.94 318 HIS A CA 1
ATOM 2431 C C . HIS A 1 318 ? -2.534 -0.725 6.611 1.00 97.94 318 HIS A C 1
ATOM 2433 O O . HIS A 1 318 ? -2.048 -1.700 7.183 1.00 97.94 318 HIS A O 1
ATOM 2439 N N . ASP A 1 319 ? -3.727 -0.788 6.022 1.00 97.62 319 ASP A N 1
ATOM 2440 C CA . ASP A 1 319 ? -4.621 -1.954 5.993 1.00 97.62 319 ASP A CA 1
ATOM 2441 C C . ASP A 1 319 ? -4.339 -2.906 4.813 1.00 97.62 319 ASP A C 1
ATOM 2443 O O . ASP A 1 319 ? -5.239 -3.294 4.072 1.00 97.62 319 ASP A O 1
ATOM 2447 N N . CYS A 1 320 ? -3.085 -3.332 4.617 1.00 95.81 320 CYS A N 1
ATOM 2448 C CA . CYS A 1 320 ? -2.757 -4.323 3.575 1.00 95.81 320 CYS A CA 1
ATOM 2449 C C . CYS A 1 320 ? -3.521 -5.652 3.765 1.00 95.81 320 CYS A C 1
ATOM 2451 O O . CYS A 1 320 ? -3.829 -6.350 2.794 1.00 95.81 320 CYS A O 1
ATOM 2453 N N . PHE A 1 321 ? -3.900 -5.947 5.014 1.00 98.19 321 PHE A N 1
ATOM 2454 C CA . PHE A 1 321 ? -4.895 -6.951 5.369 1.00 98.19 321 PHE A CA 1
ATOM 2455 C C . PHE A 1 321 ? -5.893 -6.393 6.388 1.00 98.19 321 PHE A C 1
ATOM 2457 O O . PHE A 1 321 ? -5.546 -5.517 7.177 1.00 98.19 321 PHE A O 1
ATOM 2464 N N . THR A 1 322 ? -7.110 -6.934 6.451 1.00 98.31 322 THR A N 1
ATOM 2465 C CA . THR A 1 322 ? -8.155 -6.475 7.396 1.00 98.31 322 THR A CA 1
ATOM 2466 C C . THR A 1 322 ? -7.714 -6.526 8.864 1.00 98.31 322 THR A C 1
ATOM 2468 O O . THR A 1 322 ? -7.976 -5.595 9.620 1.00 98.31 322 THR A O 1
ATOM 2471 N N . ILE A 1 323 ? -6.961 -7.553 9.271 1.00 98.50 323 ILE A N 1
ATOM 2472 C CA . ILE A 1 323 ? -6.346 -7.617 10.610 1.00 98.50 323 ILE A CA 1
ATOM 2473 C C . ILE A 1 323 ? -5.344 -6.475 10.869 1.00 98.50 323 ILE A C 1
ATOM 2475 O O . ILE A 1 323 ? -5.196 -6.039 12.010 1.00 98.50 323 ILE A O 1
ATOM 2479 N N . ALA A 1 324 ? -4.662 -5.974 9.835 1.00 97.94 324 ALA A N 1
ATOM 2480 C CA . ALA A 1 324 ? -3.696 -4.890 9.979 1.00 97.94 324 ALA A CA 1
ATOM 2481 C C . ALA A 1 324 ? -4.382 -3.572 10.369 1.00 97.94 324 ALA A C 1
ATOM 2483 O O . ALA A 1 324 ? -3.817 -2.832 11.166 1.00 97.94 324 ALA A O 1
ATOM 2484 N N . GLU A 1 325 ? -5.609 -3.317 9.892 1.00 98.56 325 GLU A N 1
ATOM 2485 C CA . GLU A 1 325 ? -6.410 -2.160 10.322 1.00 98.56 325 GLU A CA 1
ATOM 2486 C C . GLU A 1 325 ? -6.710 -2.225 11.828 1.00 98.56 325 GLU A C 1
ATOM 2488 O O . GLU A 1 325 ? -6.479 -1.250 12.537 1.00 98.56 325 GLU A O 1
ATOM 2493 N N . ILE A 1 326 ? -7.132 -3.392 12.336 1.00 98.50 326 ILE A N 1
ATOM 2494 C CA . ILE A 1 326 ? -7.419 -3.602 13.768 1.00 98.50 326 ILE A CA 1
ATOM 2495 C C . ILE A 1 326 ? -6.175 -3.324 14.612 1.00 98.50 326 ILE A C 1
ATOM 2497 O O . ILE A 1 326 ? -6.219 -2.512 15.533 1.00 98.50 326 ILE A O 1
ATOM 2501 N N . VAL A 1 327 ? -5.057 -3.979 14.285 1.00 98.44 327 VAL A N 1
ATOM 2502 C CA . VAL A 1 327 ? -3.808 -3.830 15.047 1.00 98.44 327 VAL A CA 1
ATOM 2503 C C . VAL A 1 327 ? -3.286 -2.395 14.962 1.00 98.44 327 VAL A C 1
ATOM 2505 O O . VAL A 1 327 ? -2.835 -1.860 15.968 1.00 98.44 327 VAL A O 1
ATOM 2508 N N . ALA A 1 328 ? -3.396 -1.738 13.802 1.00 98.19 328 ALA A N 1
ATOM 2509 C CA . ALA A 1 328 ? -3.002 -0.342 13.658 1.00 98.19 328 ALA A CA 1
ATOM 2510 C C . ALA A 1 328 ? -3.850 0.584 14.541 1.00 98.19 328 ALA A C 1
ATOM 2512 O O . ALA A 1 328 ? -3.289 1.427 15.230 1.00 98.19 328 ALA A O 1
ATOM 2513 N N . MET A 1 329 ? -5.175 0.412 14.586 1.00 98.31 329 MET A N 1
ATOM 2514 C CA . MET A 1 329 ? -6.035 1.211 15.468 1.00 98.31 329 MET A CA 1
ATOM 2515 C C . MET A 1 329 ? -5.632 1.084 16.945 1.00 98.31 329 MET A C 1
ATOM 2517 O O . MET A 1 329 ? -5.607 2.081 17.669 1.00 98.31 329 MET A O 1
ATOM 2521 N N . GLU A 1 330 ? -5.294 -0.129 17.382 1.00 98.50 330 GLU A N 1
ATOM 2522 C CA . GLU A 1 330 ? -4.837 -0.404 18.749 1.00 98.50 330 GLU A CA 1
ATOM 2523 C C . GLU A 1 330 ? -3.449 0.207 19.011 1.00 98.50 330 GLU A C 1
ATOM 2525 O O . GLU A 1 330 ? -3.233 0.881 20.017 1.00 98.50 330 GLU A O 1
ATOM 2530 N N . ASP A 1 331 ? -2.508 0.039 18.080 1.00 98.44 331 ASP A N 1
ATOM 2531 C CA . ASP A 1 331 ? -1.137 0.542 18.210 1.00 98.44 331 ASP A CA 1
ATOM 2532 C C . ASP A 1 331 ? -1.036 2.074 18.127 1.00 98.44 331 ASP A C 1
ATOM 2534 O O . ASP A 1 331 ? -0.148 2.667 18.746 1.00 98.44 331 ASP A O 1
ATOM 2538 N N . LEU A 1 332 ? -1.945 2.721 17.392 1.00 98.12 332 LEU A N 1
ATOM 2539 C CA . LEU A 1 332 ? -2.080 4.17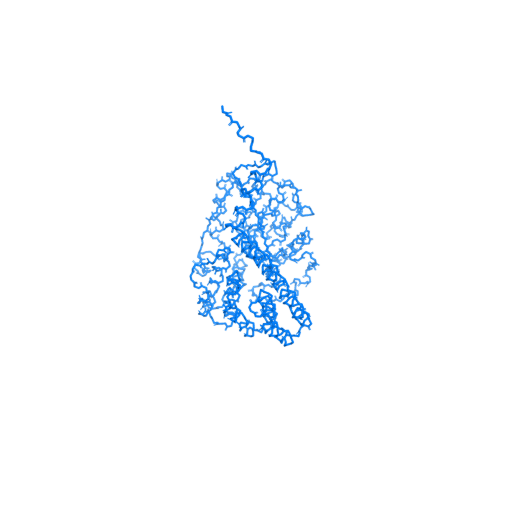8 17.340 1.00 98.12 332 LEU A CA 1
ATOM 2540 C C . LEU A 1 332 ? -2.791 4.740 18.584 1.00 98.12 332 LEU A C 1
ATOM 2542 O O . LEU A 1 332 ? -2.834 5.959 18.750 1.00 98.12 332 LEU A O 1
ATOM 2546 N N . GLY A 1 333 ? -3.328 3.886 19.461 1.00 97.62 333 GLY A N 1
ATOM 2547 C CA . GLY A 1 333 ? -4.029 4.291 20.680 1.00 97.62 333 GLY A CA 1
ATOM 2548 C C . GLY A 1 333 ? -5.456 4.797 20.453 1.00 97.62 333 GLY A C 1
ATOM 2549 O O . GLY A 1 333 ? -6.005 5.456 21.333 1.00 97.62 333 GLY A O 1
ATOM 2550 N N . LEU A 1 334 ? -6.062 4.507 19.295 1.00 96.81 334 LEU A N 1
ATOM 2551 C CA . LEU A 1 334 ? -7.464 4.848 19.002 1.00 96.81 334 LEU A CA 1
ATOM 2552 C C . LEU A 1 334 ? -8.440 3.946 19.772 1.00 96.81 334 LEU A C 1
ATOM 2554 O O . LEU A 1 334 ? -9.583 4.322 20.032 1.00 96.81 334 LEU A O 1
ATOM 2558 N N . ALA A 1 335 ? -7.979 2.752 20.135 1.00 97.25 335 ALA A N 1
ATOM 2559 C CA . ALA A 1 335 ? -8.653 1.825 21.025 1.00 97.25 335 ALA A CA 1
ATOM 2560 C C . ALA A 1 335 ? -7.621 1.088 21.887 1.00 97.25 335 ALA A C 1
ATOM 2562 O O . ALA A 1 335 ? -6.460 0.952 21.506 1.00 97.25 335 ALA A O 1
ATOM 2563 N N . GLU A 1 336 ? -8.057 0.580 23.038 1.00 97.62 336 GLU A N 1
ATOM 2564 C CA . GLU A 1 336 ? -7.240 -0.336 23.839 1.00 97.62 336 GLU A CA 1
ATOM 2565 C C . GLU A 1 336 ? -6.996 -1.659 23.083 1.00 97.62 336 GLU A C 1
ATOM 2567 O O . GLU A 1 336 ? -7.825 -2.048 22.252 1.00 97.62 336 GLU A O 1
ATOM 2572 N N . PRO A 1 337 ? -5.908 -2.399 23.378 1.00 97.81 337 PRO A N 1
ATOM 2573 C CA . PRO A 1 337 ? -5.639 -3.692 22.751 1.00 97.81 337 PRO A CA 1
ATOM 2574 C C . PRO A 1 337 ? -6.823 -4.665 22.862 1.00 97.81 337 PRO A C 1
ATOM 2576 O O . PRO A 1 337 ? -7.319 -4.938 23.957 1.00 97.81 337 PRO A O 1
ATOM 2579 N N . GLY A 1 338 ? -7.268 -5.200 21.725 1.00 97.12 338 GLY A N 1
ATOM 2580 C CA . GLY A 1 338 ? -8.446 -6.058 21.602 1.00 97.12 338 GLY A CA 1
ATOM 2581 C C . GLY A 1 338 ? -9.793 -5.328 21.513 1.00 97.12 338 GLY A C 1
ATOM 2582 O O . GLY A 1 338 ? -10.797 -5.988 21.259 1.00 97.12 338 GLY A O 1
ATOM 2583 N N . ALA A 1 339 ? -9.848 -4.004 21.700 1.00 97.50 339 ALA A N 1
ATOM 2584 C CA . ALA A 1 339 ? -11.097 -3.234 21.734 1.00 97.50 339 ALA A CA 1
ATOM 2585 C C . ALA A 1 339 ? -11.419 -2.501 20.418 1.00 97.50 339 ALA A C 1
ATOM 2587 O O . ALA A 1 339 ? -12.529 -1.993 20.255 1.00 97.50 339 ALA A O 1
ATOM 2588 N N . ALA A 1 340 ? -10.501 -2.462 19.443 1.00 97.56 340 ALA A N 1
ATOM 2589 C CA . ALA A 1 340 ? -10.761 -1.812 18.151 1.00 97.56 340 ALA A CA 1
ATOM 2590 C C . ALA A 1 340 ? -11.953 -2.440 17.404 1.00 97.56 340 ALA A C 1
ATOM 2592 O O . ALA A 1 340 ? -12.709 -1.744 16.722 1.00 97.56 340 ALA A O 1
ATOM 2593 N N . VAL A 1 341 ? -12.178 -3.745 17.588 1.00 97.44 341 VAL A N 1
ATOM 2594 C CA . VAL A 1 341 ? -13.323 -4.467 17.009 1.00 97.44 341 VAL A CA 1
ATOM 2595 C C . VAL A 1 341 ? -14.671 -3.937 17.488 1.00 97.44 341 VAL A C 1
ATOM 2597 O O . VAL A 1 341 ? -15.644 -4.015 16.743 1.00 97.44 341 VAL A O 1
ATOM 2600 N N . ASP A 1 342 ? -14.751 -3.355 18.685 1.00 97.44 342 ASP A N 1
ATOM 2601 C CA . ASP A 1 342 ? -16.007 -2.813 19.202 1.00 97.44 342 ASP A CA 1
ATOM 2602 C C . ASP A 1 342 ? -16.408 -1.538 18.451 1.00 97.44 342 ASP A C 1
ATOM 2604 O O . ASP A 1 342 ? -17.580 -1.368 18.113 1.00 97.44 342 ASP A O 1
ATOM 2608 N N . LEU A 1 343 ? -15.432 -0.698 18.082 1.00 97.19 343 LEU A N 1
ATOM 2609 C CA . LEU A 1 343 ? -15.656 0.464 17.213 1.00 97.19 343 LEU A CA 1
ATOM 2610 C C . LEU A 1 343 ? -16.110 0.033 15.814 1.00 97.19 343 LEU A C 1
ATOM 2612 O O . LEU A 1 343 ? -17.042 0.609 15.253 1.00 97.19 343 LEU A O 1
ATOM 2616 N N . ILE A 1 344 ? -15.490 -1.015 15.267 1.00 97.44 344 ILE A N 1
ATOM 2617 C CA . ILE A 1 344 ? -15.845 -1.569 13.954 1.00 97.44 344 ILE A CA 1
ATOM 2618 C C . ILE A 1 344 ? -17.275 -2.127 13.969 1.00 97.44 344 ILE A C 1
ATOM 2620 O O . ILE A 1 344 ? -18.072 -1.810 13.088 1.00 97.44 344 ILE A O 1
ATOM 2624 N N . ARG A 1 345 ? -17.632 -2.920 14.986 1.00 97.56 345 ARG A N 1
ATOM 2625 C CA . ARG A 1 345 ? -18.978 -3.499 15.152 1.00 97.56 345 ARG A CA 1
ATOM 2626 C C . ARG A 1 345 ? -20.054 -2.436 15.338 1.00 97.56 345 ARG A C 1
ATOM 2628 O O . ARG A 1 345 ? -21.165 -2.611 14.845 1.00 97.56 345 ARG A O 1
ATOM 2635 N N . ALA A 1 346 ? -19.727 -1.352 16.038 1.00 97.06 346 ALA A N 1
ATOM 2636 C CA . ALA A 1 346 ? -20.617 -0.214 16.226 1.00 97.06 346 ALA A CA 1
ATOM 2637 C C . ALA A 1 346 ? -20.750 0.668 14.967 1.00 97.06 346 ALA A C 1
ATOM 2639 O O . ALA A 1 346 ? -21.627 1.527 14.921 1.00 97.06 346 ALA A O 1
ATOM 2640 N N . GLY A 1 347 ? -19.922 0.447 13.937 1.00 95.88 347 GLY A N 1
ATOM 2641 C CA . GLY A 1 347 ? -19.898 1.261 12.719 1.00 95.88 347 GLY A CA 1
ATOM 2642 C C . GLY A 1 347 ? -19.218 2.620 12.902 1.00 95.88 347 GLY A C 1
ATOM 2643 O O . GLY A 1 347 ? -19.291 3.462 12.013 1.00 95.88 347 GLY A O 1
ATOM 2644 N N . GLU A 1 348 ? -18.526 2.828 14.023 1.00 96.50 348 GLU A N 1
ATOM 2645 C CA . GLU A 1 348 ? -17.886 4.100 14.378 1.00 96.50 348 GLU A CA 1
ATOM 2646 C C . GLU A 1 348 ? -16.682 4.425 13.490 1.00 96.50 348 GLU A C 1
ATOM 2648 O O . GLU A 1 348 ? -16.250 5.574 13.437 1.00 96.50 348 GLU A O 1
ATOM 2653 N N . THR A 1 349 ? -16.154 3.423 12.779 1.00 96.31 349 THR A N 1
ATOM 2654 C CA . THR A 1 349 ? -15.026 3.578 11.855 1.00 96.31 349 THR A CA 1
ATOM 2655 C C . THR A 1 349 ? -15.425 3.954 10.431 1.00 96.31 349 THR A C 1
ATOM 2657 O O . THR A 1 349 ? -14.556 4.262 9.615 1.00 96.31 349 THR A O 1
ATOM 2660 N N . ALA A 1 350 ? -16.720 3.929 10.105 1.00 91.00 350 ALA A N 1
ATOM 2661 C CA . ALA A 1 350 ? -17.235 4.319 8.795 1.00 91.00 350 ALA A CA 1
ATOM 2662 C C . ALA A 1 350 ? -17.364 5.852 8.663 1.00 91.00 350 ALA A C 1
ATOM 2664 O O . ALA A 1 350 ? -17.388 6.559 9.673 1.00 91.00 350 ALA A O 1
ATOM 2665 N N . PRO A 1 351 ? -17.499 6.398 7.437 1.00 79.88 351 PRO A N 1
ATOM 2666 C CA . PRO A 1 351 ? -17.836 7.806 7.250 1.00 79.88 351 PRO A CA 1
ATOM 2667 C C . PRO A 1 351 ? -19.113 8.182 8.017 1.00 79.88 351 PRO A C 1
ATOM 2669 O O . PRO A 1 351 ? -20.151 7.538 7.865 1.00 79.88 351 PRO A O 1
ATOM 2672 N N . GLY A 1 352 ? -19.029 9.221 8.852 1.00 81.81 352 GLY A N 1
ATOM 2673 C CA . GLY A 1 352 ? -20.115 9.656 9.741 1.00 81.81 352 GLY A CA 1
ATOM 2674 C C . GLY A 1 352 ? -20.130 8.996 11.127 1.00 81.81 352 GLY A C 1
ATOM 2675 O O . GLY A 1 352 ? -20.923 9.411 11.969 1.00 81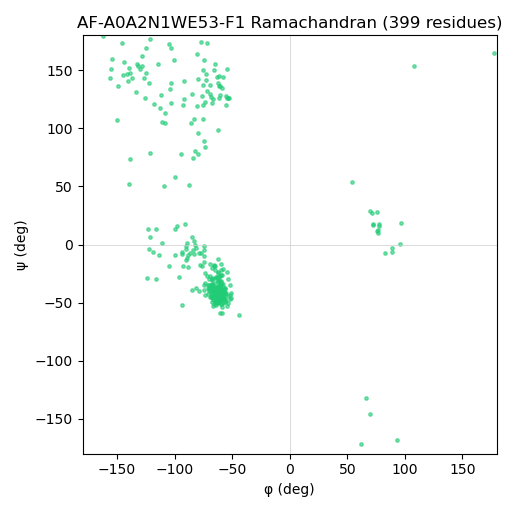.81 352 GLY A O 1
ATOM 2676 N N . GLY A 1 353 ? -19.263 8.009 11.372 1.00 89.19 353 GLY A N 1
ATOM 2677 C CA . GLY A 1 353 ? -18.959 7.503 12.709 1.00 89.19 353 GLY A CA 1
ATOM 2678 C C . GLY A 1 353 ? -18.014 8.430 13.480 1.00 89.19 353 GLY A C 1
ATOM 2679 O O . GLY A 1 353 ? -17.516 9.421 12.943 1.00 89.19 353 GLY A O 1
ATOM 2680 N N . LYS A 1 354 ? -17.767 8.112 14.753 1.00 89.94 354 LYS A N 1
ATOM 2681 C CA . LYS A 1 354 ? -16.940 8.927 15.652 1.00 89.94 354 LYS A CA 1
ATOM 2682 C C . LYS A 1 354 ? -15.447 8.944 15.298 1.00 89.94 354 LYS A C 1
ATOM 2684 O O . LYS A 1 354 ? -14.774 9.903 15.653 1.00 89.94 354 LYS A O 1
ATOM 2689 N N . MET A 1 355 ? -14.923 7.899 14.661 1.00 94.38 355 MET A N 1
ATOM 2690 C CA . MET A 1 355 ? -13.500 7.779 14.320 1.00 94.38 355 MET A CA 1
ATOM 2691 C C . MET A 1 355 ? -13.346 7.207 12.906 1.00 94.38 355 MET A C 1
ATOM 2693 O O . MET A 1 355 ? -13.018 6.031 12.767 1.00 94.38 355 MET A O 1
ATOM 2697 N N . PRO A 1 356 ? -13.622 7.982 11.842 1.00 97.12 356 PRO A N 1
ATOM 2698 C CA . PRO A 1 356 ? -13.485 7.510 10.469 1.00 97.12 356 PRO A CA 1
ATOM 2699 C C . PRO A 1 356 ? -12.077 6.971 10.174 1.00 97.12 356 PRO A C 1
ATOM 2701 O O . PRO A 1 356 ? -11.084 7.694 10.258 1.00 97.12 356 PRO A O 1
ATOM 2704 N N . VAL A 1 357 ? -12.006 5.695 9.785 1.00 98.25 357 VAL A N 1
ATOM 2705 C CA . VAL A 1 357 ? -10.764 5.001 9.413 1.00 98.25 357 VAL A CA 1
ATOM 2706 C C . VAL A 1 357 ? -10.795 4.688 7.926 1.00 98.25 357 VAL A C 1
ATOM 2708 O O . VAL A 1 357 ? -11.743 4.056 7.444 1.00 98.25 357 VAL A O 1
ATOM 2711 N N . ASN A 1 358 ? -9.731 5.067 7.221 1.00 98.31 358 ASN A N 1
ATOM 2712 C CA . ASN A 1 358 ? -9.536 4.822 5.795 1.00 98.31 358 ASN A CA 1
ATOM 2713 C C . ASN A 1 358 ? -10.701 5.331 4.920 1.00 98.31 358 ASN A C 1
ATOM 2715 O O . ASN A 1 358 ? -11.280 4.553 4.144 1.00 98.31 358 ASN A O 1
ATOM 2719 N N . PRO A 1 359 ? -11.101 6.618 5.018 1.00 97.56 359 PRO A N 1
ATOM 2720 C CA . PRO A 1 359 ? -12.118 7.191 4.134 1.00 97.56 359 PRO A CA 1
ATOM 2721 C C . PRO A 1 359 ? -11.747 7.092 2.643 1.00 97.56 359 PRO A C 1
ATOM 2723 O O . PRO A 1 359 ? -12.648 7.082 1.805 1.00 97.56 359 PRO A O 1
ATOM 2726 N N . SER A 1 360 ? -10.462 6.932 2.290 1.00 97.31 360 SER A N 1
ATOM 2727 C CA . SER A 1 360 ? -10.017 6.656 0.913 1.00 97.31 360 SER A CA 1
ATOM 2728 C C . SER A 1 360 ? -10.479 5.301 0.353 1.00 97.31 360 SER A C 1
ATOM 2730 O O . SER A 1 360 ? -10.442 5.093 -0.866 1.00 97.31 360 SER A O 1
ATOM 2732 N N . GLY A 1 361 ? -10.880 4.372 1.228 1.00 97.31 361 GLY A N 1
ATOM 2733 C CA . GLY A 1 361 ? -10.989 2.940 0.942 1.00 97.31 361 GLY A CA 1
ATOM 2734 C C . GLY A 1 361 ? -9.757 2.130 1.358 1.00 97.31 361 GLY A C 1
ATOM 2735 O O . GLY A 1 361 ? -9.741 0.915 1.140 1.00 97.31 361 GLY A O 1
ATOM 2736 N N . GLY A 1 362 ? -8.743 2.780 1.938 1.00 97.50 362 GLY A N 1
ATOM 2737 C CA . GLY A 1 362 ? -7.513 2.154 2.419 1.00 97.50 362 GLY A CA 1
ATOM 2738 C C . GLY A 1 362 ? -6.709 1.488 1.305 1.00 97.50 362 GLY A C 1
ATOM 2739 O O . GLY A 1 362 ? -7.032 1.568 0.120 1.00 97.50 362 GLY A O 1
ATOM 2740 N N . LEU A 1 363 ? -5.673 0.751 1.670 1.00 98.06 363 LEU A N 1
ATOM 2741 C CA . LEU A 1 363 ? -4.945 -0.134 0.768 1.00 98.06 363 LEU A CA 1
ATOM 2742 C C . LEU A 1 363 ? -5.856 -1.259 0.286 1.00 98.06 363 LEU A C 1
ATOM 2744 O O . LEU A 1 363 ? -5.808 -1.653 -0.883 1.00 98.06 363 LEU A O 1
ATOM 2748 N N . LYS A 1 364 ? -6.706 -1.765 1.186 1.00 95.88 364 LYS A N 1
ATOM 2749 C CA . LYS A 1 364 ? -7.520 -2.951 0.949 1.00 95.88 364 LYS A CA 1
ATOM 2750 C C . LYS A 1 364 ? -8.486 -2.787 -0.223 1.00 95.88 364 LYS A C 1
ATOM 2752 O O . LYS A 1 364 ? -8.703 -3.744 -0.966 1.00 95.88 364 LYS A O 1
ATOM 2757 N N . ALA A 1 365 ? -9.077 -1.603 -0.402 1.00 97.00 365 ALA A N 1
ATOM 2758 C CA . ALA A 1 365 ? -9.990 -1.332 -1.514 1.00 97.00 365 ALA A CA 1
ATOM 2759 C C . ALA A 1 365 ? -9.579 -0.134 -2.393 1.00 97.00 365 ALA A C 1
ATOM 2761 O O . ALA A 1 365 ? -9.870 -0.127 -3.594 1.00 97.00 365 ALA A O 1
ATOM 2762 N N . GLY A 1 366 ? -8.880 0.853 -1.832 1.00 95.38 366 GLY A N 1
ATOM 2763 C CA . GLY A 1 366 ? -8.258 1.952 -2.577 1.00 95.38 366 GLY A CA 1
ATOM 2764 C C . GLY A 1 366 ? -7.097 1.488 -3.458 1.00 95.38 366 GLY A C 1
ATOM 2765 O O . GLY A 1 366 ? -6.900 2.026 -4.545 1.00 95.38 366 GLY A O 1
ATOM 2766 N N . GLY A 1 367 ? -6.416 0.412 -3.061 1.00 95.88 367 GLY A N 1
ATOM 2767 C CA . GLY A 1 367 ? -5.332 -0.219 -3.805 1.00 95.88 367 GLY A CA 1
ATOM 2768 C C . GLY A 1 367 ? -3.962 0.024 -3.179 1.00 95.88 367 GLY A C 1
ATOM 2769 O O . GLY A 1 367 ? -3.738 1.029 -2.511 1.00 95.88 367 GLY A O 1
ATOM 2770 N N . HIS A 1 368 ? -3.025 -0.895 -3.426 1.00 96.00 368 HIS A N 1
ATOM 2771 C CA . HIS A 1 368 ? -1.712 -0.873 -2.789 1.00 96.00 368 HIS A CA 1
ATOM 2772 C C . HIS A 1 368 ? -0.567 -0.795 -3.809 1.00 96.00 368 HIS A C 1
ATOM 2774 O O . HIS A 1 368 ? 0.098 -1.779 -4.126 1.00 96.00 368 HIS A O 1
ATOM 2780 N N . ALA A 1 369 ? -0.327 0.413 -4.326 1.00 91.50 369 ALA A N 1
ATOM 2781 C CA . ALA A 1 369 ? 0.918 0.731 -5.021 1.00 91.50 369 ALA A CA 1
ATOM 2782 C C . ALA A 1 369 ? 1.985 1.013 -3.956 1.00 91.50 369 ALA A C 1
ATOM 2784 O O . ALA A 1 369 ? 2.033 2.111 -3.398 1.00 91.50 369 ALA A O 1
ATOM 2785 N N . ILE A 1 370 ? 2.787 0.000 -3.626 1.00 83.81 370 ILE A N 1
ATOM 2786 C CA . ILE A 1 370 ? 3.639 -0.062 -2.425 1.00 83.81 370 ILE A CA 1
ATOM 2787 C C . ILE A 1 370 ? 4.380 1.261 -2.160 1.00 83.81 370 ILE A C 1
ATOM 2789 O O . ILE A 1 370 ? 4.136 1.916 -1.147 1.00 83.81 370 ILE A O 1
ATOM 2793 N N . GLY A 1 371 ? 5.221 1.711 -3.097 1.00 82.25 371 GLY A N 1
ATOM 2794 C CA . GLY A 1 371 ? 6.024 2.932 -2.928 1.00 82.25 371 GLY A CA 1
ATOM 2795 C C . GLY A 1 371 ? 5.217 4.238 -2.899 1.00 82.25 371 GLY A C 1
ATOM 2796 O O . GLY A 1 371 ? 5.700 5.245 -2.389 1.00 82.25 371 GLY A O 1
ATOM 2797 N N . ALA A 1 372 ? 3.988 4.233 -3.419 1.00 92.50 372 ALA A N 1
ATOM 2798 C CA . ALA A 1 372 ? 3.113 5.402 -3.459 1.00 92.50 372 ALA A CA 1
ATOM 2799 C C . ALA A 1 372 ? 2.171 5.489 -2.248 1.00 92.50 372 ALA A C 1
ATOM 280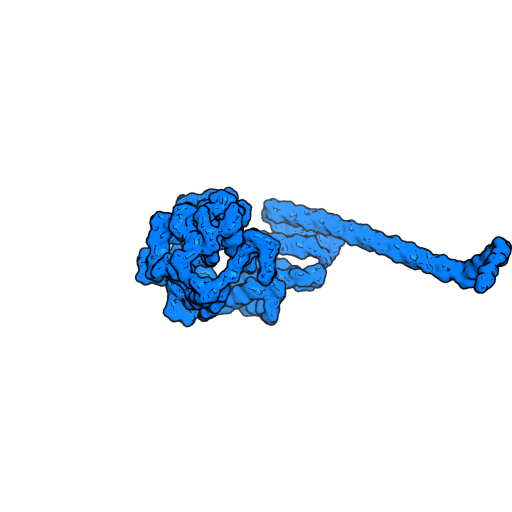1 O O . ALA A 1 372 ? 1.650 6.565 -1.971 1.00 92.50 372 ALA A O 1
ATOM 2802 N N . THR A 1 373 ? 1.957 4.388 -1.524 1.00 95.25 373 THR A N 1
ATOM 2803 C CA . THR A 1 373 ? 0.888 4.265 -0.519 1.00 95.25 373 THR A CA 1
ATOM 2804 C C . THR A 1 373 ? 1.006 5.300 0.596 1.00 95.25 373 THR A C 1
ATOM 2806 O O . THR A 1 373 ? 0.053 6.037 0.822 1.00 95.25 373 THR A O 1
ATOM 2809 N N . GLY A 1 374 ? 2.175 5.439 1.232 1.00 95.69 374 GLY A N 1
ATOM 2810 C CA . GLY A 1 374 ? 2.351 6.416 2.318 1.00 95.69 374 GLY A CA 1
ATOM 2811 C C . GLY A 1 374 ? 2.111 7.865 1.872 1.00 95.69 374 GLY A C 1
ATOM 2812 O O . GLY A 1 374 ? 1.507 8.659 2.586 1.00 95.69 374 GLY A O 1
ATOM 2813 N N . ILE A 1 375 ? 2.506 8.205 0.641 1.00 97.44 375 ILE A N 1
ATOM 2814 C CA . ILE A 1 375 ? 2.234 9.528 0.060 1.00 97.44 375 ILE A CA 1
ATOM 2815 C C . ILE A 1 375 ? 0.754 9.668 -0.335 1.00 97.44 375 ILE A C 1
ATOM 2817 O O . ILE A 1 375 ? 0.191 10.754 -0.222 1.00 97.44 375 ILE A O 1
ATOM 2821 N N . GLY A 1 376 ? 0.107 8.581 -0.760 1.00 97.25 376 GLY A N 1
ATOM 2822 C CA . GLY A 1 376 ? -1.331 8.515 -1.021 1.00 97.25 376 GLY A CA 1
ATOM 2823 C C . GLY A 1 376 ? -2.176 8.758 0.233 1.00 97.25 376 GLY A C 1
ATOM 2824 O O . GLY A 1 376 ? -3.147 9.507 0.170 1.00 97.25 376 GLY A O 1
ATOM 2825 N N . GLN A 1 377 ? -1.759 8.221 1.381 1.00 98.12 377 GLN A N 1
ATOM 2826 C CA . GLN A 1 377 ? -2.392 8.484 2.678 1.00 98.12 377 GLN A CA 1
ATOM 2827 C C . GLN A 1 377 ? -2.278 9.972 3.051 1.00 98.12 377 GLN A C 1
ATOM 2829 O O . GLN A 1 377 ? -3.279 10.617 3.357 1.00 98.12 377 GLN A O 1
ATOM 2834 N N . MET A 1 378 ? -1.089 10.573 2.897 1.00 97.25 378 MET A N 1
ATOM 2835 C CA . MET A 1 378 ? -0.905 12.021 3.094 1.00 97.25 378 MET A CA 1
ATOM 2836 C C . MET A 1 378 ? -1.744 12.865 2.124 1.00 97.25 378 MET A C 1
ATOM 2838 O O . MET A 1 378 ? -2.235 13.937 2.493 1.00 97.25 378 MET A O 1
ATOM 2842 N N . TYR A 1 379 ? -1.904 12.408 0.878 1.00 97.12 379 TYR A N 1
ATOM 2843 C CA . TYR A 1 379 ? -2.779 13.049 -0.100 1.00 97.12 379 TYR A CA 1
ATOM 2844 C C . TYR A 1 379 ? -4.232 13.036 0.380 1.00 97.12 379 TYR A C 1
ATOM 2846 O O . TYR A 1 379 ? -4.858 14.095 0.390 1.00 97.12 379 TYR A O 1
ATOM 2854 N N . GLU A 1 380 ? -4.755 11.889 0.820 1.00 97.75 380 GLU A N 1
ATOM 2855 C CA . GLU A 1 380 ? -6.129 11.803 1.318 1.00 97.75 380 GLU A CA 1
ATOM 2856 C C . GLU A 1 380 ? -6.329 12.682 2.556 1.00 97.75 380 GLU A C 1
ATOM 2858 O O . GLU A 1 380 ? -7.233 13.516 2.554 1.00 97.75 380 GLU A O 1
ATOM 2863 N N . ALA A 1 381 ? -5.448 12.591 3.557 1.00 97.38 381 ALA A N 1
ATOM 2864 C CA . ALA A 1 381 ? -5.498 13.446 4.743 1.00 97.38 381 ALA A CA 1
ATOM 2865 C C . ALA A 1 381 ? -5.523 14.937 4.359 1.00 97.38 381 ALA A C 1
ATOM 2867 O O . ALA A 1 381 ? -6.361 15.705 4.828 1.00 97.38 381 ALA A O 1
ATOM 2868 N N . THR A 1 382 ? -4.678 15.346 3.408 1.00 96.94 382 THR A N 1
ATOM 2869 C CA . THR A 1 382 ? -4.661 16.723 2.893 1.00 96.94 382 THR A CA 1
ATOM 2870 C C . THR A 1 382 ? -5.985 17.110 2.225 1.00 96.94 382 THR A C 1
ATOM 2872 O O . THR A 1 382 ? -6.446 18.239 2.386 1.00 96.94 382 THR A O 1
ATOM 2875 N N . LYS A 1 383 ? -6.609 16.212 1.452 1.00 96.88 383 LYS A N 1
ATOM 2876 C CA . LYS A 1 383 ? -7.905 16.467 0.802 1.00 96.88 383 LYS A CA 1
ATOM 2877 C C . LYS A 1 383 ? -9.029 16.599 1.825 1.00 96.88 383 LYS A C 1
ATOM 2879 O O . LYS A 1 383 ? -9.855 17.497 1.671 1.00 96.88 383 LYS A O 1
ATOM 2884 N N . GLN A 1 384 ? -9.025 15.759 2.856 1.00 97.31 384 GLN A N 1
ATOM 2885 C CA . GLN A 1 384 ? -10.000 15.791 3.942 1.00 97.31 384 GLN A CA 1
ATOM 2886 C C . GLN A 1 384 ? -9.897 17.093 4.744 1.00 97.31 384 GLN A C 1
ATOM 2888 O O . GLN A 1 384 ? -10.883 17.820 4.840 1.00 97.31 384 GLN A O 1
ATOM 2893 N N . LEU A 1 385 ? -8.696 17.455 5.209 1.00 97.00 385 LEU A N 1
ATOM 2894 C CA . LEU A 1 385 ? -8.457 18.669 6.004 1.00 97.00 385 LEU A CA 1
ATOM 2895 C C . LEU A 1 385 ? -8.726 19.971 5.231 1.00 97.00 385 LEU A C 1
ATOM 2897 O O . LEU A 1 385 ? -8.988 21.015 5.820 1.00 97.00 385 LEU A O 1
ATOM 2901 N N . ARG A 1 386 ? -8.686 19.929 3.894 1.00 96.31 386 ARG A N 1
ATOM 2902 C CA . ARG A 1 386 ? -9.046 21.069 3.034 1.00 96.31 386 ARG A CA 1
ATOM 2903 C C . ARG A 1 386 ? -10.536 21.160 2.704 1.00 96.31 386 ARG A C 1
ATOM 2905 O O . ARG A 1 386 ? -10.938 22.123 2.054 1.00 96.31 386 ARG A O 1
ATOM 2912 N N . GLY A 1 387 ? -11.346 20.170 3.077 1.00 96.06 387 GLY A N 1
ATOM 2913 C CA . GLY A 1 387 ? -12.751 20.116 2.668 1.00 96.06 387 GLY A CA 1
ATOM 2914 C C . GLY A 1 387 ? -12.944 19.783 1.182 1.00 96.06 387 GLY A C 1
ATOM 2915 O O . GLY A 1 387 ? -13.914 20.222 0.567 1.00 96.06 387 GLY A O 1
ATOM 2916 N N . GLU A 1 388 ? -12.001 19.068 0.564 1.00 96.44 388 GLU A N 1
ATOM 2917 C CA . GLU A 1 388 ? -11.984 18.806 -0.879 1.00 96.44 388 GLU A CA 1
ATOM 2918 C C . GLU A 1 388 ? -12.132 17.318 -1.239 1.00 96.44 388 GLU A C 1
ATOM 2920 O O . GLU A 1 388 ? -11.843 16.935 -2.380 1.00 96.44 388 GLU A O 1
ATOM 2925 N N . ALA A 1 389 ? -12.522 16.467 -0.290 1.00 96.12 389 ALA A N 1
ATOM 2926 C CA . ALA A 1 389 ? -12.612 15.023 -0.499 1.00 96.12 389 ALA A CA 1
ATOM 2927 C C . ALA A 1 389 ? -13.921 14.574 -1.186 1.00 96.12 389 ALA A C 1
ATOM 2929 O O . ALA A 1 389 ? -14.083 13.396 -1.494 1.00 96.12 389 ALA A O 1
ATOM 2930 N N . GLY A 1 390 ? -14.831 15.500 -1.512 1.00 95.25 390 GLY A N 1
ATOM 2931 C CA . GLY A 1 390 ? -16.065 15.199 -2.245 1.00 95.25 390 GLY A CA 1
ATOM 2932 C C . GLY A 1 390 ? -17.015 14.317 -1.434 1.00 95.25 390 GLY A C 1
ATOM 2933 O O . GLY A 1 390 ? -17.249 14.585 -0.259 1.00 95.25 390 GLY A O 1
ATOM 2934 N N . ASP A 1 391 ? -17.541 13.254 -2.044 1.00 94.06 391 ASP A N 1
ATOM 2935 C CA . ASP A 1 391 ? -18.567 12.394 -1.428 1.00 94.06 391 ASP A CA 1
ATOM 2936 C C . ASP A 1 391 ? -18.075 11.618 -0.194 1.00 94.06 391 ASP A C 1
ATOM 2938 O O . ASP A 1 391 ? -18.883 11.152 0.606 1.00 94.06 391 ASP A O 1
ATOM 2942 N N . ARG A 1 392 ? -16.755 11.496 -0.014 1.00 94.88 392 ARG A N 1
ATOM 2943 C CA . ARG A 1 392 ? -16.121 10.846 1.148 1.00 94.88 392 ARG A CA 1
ATOM 2944 C C . ARG A 1 392 ? -15.627 11.831 2.213 1.00 94.88 392 ARG A C 1
ATOM 2946 O O . ARG A 1 392 ? -14.827 11.454 3.065 1.00 94.88 392 ARG A O 1
ATOM 2953 N N . GLN A 1 393 ? -16.039 13.096 2.146 1.00 96.69 393 GLN A N 1
ATOM 2954 C CA . GLN A 1 393 ? -15.613 14.126 3.091 1.00 96.69 393 GLN A CA 1
ATOM 2955 C C . GLN A 1 393 ? -16.031 13.794 4.530 1.00 96.69 393 GLN A C 1
ATOM 2957 O O . GLN A 1 393 ? -17.216 13.625 4.817 1.00 96.69 393 GLN A O 1
ATOM 2962 N N . VAL A 1 394 ? -15.061 13.793 5.445 1.00 96.06 394 VAL A N 1
ATOM 2963 C CA . VAL A 1 394 ? -15.289 13.757 6.892 1.00 96.06 394 VAL A CA 1
ATOM 2964 C C . VAL A 1 394 ? -15.624 15.179 7.366 1.00 96.06 394 VAL A C 1
ATOM 2966 O O . VAL A 1 394 ? -14.813 16.092 7.162 1.00 96.06 394 VAL A O 1
ATOM 2969 N N . PRO A 1 395 ? -16.816 15.426 7.942 1.00 93.94 395 PRO A N 1
ATOM 2970 C CA . PRO A 1 395 ? -17.207 16.766 8.368 1.00 93.94 395 PRO A CA 1
ATOM 2971 C C . PRO A 1 395 ? -16.387 17.253 9.565 1.00 93.94 395 PRO A C 1
ATOM 2973 O O . PRO A 1 395 ? -16.327 16.575 10.584 1.00 93.94 395 PRO A O 1
ATOM 2976 N N . GLY A 1 396 ? -15.827 18.461 9.464 1.00 92.25 396 GLY A N 1
ATOM 2977 C CA . GLY A 1 396 ? -15.188 19.142 10.596 1.00 92.25 396 GLY A CA 1
ATOM 2978 C C . GLY A 1 396 ? -13.839 18.572 11.036 1.00 92.25 396 GLY A C 1
ATOM 2979 O O . GLY A 1 396 ? -13.419 18.882 12.140 1.00 92.25 396 GLY A O 1
ATOM 2980 N N . ALA A 1 397 ? -13.175 17.764 10.206 1.00 95.38 397 ALA A N 1
ATOM 2981 C CA . ALA A 1 397 ? -11.856 17.232 10.531 1.00 95.38 397 ALA A CA 1
ATOM 2982 C C . ALA A 1 397 ? -10.778 18.329 10.535 1.00 95.38 397 ALA A C 1
ATOM 2984 O O . ALA A 1 397 ? -10.610 19.038 9.538 1.00 95.38 397 ALA A O 1
ATOM 2985 N N . GLU A 1 398 ? -10.022 18.421 11.627 1.00 95.75 398 GLU A N 1
ATOM 2986 C CA . GLU A 1 398 ? -8.908 19.355 11.818 1.00 95.75 398 GLU A CA 1
ATOM 2987 C C . GLU A 1 398 ? -7.565 18.626 11.990 1.00 95.75 398 GLU A C 1
ATOM 2989 O O . GLU A 1 398 ? -6.525 19.150 11.579 1.00 95.75 398 GLU A O 1
ATOM 2994 N N . ILE A 1 399 ? -7.577 17.404 12.535 1.00 97.62 399 ILE A N 1
ATOM 2995 C CA . ILE A 1 399 ? -6.387 16.579 12.762 1.00 97.62 399 ILE A CA 1
ATOM 2996 C C . ILE A 1 399 ? -6.561 15.205 12.109 1.00 97.62 399 ILE A C 1
ATOM 2998 O O . ILE A 1 399 ? -7.509 14.471 12.382 1.00 97.62 399 ILE A O 1
ATOM 3002 N N . ALA A 1 400 ? -5.595 14.842 11.264 1.00 97.31 400 ALA A N 1
ATOM 3003 C CA . ALA A 1 400 ? -5.524 13.547 10.598 1.00 97.31 400 ALA A CA 1
ATOM 3004 C C . ALA A 1 400 ? -4.182 12.862 10.877 1.00 97.31 400 ALA A C 1
ATOM 3006 O O . ALA A 1 400 ? -3.160 13.547 11.002 1.00 97.31 400 ALA A O 1
ATOM 3007 N N . VAL A 1 401 ? -4.196 11.529 10.938 1.00 93.81 401 VAL A N 1
ATOM 3008 C CA . VAL A 1 401 ? -2.999 10.685 11.112 1.00 93.81 401 VAL A CA 1
ATOM 3009 C C . VAL A 1 401 ? -2.828 9.714 9.961 1.00 93.81 401 VAL A C 1
ATOM 3011 O O . VAL A 1 401 ? -3.841 9.099 9.558 1.00 93.81 401 VAL A O 1
#

Nearest PDB structures (foldseek):
  6hsp-assembly2_B-2  TM=8.982E-01  e=3.112E-13  Danio rerio
  6hsj-assembly1_A  TM=8.537E-01  e=1.806E-13  Danio rerio
  6hsp-assembly1_A  TM=8.796E-01  e=1.328E-12  Danio rerio
  3zbg-assembly1_B  TM=8.603E-01  e=1.997E-12  Leishmania mexicana
  7yvy-assembly1_A  TM=7.330E-01  e=3.904E-13  Pyrococcus furiosus COM1

Solvent-accessible surface area (backbone atoms only — not comparable to full-atom values): 21608 Å² total; per-residue (Å²): 134,84,80,83,80,70,53,75,66,59,56,52,50,52,53,53,51,50,43,69,76,42,40,67,61,52,51,50,51,53,50,52,52,50,51,49,53,52,51,49,49,53,50,49,53,49,53,51,52,48,52,53,53,37,48,54,35,36,53,50,22,51,54,26,49,76,71,68,36,55,69,62,18,50,51,34,45,52,51,35,35,71,74,59,39,84,38,67,50,48,51,52,41,46,51,53,54,22,50,53,30,46,74,71,67,40,45,65,68,14,35,52,44,36,57,54,57,62,73,56,77,73,48,68,89,46,46,64,58,38,36,53,55,34,21,52,40,28,36,77,70,70,36,34,70,61,17,48,60,57,62,58,76,81,62,51,91,95,38,48,62,63,45,53,49,52,46,49,49,36,59,34,42,72,64,80,65,53,46,71,61,47,52,52,15,52,29,38,52,48,36,26,73,75,56,66,57,51,71,67,58,34,49,52,50,36,47,48,22,34,58,25,2,48,48,23,93,82,15,69,35,28,92,51,90,73,49,70,68,56,52,72,68,32,54,72,74,25,76,83,36,29,50,58,34,40,33,50,90,38,89,68,82,53,85,85,87,87,68,96,64,74,88,52,92,83,56,78,80,85,59,48,70,48,77,46,74,68,66,88,51,70,90,72,42,96,51,65,66,49,53,68,18,54,31,43,12,43,52,40,15,30,61,63,46,74,54,56,52,88,65,48,44,32,34,54,57,80,18,54,29,40,58,39,41,45,36,44,37,25,37,54,52,71,23,59,84,71,44,34,59,57,42,53,76,72,45,24,31,35,90,89,33,82,45,25,49,21,54,55,3,31,24,42,20,20,34,38,20,73,84,20,39,71,48,42,41,53,48,48,46,50,28,32,61,67,74,63,39,64,87,46,49,56,86,88,40,84,35,68,84

Radius of gyration: 30.3 Å; Cα contacts (8 Å, |Δi|>4): 559; chains: 1; bounding box: 63×84×80 Å

Foldseek 3Di:
DDDPPDDPVVVVVVVVVCCVVCVVVVVVVVVVVVCVVVVVVVVVVVVVVLVVLLVVLLVVLVVCVVVVNLVVSVVSLVVSCVRNNLDPSSLVSLQSSLVSCVVVVVLVSSLVSLVVSCPGDNCPVCNLVSLLVNLVSCVVVVNLVSSLVSLDDDRDPLCNQSSVVSNLQSVVSVVPHCHPLQLVQQLVVVLCVPQVDDVVLQLLLLQQLLVLQCLAPLAPNVPPDDDSVNCVVFDDPHPPDGPSQAFDADDDAFDDDDDPDDPDPLDADQQFWFFFDDDSDCVPGPDSNEDPGLLRGLVRRCVSNVHALLLFQEEAFQSSGSSRQQRNCCSNVVDPRSCSSVCSVVVLCHQVHRYPYPSNSHCSTRNPPPSRRVNVRVVCVSCQCSVNSPPSHRPPGPHYD

Secondary structure (DSSP, 8-state):
-------HHHHHHHHHHHHHHHHHHHHHHHHHHHHHHHHHHHHHHHHHHHHHHHHHHHHHHHHHHHTT-HHHHHHHHHHHHHHH-S-HHHHHHHHHHHHHHHHTT-HHHHHHHHHHHTT-STTGGGHHHHHHHHHHHHHHTT-HHHHHHHT-SSPPTT-HHHHHHHHHHHHHHTTTS--HHHHHHHHHHHHHHHH---HHHHHHHHHHHHHHHHT-TTSTTTT----HHHHHTPPEEETTEEGGGBPPB----------SS--STTPPP----------SSGGG-S-SSS-HHHHHHHHHHHHHHT--GGG-SBB----SBHHHHHHHHHHTTSS-TTTHHHHHHHTTTSTTSSS-B-TT-IIIII-B-HHHHHHHHHHHHHHHHTT--GGGPPTT---B-